Protein AF-A0AAD7T2M0-F1 (afdb_monomer_lite)

Structure (mmCIF, N/CA/C/O backbone):
data_AF-A0AAD7T2M0-F1
#
_entry.id   AF-A0AAD7T2M0-F1
#
loop_
_atom_site.group_PDB
_atom_site.id
_atom_site.type_symbol
_atom_site.label_atom_id
_atom_site.label_alt_id
_atom_site.label_comp_id
_atom_site.label_asym_id
_atom_site.label_entity_id
_atom_site.label_seq_id
_atom_site.pdbx_PDB_ins_code
_atom_site.Cartn_x
_atom_site.Cartn_y
_atom_site.Cartn_z
_atom_site.occupancy
_atom_site.B_iso_or_equiv
_atom_site.auth_seq_id
_atom_site.auth_comp_id
_atom_site.auth_asym_id
_atom_site.auth_atom_id
_atom_site.pdbx_PDB_model_num
ATOM 1 N N . MET A 1 1 ? -19.549 13.083 13.772 1.00 40.38 1 MET A N 1
ATOM 2 C CA . MET A 1 1 ? -20.221 12.566 14.987 1.00 40.38 1 MET A CA 1
ATOM 3 C C . MET A 1 1 ? -19.466 13.111 16.196 1.00 40.38 1 MET A C 1
ATOM 5 O O . MET A 1 1 ? -18.251 12.977 16.215 1.00 40.38 1 MET A O 1
ATOM 9 N N . ARG A 1 2 ? -20.111 13.800 17.146 1.00 36.94 2 ARG A N 1
ATOM 10 C CA . ARG A 1 2 ? -19.425 14.355 18.333 1.00 36.94 2 ARG A CA 1
ATOM 11 C C . ARG A 1 2 ? -19.653 13.391 19.523 1.00 36.94 2 ARG A C 1
ATOM 13 O O . ARG A 1 2 ? -20.783 12.989 19.768 1.00 36.94 2 ARG A O 1
ATOM 20 N N . ILE A 1 3 ? -18.576 12.944 20.177 1.00 47.09 3 ILE A N 1
ATOM 21 C CA . ILE A 1 3 ? -18.497 11.969 21.283 1.00 47.09 3 ILE A CA 1
ATOM 22 C C . ILE A 1 3 ? -17.583 12.508 22.401 1.00 47.09 3 ILE A C 1
ATOM 24 O O . ILE A 1 3 ? -16.381 12.629 22.202 1.00 47.09 3 ILE A O 1
ATOM 28 N N . LEU A 1 4 ? -18.121 12.740 23.598 1.00 38.88 4 LEU A N 1
ATOM 29 C CA . LEU A 1 4 ? -17.560 12.249 24.871 1.00 38.88 4 LEU A CA 1
ATOM 30 C C . LEU A 1 4 ? -18.621 12.475 25.951 1.00 38.88 4 LEU A C 1
ATOM 32 O O . LEU A 1 4 ? -19.007 13.614 26.202 1.00 38.88 4 LEU A O 1
ATOM 36 N N . ALA A 1 5 ? -18.976 11.413 26.658 1.00 44.84 5 ALA A N 1
ATOM 37 C CA . ALA A 1 5 ? -19.015 11.446 28.111 1.00 44.84 5 ALA A CA 1
ATOM 38 C C . ALA A 1 5 ? -17.910 10.480 28.556 1.00 44.84 5 ALA A C 1
ATOM 40 O O . ALA A 1 5 ? -17.757 9.412 27.965 1.00 44.84 5 ALA A O 1
ATOM 41 N N . HIS A 1 6 ? -17.059 10.891 29.495 1.00 53.56 6 HIS A N 1
ATOM 42 C CA . HIS A 1 6 ? -16.042 9.990 30.033 1.00 53.56 6 HIS A CA 1
ATOM 43 C C . HIS A 1 6 ? -16.741 8.774 30.655 1.00 53.56 6 HIS A C 1
ATOM 45 O O . HIS A 1 6 ? -17.757 8.977 31.324 1.00 53.56 6 HIS A O 1
ATOM 51 N N . PRO A 1 7 ? -16.210 7.546 30.509 1.00 56.19 7 PRO A N 1
ATOM 52 C CA . PRO A 1 7 ? -16.719 6.436 31.291 1.00 56.19 7 PRO A CA 1
ATOM 53 C C . PRO A 1 7 ? -16.462 6.776 32.761 1.00 56.19 7 PRO A C 1
ATOM 55 O O . PRO A 1 7 ? -15.310 6.841 33.205 1.00 56.19 7 PRO A O 1
ATOM 58 N N . VAL A 1 8 ? -17.532 7.076 33.495 1.00 56.59 8 VAL A N 1
ATOM 59 C CA . VAL A 1 8 ? -17.475 7.357 34.930 1.00 56.59 8 VAL A CA 1
ATOM 60 C C . VAL A 1 8 ? -16.790 6.160 35.601 1.00 56.59 8 VAL A C 1
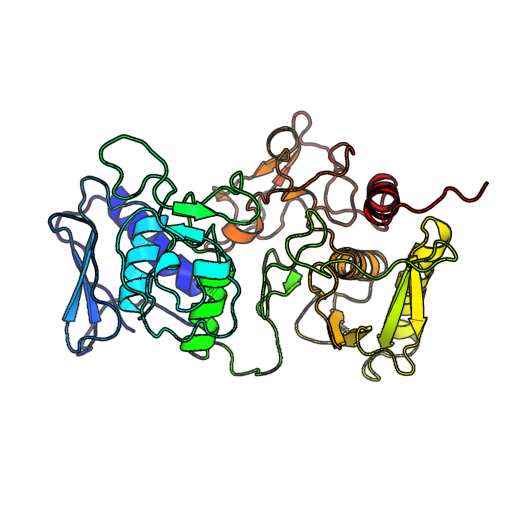ATOM 62 O O . VAL A 1 8 ? -17.179 5.016 35.384 1.00 56.59 8 VAL A O 1
ATOM 65 N N . GLY A 1 9 ? -15.704 6.411 36.338 1.00 64.38 9 GLY A N 1
ATOM 66 C CA . GLY A 1 9 ? -14.931 5.366 37.024 1.00 64.38 9 GLY A CA 1
ATOM 67 C C . GLY A 1 9 ? -13.825 4.664 36.215 1.00 64.38 9 GLY A C 1
ATOM 68 O O . GLY A 1 9 ? -13.161 3.790 36.771 1.00 64.38 9 GLY A O 1
ATOM 69 N N . ALA A 1 10 ? -13.564 5.029 34.950 1.00 71.19 10 ALA A N 1
ATOM 70 C CA . ALA A 1 10 ? -12.425 4.478 34.199 1.00 71.19 10 ALA A CA 1
ATOM 71 C C . ALA A 1 10 ? -11.070 4.991 34.725 1.00 71.19 10 ALA A C 1
ATOM 73 O O . ALA A 1 10 ? -10.901 6.195 34.954 1.00 71.19 10 ALA A O 1
ATOM 74 N N . THR A 1 11 ? -10.092 4.088 34.838 1.00 82.25 11 THR A N 1
ATOM 75 C CA . THR A 1 11 ? -8.683 4.378 35.156 1.00 82.25 11 THR A CA 1
ATOM 76 C C . THR A 1 11 ? -8.000 5.174 34.043 1.00 82.25 11 THR A C 1
ATOM 78 O O . THR A 1 11 ? -8.418 5.151 32.882 1.00 82.25 11 THR A O 1
ATOM 81 N N . SER A 1 12 ? -6.880 5.828 34.361 1.00 82.62 12 SER A N 1
ATOM 82 C CA . SER A 1 12 ? -6.051 6.551 33.384 1.00 82.62 12 SER A CA 1
ATOM 83 C C . SER A 1 12 ? -5.588 5.658 32.223 1.00 82.62 12 SER A C 1
ATOM 85 O O . SER A 1 12 ? -5.546 6.097 31.073 1.00 82.62 12 SER A O 1
ATOM 87 N N . ARG A 1 13 ? -5.300 4.376 32.496 1.00 84.88 13 ARG A N 1
ATOM 88 C CA . ARG A 1 13 ? -4.904 3.396 31.474 1.00 84.88 13 ARG A CA 1
ATOM 89 C C . ARG A 1 13 ? -6.051 3.075 30.516 1.00 84.88 13 ARG A C 1
ATOM 91 O O . ARG A 1 13 ? -5.841 3.078 29.305 1.00 84.88 13 ARG A O 1
ATOM 98 N N . GLU A 1 14 ? -7.244 2.816 31.048 1.00 84.88 14 GLU A N 1
ATOM 99 C CA . GLU A 1 14 ? -8.445 2.527 30.252 1.00 84.88 14 GLU A CA 1
ATOM 100 C C . GLU A 1 14 ? -8.814 3.723 29.365 1.00 84.88 14 GLU A C 1
ATOM 102 O O . GLU A 1 14 ? -9.023 3.557 28.162 1.00 84.88 14 GLU A O 1
ATOM 107 N N . ARG A 1 15 ? -8.784 4.944 29.921 1.00 84.19 15 ARG A N 1
ATOM 108 C CA . ARG A 1 15 ? -9.014 6.186 29.161 1.00 84.19 15 ARG A CA 1
ATOM 109 C C . ARG A 1 15 ? -8.040 6.327 27.999 1.00 84.19 15 ARG A C 1
ATOM 111 O O . ARG A 1 15 ? -8.470 6.541 26.872 1.00 84.19 15 ARG A O 1
ATOM 118 N N . SER A 1 16 ? -6.750 6.107 28.249 1.00 85.94 16 SER A N 1
ATOM 119 C CA . SER A 1 16 ? -5.724 6.188 27.208 1.00 85.94 16 SER A CA 1
ATOM 120 C C . SER A 1 16 ? -5.950 5.175 26.075 1.00 85.94 16 SER A C 1
ATOM 122 O O . SER A 1 16 ? -5.704 5.480 24.910 1.00 85.94 16 SER A O 1
ATOM 124 N N . ILE A 1 17 ? -6.436 3.963 26.376 1.00 88.25 17 ILE A N 1
ATOM 125 C CA . ILE A 1 17 ? -6.766 2.962 25.345 1.00 88.25 17 ILE A CA 1
ATOM 126 C C . ILE A 1 17 ? -7.955 3.425 24.496 1.00 88.25 17 ILE A C 1
ATOM 128 O O . ILE A 1 17 ? -7.887 3.339 23.266 1.00 88.25 17 ILE A O 1
ATOM 132 N N . ILE A 1 18 ? -9.009 3.940 25.137 1.00 89.06 18 ILE A N 1
ATOM 133 C CA . ILE A 1 18 ? -10.207 4.453 24.459 1.00 89.06 18 ILE A CA 1
ATOM 134 C C . ILE A 1 18 ? -9.843 5.637 23.558 1.00 89.06 18 ILE A C 1
ATOM 136 O O . ILE A 1 18 ? -10.189 5.641 22.379 1.00 89.06 18 ILE A O 1
ATOM 140 N N . GLU A 1 19 ? -9.076 6.599 24.071 1.00 87.44 19 GLU A N 1
ATOM 141 C CA . GLU A 1 19 ? -8.604 7.762 23.313 1.00 87.44 19 GLU A CA 1
ATOM 142 C C . GLU A 1 19 ? -7.775 7.355 22.093 1.00 87.44 19 GLU A C 1
ATOM 144 O O . GLU A 1 19 ? -8.030 7.842 20.991 1.00 87.44 19 GLU A O 1
ATOM 149 N N . ARG A 1 20 ? -6.857 6.389 22.239 1.00 85.44 20 ARG A N 1
ATOM 150 C CA . ARG A 1 20 ? -6.114 5.838 21.093 1.00 85.44 20 ARG A CA 1
ATOM 151 C C . ARG A 1 20 ? -7.035 5.178 20.068 1.00 85.44 20 ARG A C 1
ATOM 153 O O . ARG A 1 20 ? -6.788 5.303 18.869 1.00 85.44 20 ARG A O 1
ATOM 160 N N . GLY A 1 21 ? -8.076 4.476 20.520 1.00 88.88 21 GLY A N 1
ATOM 161 C CA . GLY A 1 21 ? -9.120 3.925 19.654 1.00 88.88 21 GLY A CA 1
ATOM 162 C C . GLY A 1 21 ? -9.814 5.020 18.844 1.00 88.88 21 GLY A C 1
ATOM 163 O O . GLY A 1 21 ? -9.824 4.955 17.619 1.00 88.88 21 GLY A O 1
ATOM 164 N N . LEU A 1 22 ? -10.284 6.082 19.499 1.00 88.56 22 LEU A N 1
ATOM 165 C CA . LEU A 1 22 ? -10.930 7.228 18.847 1.00 88.56 22 LEU A CA 1
ATOM 166 C C . LEU A 1 22 ? -9.993 7.933 17.848 1.00 88.56 22 LEU A C 1
ATOM 168 O O . LEU A 1 22 ? -10.365 8.190 16.704 1.00 88.56 22 LEU A O 1
ATOM 172 N N . GLN A 1 23 ? -8.751 8.207 18.252 1.00 83.44 23 GLN A N 1
ATOM 173 C CA . GLN A 1 23 ? -7.759 8.909 17.428 1.00 83.44 23 GLN A CA 1
ATOM 174 C C . GLN A 1 23 ? -7.315 8.099 16.203 1.00 83.44 23 GLN A C 1
ATOM 176 O O . GLN A 1 23 ? -6.891 8.682 15.207 1.00 83.44 23 GLN A O 1
ATOM 181 N N . SER A 1 24 ? -7.450 6.771 16.224 1.00 83.94 24 SER A N 1
ATOM 182 C CA . SER A 1 24 ? -7.114 5.940 15.061 1.00 83.94 24 SER A CA 1
ATOM 183 C C . SER A 1 24 ? -8.011 6.207 13.846 1.00 83.94 24 SER A C 1
ATOM 185 O O . SER A 1 24 ? -7.521 6.216 12.721 1.00 83.94 24 SER A O 1
ATOM 187 N N . PHE A 1 25 ? -9.293 6.525 14.059 1.00 86.06 25 PHE A N 1
ATOM 188 C CA . PHE A 1 25 ? -10.183 6.960 12.980 1.00 86.06 25 PHE A CA 1
ATOM 189 C C . PHE A 1 25 ? -9.742 8.312 12.434 1.00 86.06 25 PHE A C 1
ATOM 191 O O . PHE A 1 25 ? -9.721 8.515 11.220 1.00 86.06 25 PHE A O 1
ATOM 198 N N . ALA A 1 26 ? -9.326 9.213 13.326 1.00 78.88 26 ALA A N 1
ATOM 199 C CA . ALA A 1 26 ? -8.868 10.532 12.937 1.00 78.88 26 ALA A CA 1
ATOM 200 C C . ALA A 1 26 ? -7.619 10.493 12.043 1.00 78.88 26 ALA A C 1
ATOM 202 O O . ALA A 1 26 ? -7.456 11.325 11.158 1.00 78.88 26 ALA A O 1
ATOM 203 N N . ALA A 1 27 ? -6.744 9.516 12.253 1.00 71.62 27 ALA A N 1
ATOM 204 C CA . ALA A 1 27 ? -5.490 9.422 11.520 1.00 71.62 27 ALA A CA 1
ATOM 205 C C . ALA A 1 27 ? -5.632 8.903 10.083 1.00 71.62 27 ALA A C 1
ATOM 207 O O . ALA A 1 27 ? -4.814 9.248 9.233 1.00 71.62 27 ALA A O 1
ATOM 208 N N . SER A 1 28 ? -6.647 8.080 9.812 1.00 72.50 28 SER A N 1
ATOM 209 C CA . SER A 1 28 ? -6.766 7.349 8.540 1.00 72.50 28 SER A CA 1
ATOM 210 C C . SER A 1 28 ? -8.077 7.611 7.793 1.00 72.50 28 SER A C 1
ATOM 212 O O . SER A 1 28 ? -8.258 7.133 6.673 1.00 72.50 28 SER A O 1
ATOM 214 N N . THR A 1 29 ? -8.993 8.375 8.394 1.00 80.69 29 THR A N 1
ATOM 215 C CA . THR A 1 29 ? -10.296 8.719 7.807 1.00 80.69 29 THR A CA 1
ATOM 216 C C . THR A 1 29 ? -10.627 10.198 8.009 1.00 80.69 29 THR A C 1
ATOM 218 O O . THR A 1 29 ? -9.829 10.938 8.582 1.00 80.69 29 THR A O 1
ATOM 221 N N . CYS A 1 30 ? -11.802 10.653 7.571 1.00 80.69 30 CYS A N 1
ATOM 222 C CA . CYS A 1 30 ? -12.370 11.963 7.927 1.00 80.69 30 CYS A CA 1
ATOM 223 C C . CYS A 1 30 ? -13.141 11.955 9.254 1.00 80.69 30 CYS A C 1
ATOM 225 O O . CYS A 1 30 ? -13.544 13.011 9.742 1.00 80.69 30 CYS A O 1
ATOM 227 N N . ILE A 1 31 ? -13.366 10.785 9.857 1.00 87.69 31 ILE A N 1
ATOM 228 C CA . ILE A 1 31 ? -14.125 10.688 11.099 1.00 87.69 31 ILE A CA 1
ATOM 229 C C . ILE A 1 31 ? -13.291 11.278 12.231 1.00 87.69 31 ILE A C 1
ATOM 231 O O . ILE A 1 31 ? -12.141 10.902 12.460 1.00 87.69 31 ILE A O 1
ATOM 235 N N . ARG A 1 32 ? -13.868 12.254 12.926 1.00 85.19 32 ARG A N 1
ATOM 236 C CA . ARG A 1 32 ? -13.291 12.887 14.109 1.00 85.19 32 ARG A CA 1
ATOM 237 C C . ARG A 1 32 ? -14.288 12.783 15.247 1.00 85.19 32 ARG A C 1
ATOM 239 O O . ARG A 1 32 ? -15.454 13.147 15.088 1.00 85.19 32 ARG A O 1
ATOM 246 N N . PHE A 1 33 ? -13.814 12.293 16.384 1.00 86.19 33 PHE A N 1
ATOM 247 C CA . PHE A 1 33 ? -14.583 12.217 17.615 1.00 86.19 33 PHE A CA 1
ATOM 248 C C . PHE A 1 33 ? -14.186 13.384 18.524 1.00 86.19 33 PHE A C 1
ATOM 250 O O . PHE A 1 33 ? -13.005 13.594 18.787 1.00 86.19 33 PHE A O 1
ATOM 257 N N . HIS A 1 34 ? -15.175 14.155 18.974 1.00 81.75 34 HIS A N 1
ATOM 258 C CA . HIS A 1 34 ? -14.987 15.372 19.774 1.00 81.75 34 HIS A CA 1
ATOM 259 C C . HIS A 1 34 ? -15.900 15.379 20.982 1.00 81.75 34 HIS A C 1
ATOM 261 O O . HIS A 1 34 ? -17.050 14.980 20.836 1.00 81.75 34 HIS A O 1
ATOM 267 N N . ARG A 1 35 ? -15.458 15.936 22.113 1.00 82.94 35 ARG A N 1
ATOM 268 C CA . ARG A 1 35 ? -16.269 15.971 23.334 1.00 82.94 35 ARG A CA 1
ATOM 269 C C . ARG A 1 35 ? -17.652 16.561 23.093 1.00 82.94 35 ARG A C 1
ATOM 271 O O . ARG A 1 35 ? -17.779 17.575 22.410 1.00 82.94 35 ARG A O 1
ATOM 278 N N . ARG A 1 36 ? -18.681 15.894 23.627 1.00 82.81 36 ARG A N 1
ATOM 279 C CA . ARG A 1 36 ? -20.059 16.367 23.492 1.00 82.81 36 ARG A CA 1
ATOM 280 C C . ARG A 1 36 ? -20.191 17.690 24.239 1.00 82.81 36 ARG A C 1
ATOM 282 O O . ARG A 1 36 ? -19.743 17.799 25.377 1.00 82.81 36 ARG A O 1
ATOM 289 N N . THR A 1 37 ? -20.837 18.655 23.599 1.00 84.44 37 THR A N 1
ATOM 290 C CA . THR A 1 37 ? -21.296 19.888 24.246 1.00 84.44 37 THR A CA 1
ATOM 291 C C . THR A 1 37 ? -22.820 19.886 24.301 1.00 84.44 37 THR A C 1
ATOM 293 O O . THR A 1 37 ? -23.400 19.550 25.324 1.00 84.44 37 THR A O 1
ATOM 296 N N . ASN A 1 38 ? -23.475 20.140 23.170 1.00 84.25 38 ASN A N 1
ATOM 297 C CA . ASN A 1 38 ? -24.929 20.277 23.053 1.00 84.25 38 ASN A CA 1
ATOM 298 C C . ASN A 1 38 ? -25.537 19.406 21.942 1.00 84.25 38 ASN A C 1
ATOM 300 O O . ASN A 1 38 ? -26.686 19.593 21.554 1.00 84.25 38 ASN A O 1
ATOM 304 N N . GLN A 1 39 ? -24.771 18.466 21.383 1.00 84.75 39 GLN A N 1
ATOM 305 C CA . GLN A 1 39 ? -25.257 17.671 20.260 1.00 84.75 39 GLN A CA 1
ATOM 306 C C . GLN A 1 39 ? -26.356 16.714 20.707 1.00 84.75 39 GLN A C 1
ATOM 308 O O . GLN A 1 39 ? -26.219 16.029 21.729 1.00 84.75 39 GLN A O 1
ATOM 313 N N . ARG A 1 40 ? -27.425 16.666 19.905 1.00 85.31 40 ARG A N 1
ATOM 314 C CA . ARG A 1 40 ? -28.539 15.733 20.074 1.00 85.31 40 ARG A CA 1
ATOM 315 C C . ARG A 1 40 ? -28.072 14.297 19.878 1.00 85.31 40 ARG A C 1
ATOM 317 O O . ARG A 1 40 ? -28.267 13.485 20.771 1.00 85.31 40 ARG A O 1
ATOM 324 N N . ASP A 1 41 ? -27.406 14.017 18.760 1.00 86.62 41 ASP A N 1
ATOM 325 C CA . ASP A 1 41 ? -26.873 12.690 18.456 1.00 86.62 41 ASP A CA 1
ATOM 326 C C . ASP A 1 41 ? -25.431 12.546 18.920 1.00 86.62 41 ASP A C 1
ATOM 328 O O . ASP A 1 41 ? -24.550 13.323 18.532 1.00 86.62 41 ASP A O 1
ATOM 332 N N . PHE A 1 42 ? -25.184 11.529 19.735 1.00 87.44 42 PHE A N 1
ATOM 333 C CA . PHE A 1 42 ? -23.865 11.249 20.275 1.00 87.44 42 PHE A CA 1
ATOM 334 C C . PHE A 1 42 ? -23.734 9.775 20.628 1.00 87.44 42 PHE A C 1
ATOM 336 O O . PHE A 1 42 ? -24.712 9.079 20.888 1.00 87.44 42 PHE A O 1
ATOM 343 N N . VAL A 1 43 ? -22.494 9.311 20.688 1.00 89.06 43 VAL A N 1
ATOM 344 C CA . VAL A 1 43 ? -22.185 8.023 21.298 1.00 89.06 43 VAL A CA 1
ATOM 345 C C . VAL A 1 43 ? -21.828 8.250 22.761 1.00 89.06 43 VAL A C 1
ATOM 347 O O . VAL A 1 43 ? -21.082 9.174 23.093 1.00 89.06 43 VAL A O 1
ATOM 350 N N . ASN A 1 44 ? -22.341 7.392 23.628 1.00 88.44 44 ASN A N 1
ATOM 351 C CA . ASN A 1 44 ? -22.036 7.341 25.043 1.00 88.44 44 ASN A CA 1
ATOM 352 C C . ASN A 1 44 ? -21.187 6.098 25.337 1.00 88.44 44 ASN A C 1
ATOM 354 O O . ASN A 1 44 ? -21.708 4.980 25.353 1.00 88.44 44 ASN A O 1
ATOM 358 N N . ILE A 1 45 ? -19.884 6.304 25.542 1.00 89.00 45 ILE A N 1
ATOM 359 C CA . ILE A 1 45 ? -18.942 5.231 25.873 1.00 89.00 45 ILE A CA 1
ATOM 360 C C . ILE A 1 45 ? -18.986 4.996 27.381 1.00 89.00 45 ILE A C 1
ATOM 362 O O . ILE A 1 45 ? -18.593 5.861 28.163 1.00 89.00 45 ILE A O 1
ATOM 366 N N . GLN A 1 46 ? -19.432 3.814 27.790 1.00 87.12 46 GLN A N 1
ATOM 367 C CA . GLN A 1 46 ? -19.602 3.462 29.199 1.00 87.12 46 GLN A CA 1
ATOM 368 C C . GLN A 1 46 ? -19.315 1.980 29.442 1.00 87.12 46 GLN A C 1
ATOM 370 O O . GLN A 1 46 ? -19.354 1.171 28.520 1.00 87.12 46 GLN A O 1
ATOM 375 N N . SER A 1 47 ? -19.040 1.619 30.695 1.00 86.81 47 SER A N 1
ATOM 376 C CA . SER A 1 47 ? -18.869 0.220 31.089 1.00 86.81 47 SER A CA 1
ATOM 377 C C . SER A 1 47 ? -20.221 -0.384 31.450 1.00 86.81 47 SER A C 1
ATOM 379 O O . SER A 1 47 ? -20.816 0.007 32.453 1.00 86.81 47 SER A O 1
ATOM 381 N N . ARG A 1 48 ? -20.690 -1.354 30.664 1.00 87.81 48 ARG A N 1
ATOM 382 C CA . ARG A 1 48 ? -21.776 -2.278 31.034 1.00 87.81 48 ARG A CA 1
ATOM 383 C C . ARG A 1 48 ? -21.267 -3.712 30.894 1.00 87.81 48 ARG A C 1
ATOM 385 O O . ARG A 1 48 ? -20.120 -3.909 30.505 1.00 87.81 48 ARG A O 1
ATOM 392 N N . SER A 1 49 ? -22.098 -4.694 31.239 1.00 89.38 49 SER A N 1
ATOM 393 C CA . SER A 1 49 ? -21.744 -6.102 31.055 1.00 89.38 49 SER A CA 1
ATOM 394 C C . SER A 1 49 ? -21.594 -6.412 29.562 1.00 89.38 49 SER A C 1
ATOM 396 O O . SER A 1 49 ? -22.544 -6.253 28.795 1.00 89.38 49 SER A O 1
ATOM 398 N N . GLY A 1 50 ? -20.389 -6.822 29.163 1.00 90.38 50 GLY A N 1
ATOM 399 C CA . GLY A 1 50 ? -20.053 -7.184 27.784 1.00 90.38 50 GLY A CA 1
ATOM 400 C C . GLY A 1 50 ? -19.648 -6.026 26.856 1.00 90.38 50 GLY A C 1
ATOM 401 O O . GLY A 1 50 ? -19.773 -4.838 27.174 1.00 90.38 50 GLY A O 1
ATOM 402 N N . CYS A 1 51 ? -19.140 -6.403 25.678 1.00 93.56 51 CYS A N 1
ATOM 403 C CA . CYS A 1 51 ? -18.734 -5.489 24.607 1.00 93.56 51 CYS A CA 1
ATOM 404 C C . CYS A 1 51 ? -19.827 -5.472 23.540 1.00 93.56 51 CYS A C 1
ATOM 406 O O . CYS A 1 51 ? -20.091 -6.512 22.935 1.00 93.56 51 CYS A O 1
ATOM 408 N N . TYR A 1 52 ? -20.498 -4.337 23.356 1.00 94.44 52 TYR A N 1
ATOM 409 C CA . TYR A 1 52 ? -21.549 -4.228 22.347 1.00 94.44 52 TYR A CA 1
ATOM 410 C C . TYR A 1 52 ? -21.866 -2.778 21.995 1.00 94.44 52 TYR A C 1
ATOM 412 O O . TYR A 1 52 ? -21.716 -1.861 22.810 1.00 94.44 52 TYR A O 1
ATOM 420 N N . SER A 1 53 ? -22.398 -2.597 20.790 1.00 94.25 53 SER A N 1
ATOM 421 C CA . SER A 1 53 ? -22.826 -1.315 20.246 1.00 94.25 53 SER A CA 1
ATOM 422 C C . SER A 1 53 ? -23.987 -1.524 19.292 1.00 94.25 53 SER A C 1
ATOM 424 O O . SER A 1 53 ? -24.079 -2.551 18.621 1.00 94.25 53 SER A O 1
ATOM 426 N N . PHE A 1 54 ? -24.863 -0.531 19.193 1.00 92.75 54 PHE A N 1
ATOM 427 C CA . PHE A 1 54 ? -25.871 -0.523 18.139 1.00 92.75 54 PHE A CA 1
ATOM 428 C C . PHE A 1 54 ? -25.226 -0.256 16.779 1.00 92.75 54 PHE A C 1
ATOM 430 O O . PHE A 1 54 ? -24.332 0.588 16.672 1.00 92.75 54 PHE A O 1
ATOM 437 N N . VAL A 1 55 ? -25.717 -0.939 15.743 1.00 92.31 55 VAL A N 1
ATOM 438 C CA . VAL A 1 55 ? -25.241 -0.740 14.373 1.00 92.31 55 VAL A CA 1
ATOM 439 C C . VAL A 1 55 ? -25.862 0.530 13.788 1.00 92.31 55 VAL A C 1
ATOM 441 O O . VAL A 1 55 ? -27.075 0.625 13.622 1.00 92.31 55 VAL A O 1
ATOM 444 N N . GLY A 1 56 ? -25.029 1.514 13.458 1.00 90.44 56 GLY A N 1
ATOM 445 C CA . GLY A 1 56 ? -25.432 2.777 12.840 1.00 90.44 56 GLY A CA 1
ATOM 446 C C . GLY A 1 56 ? -26.038 3.793 13.811 1.00 90.44 56 GLY A C 1
ATOM 447 O O . GLY A 1 56 ? -26.081 3.599 15.029 1.00 90.44 56 GLY A O 1
ATOM 448 N N . ARG A 1 57 ? -26.499 4.920 13.252 1.00 89.62 57 ARG A N 1
ATOM 449 C CA . ARG A 1 57 ? -27.103 6.019 14.018 1.00 89.62 57 ARG A CA 1
ATOM 450 C C . ARG A 1 57 ? -28.489 5.613 14.511 1.00 89.62 57 ARG A C 1
ATOM 452 O O . ARG A 1 57 ? -29.393 5.452 13.702 1.00 89.62 57 ARG A O 1
ATOM 459 N N . GLN A 1 58 ? -28.653 5.546 15.828 1.00 90.50 58 GLN A N 1
ATOM 460 C CA . GLN A 1 58 ? -29.943 5.235 16.465 1.00 90.50 58 GLN A CA 1
ATOM 461 C C . GLN A 1 58 ? -30.789 6.481 16.774 1.00 90.50 58 GLN A C 1
ATOM 463 O O . GLN A 1 58 ? -31.969 6.376 17.089 1.00 90.50 58 GLN A O 1
ATOM 468 N N . GLY A 1 59 ? -30.191 7.671 16.676 1.00 81.62 59 GLY A N 1
ATOM 469 C CA . GLY A 1 59 ? -30.806 8.914 17.136 1.00 81.62 59 GLY A CA 1
ATOM 470 C C . GLY A 1 59 ? -30.548 9.161 18.626 1.00 81.62 59 GLY A C 1
ATOM 471 O O . GLY A 1 59 ? -30.486 8.229 19.424 1.00 81.62 59 GLY A O 1
ATOM 472 N N . ASN A 1 60 ? -30.394 10.428 19.012 1.00 86.44 60 ASN A N 1
ATOM 473 C CA . ASN A 1 60 ? -30.067 10.833 20.384 1.00 86.44 60 ASN A CA 1
ATOM 474 C C . ASN A 1 60 ? -28.760 10.173 20.903 1.00 86.44 60 ASN A C 1
ATOM 476 O O . ASN A 1 60 ? -27.808 9.960 20.148 1.00 86.44 60 ASN A O 1
ATOM 480 N N . GLY A 1 61 ? -28.672 9.899 22.207 1.00 84.44 61 GLY A N 1
ATOM 481 C CA . GLY A 1 61 ? -27.528 9.215 22.806 1.00 84.44 61 GLY A CA 1
ATOM 482 C C . GLY A 1 61 ? -27.590 7.704 22.600 1.00 84.44 61 GLY A C 1
ATOM 483 O O . GLY A 1 61 ? -28.478 7.060 23.149 1.00 84.44 61 GLY A O 1
ATOM 484 N N . GLN A 1 62 ? -26.617 7.128 21.890 1.00 91.38 62 GLN A N 1
ATOM 485 C CA . GLN A 1 62 ? -26.493 5.676 21.713 1.00 91.38 62 GLN A CA 1
ATOM 486 C C . GLN A 1 62 ? -25.323 5.099 22.508 1.00 91.38 62 GLN A C 1
ATOM 488 O O . GLN A 1 62 ? -24.261 5.709 22.606 1.00 91.38 62 GLN A O 1
ATOM 493 N N . VAL A 1 63 ? -25.503 3.910 23.075 1.00 91.19 63 VAL A N 1
ATOM 494 C CA . VAL A 1 63 ? -24.494 3.278 23.931 1.00 91.19 63 VAL A CA 1
ATOM 495 C C . VAL A 1 63 ? -23.438 2.555 23.100 1.00 91.19 63 VAL A C 1
ATOM 497 O O . VAL A 1 63 ? -23.775 1.786 22.204 1.00 91.19 63 VAL A O 1
ATOM 500 N N . VAL A 1 64 ? -22.174 2.771 23.464 1.00 93.19 64 VAL A N 1
ATOM 501 C CA . VAL A 1 64 ? -21.054 1.871 23.171 1.00 93.19 64 VAL A CA 1
ATOM 502 C C . VAL A 1 64 ? -20.588 1.299 24.507 1.00 93.19 64 VAL A C 1
ATOM 504 O O . VAL A 1 64 ? -20.052 2.027 25.350 1.00 93.19 64 VAL A O 1
ATOM 507 N N . SER A 1 65 ? -20.864 0.015 24.728 1.00 93.19 65 SER A N 1
ATOM 508 C CA . SER A 1 65 ? -20.485 -0.693 25.947 1.00 93.19 65 SER A CA 1
ATOM 509 C C . SER A 1 65 ? -19.078 -1.249 25.819 1.00 93.19 65 SER A C 1
ATOM 511 O O . SER A 1 65 ? -18.799 -2.065 24.941 1.00 93.19 65 SER A O 1
ATOM 513 N N . LEU A 1 66 ? -18.205 -0.833 26.729 1.00 91.62 66 LEU A N 1
ATOM 514 C CA . LEU A 1 66 ? -16.865 -1.379 26.889 1.00 91.62 66 LEU A CA 1
ATOM 515 C C . LEU A 1 66 ? -16.703 -1.856 28.331 1.00 91.62 66 LEU A C 1
ATOM 517 O O . LEU A 1 66 ? -16.289 -1.081 29.196 1.00 91.62 66 LEU A O 1
ATOM 521 N N . ASP A 1 67 ? -17.031 -3.125 28.586 1.00 89.50 67 ASP A N 1
ATOM 522 C CA . ASP A 1 67 ? -16.781 -3.755 29.883 1.00 89.50 67 ASP A CA 1
ATOM 523 C C . ASP A 1 67 ? -15.297 -3.653 30.258 1.00 89.50 67 ASP A C 1
ATOM 525 O O . ASP A 1 67 ? -14.385 -4.016 29.503 1.00 89.50 67 ASP A O 1
ATOM 529 N N . ARG A 1 68 ? -15.047 -3.175 31.470 1.00 84.31 68 ARG A N 1
ATOM 530 C CA . ARG A 1 68 ? -13.704 -3.089 32.046 1.00 84.31 68 ARG A CA 1
ATOM 531 C C . ARG A 1 68 ? -13.058 -4.467 32.174 1.00 84.31 68 ARG A C 1
ATOM 533 O O . ARG A 1 68 ? -11.839 -4.589 32.068 1.00 84.31 68 ARG A O 1
ATOM 540 N N . ARG A 1 69 ? -13.867 -5.518 32.331 1.00 83.94 69 ARG A N 1
ATOM 541 C CA . ARG A 1 69 ? -13.435 -6.918 32.336 1.00 83.94 69 ARG A CA 1
ATOM 542 C C . ARG A 1 69 ? -13.412 -7.469 30.909 1.00 83.94 69 ARG A C 1
ATOM 544 O O . ARG A 1 69 ? -14.232 -8.293 30.530 1.00 83.94 69 ARG A O 1
ATOM 551 N N . GLY A 1 70 ? -12.436 -7.020 30.121 1.00 84.31 70 GLY A N 1
ATOM 552 C CA . GLY A 1 70 ? -12.076 -7.685 28.863 1.00 84.31 70 GLY A CA 1
ATOM 553 C C . GLY A 1 70 ? -12.430 -6.961 27.562 1.00 84.31 70 GLY A C 1
ATOM 554 O O . GLY A 1 70 ? -12.035 -7.449 26.508 1.00 84.31 70 GLY A O 1
ATOM 555 N N . CYS A 1 71 ? -13.083 -5.792 27.594 1.00 90.06 71 CYS A N 1
ATOM 556 C CA . CYS A 1 71 ? -13.403 -5.033 26.374 1.00 90.06 71 CYS A CA 1
ATOM 557 C C . CYS A 1 71 ? -12.474 -3.842 26.118 1.00 90.06 71 CYS A C 1
ATOM 559 O O . CYS A 1 71 ? -12.426 -3.326 25.003 1.00 90.06 71 CYS A O 1
ATOM 561 N N . VAL A 1 72 ? -11.716 -3.375 27.117 1.00 89.19 72 VAL A N 1
ATOM 562 C CA . VAL A 1 72 ? -10.864 -2.179 26.975 1.00 89.19 72 VAL A CA 1
ATOM 563 C C . VAL A 1 72 ? -9.524 -2.526 26.313 1.00 89.19 72 VAL A C 1
ATOM 565 O O . VAL A 1 72 ? -8.445 -2.352 26.877 1.00 89.19 72 VAL A O 1
ATOM 568 N N . TYR A 1 73 ? -9.599 -3.011 25.075 1.00 90.88 73 TYR A N 1
ATOM 569 C CA . TYR A 1 73 ? -8.467 -3.258 24.184 1.00 90.88 73 TYR A CA 1
ATOM 570 C C . TYR A 1 73 ? -8.629 -2.457 22.896 1.00 90.88 73 TYR A C 1
ATOM 572 O O . TYR A 1 73 ? -9.742 -2.236 22.428 1.00 90.88 73 TYR A O 1
ATOM 580 N N . HIS A 1 74 ? -7.516 -2.032 22.298 1.00 88.94 74 HIS A N 1
ATOM 581 C CA . HIS A 1 74 ? -7.521 -1.103 21.164 1.00 88.94 74 HIS A CA 1
ATOM 582 C C . HIS A 1 74 ? -8.405 -1.569 19.991 1.00 88.94 74 HIS A C 1
ATOM 584 O O . HIS A 1 74 ? -9.203 -0.783 19.482 1.00 88.94 74 HIS A O 1
ATOM 590 N N . GLN A 1 75 ? -8.318 -2.848 19.622 1.00 92.50 75 GLN A N 1
ATOM 591 C CA . GLN A 1 75 ? -9.128 -3.459 18.569 1.00 92.50 75 GLN A CA 1
ATOM 592 C C . GLN A 1 75 ? -10.617 -3.539 18.907 1.00 92.50 75 GLN A C 1
ATOM 594 O O . GLN A 1 75 ? -11.440 -3.367 18.016 1.00 92.50 75 GLN A O 1
ATOM 599 N N . ILE A 1 76 ? -10.971 -3.762 20.177 1.00 94.12 76 ILE A N 1
ATOM 600 C CA . ILE A 1 76 ? -12.373 -3.859 20.603 1.00 94.12 76 ILE A CA 1
ATOM 601 C C . ILE A 1 76 ? -12.998 -2.465 20.611 1.00 94.12 76 ILE A C 1
ATOM 603 O O . ILE A 1 76 ? -14.086 -2.286 20.083 1.00 94.12 76 ILE A O 1
ATOM 607 N N . VAL A 1 77 ? -12.275 -1.444 21.088 1.00 93.38 77 VAL A N 1
ATOM 608 C CA . VAL A 1 77 ? -12.738 -0.050 20.982 1.00 93.38 77 VAL A CA 1
ATOM 609 C C . VAL A 1 77 ? -13.029 0.314 19.523 1.00 93.38 77 VAL A C 1
ATOM 611 O O . VAL A 1 77 ? -14.057 0.914 19.232 1.00 93.38 77 VAL A O 1
ATOM 614 N N . GLN A 1 78 ? -12.151 -0.064 18.591 1.00 94.81 78 GLN A N 1
ATOM 615 C CA . GLN A 1 78 ? -12.380 0.166 17.163 1.00 94.81 78 GLN A CA 1
ATOM 616 C C . GLN A 1 78 ? -13.565 -0.631 16.608 1.00 94.81 78 GLN A C 1
ATOM 618 O O . GLN A 1 78 ? -14.349 -0.064 15.855 1.00 94.81 78 GLN A O 1
ATOM 623 N N . HIS A 1 79 ? -13.702 -1.905 16.984 1.00 96.06 79 HIS A N 1
ATOM 624 C CA . HIS A 1 79 ? -14.818 -2.773 16.595 1.00 96.06 79 HIS A CA 1
ATOM 625 C C . HIS A 1 79 ? -16.168 -2.163 16.985 1.00 96.06 79 HIS A C 1
ATOM 627 O O . HIS A 1 79 ? -17.053 -1.991 16.152 1.00 96.06 79 HIS A O 1
ATOM 633 N N . GLU A 1 80 ? -16.297 -1.759 18.245 1.00 95.88 80 GLU A N 1
ATOM 634 C CA . GLU A 1 80 ? -17.526 -1.176 18.777 1.00 95.88 80 GLU A CA 1
ATOM 635 C C . GLU A 1 80 ? -17.848 0.190 18.151 1.00 95.88 80 GLU A C 1
ATOM 637 O O . GLU A 1 80 ? -18.995 0.495 17.818 1.00 95.88 80 GLU A O 1
ATOM 642 N N . LEU A 1 81 ? -16.824 1.006 17.886 1.00 94.69 81 LEU A N 1
ATOM 643 C CA . LEU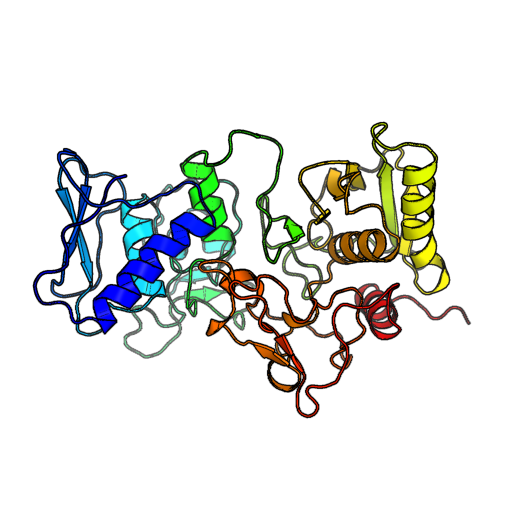 A 1 81 ? -17.004 2.259 17.152 1.00 94.69 81 LEU A CA 1
ATOM 644 C C . LEU A 1 81 ? -17.402 2.029 15.686 1.00 94.69 81 LEU A C 1
ATOM 646 O O . LEU A 1 81 ? -18.191 2.807 15.157 1.00 94.69 81 LEU A O 1
ATOM 650 N N . LEU A 1 82 ? -16.900 0.981 15.026 1.00 95.25 82 LEU A N 1
ATOM 651 C CA . LEU A 1 82 ? -17.309 0.620 13.664 1.00 95.25 82 LEU A CA 1
ATOM 652 C C . LEU A 1 82 ? -18.784 0.205 13.610 1.00 95.25 82 LEU A C 1
ATOM 654 O O . LEU A 1 82 ? -19.492 0.665 12.714 1.00 95.25 82 LEU A O 1
ATOM 658 N N . HIS A 1 83 ? -19.282 -0.555 14.592 1.00 95.44 83 HIS A N 1
ATOM 659 C CA . HIS A 1 83 ? -20.725 -0.800 14.726 1.00 95.44 83 HIS A CA 1
ATOM 660 C C . HIS A 1 83 ? -21.494 0.511 14.845 1.00 95.44 83 HIS A C 1
ATOM 662 O O . HIS A 1 83 ? -22.390 0.754 14.043 1.00 95.44 83 HIS A O 1
ATOM 668 N N . ALA A 1 84 ? -21.098 1.419 15.743 1.00 93.44 84 ALA A N 1
ATOM 669 C CA . ALA A 1 84 ? -21.760 2.723 15.882 1.00 93.44 84 ALA A CA 1
ATOM 670 C C . ALA A 1 84 ? -21.748 3.561 14.582 1.00 93.44 84 ALA A C 1
ATOM 672 O O . ALA A 1 84 ? -22.641 4.380 14.357 1.00 93.44 84 ALA A O 1
ATOM 673 N N . LEU A 1 85 ? -20.764 3.329 13.706 1.00 92.31 85 LEU A N 1
ATOM 674 C CA . LEU A 1 85 ? -20.642 3.918 12.367 1.00 92.31 85 LEU A CA 1
ATOM 675 C C . LEU A 1 85 ? -21.377 3.127 11.260 1.00 92.31 85 LEU A C 1
ATOM 677 O O . LEU A 1 85 ? -21.312 3.493 10.089 1.00 92.31 85 LEU A O 1
ATOM 681 N N . GLY A 1 86 ? -22.100 2.061 11.603 1.00 92.25 86 GLY A N 1
ATOM 682 C CA . GLY A 1 86 ? -22.956 1.306 10.683 1.00 92.25 86 GLY A CA 1
ATOM 683 C C . GLY A 1 86 ? -22.300 0.099 10.015 1.00 92.25 86 GLY A C 1
ATOM 684 O O . GLY A 1 86 ? -22.859 -0.437 9.058 1.00 92.25 86 GLY A O 1
ATOM 685 N N . PHE A 1 87 ? -21.133 -0.344 10.480 1.00 93.06 87 PHE A N 1
ATOM 686 C CA . PHE A 1 87 ? -20.464 -1.518 9.924 1.00 93.06 87 PHE A CA 1
ATOM 687 C C . PHE A 1 87 ? -20.914 -2.797 10.622 1.00 93.06 87 PHE A C 1
ATOM 689 O O . PHE A 1 87 ? -20.864 -2.892 11.839 1.00 93.06 87 PHE A O 1
ATOM 696 N N . ASN A 1 88 ? -21.302 -3.794 9.828 1.00 93.31 88 ASN A N 1
ATOM 697 C CA . ASN A 1 88 ? -21.587 -5.146 10.299 1.00 93.31 88 ASN A CA 1
ATOM 698 C C . ASN A 1 88 ? -20.326 -6.020 10.275 1.00 93.31 88 ASN A C 1
ATOM 700 O O . ASN A 1 88 ? -19.324 -5.672 9.641 1.00 93.31 88 ASN A O 1
ATOM 704 N N . HIS A 1 89 ? -20.397 -7.177 10.935 1.00 93.31 89 HIS A N 1
ATOM 705 C CA . HIS A 1 89 ? -19.305 -8.147 10.939 1.00 93.31 89 HIS A CA 1
ATOM 706 C C . HIS A 1 89 ? -18.927 -8.645 9.539 1.00 93.31 89 HIS A C 1
ATOM 708 O O . HIS A 1 89 ? -19.771 -8.822 8.669 1.00 93.31 89 HIS A O 1
ATOM 714 N N . GLU A 1 90 ? -17.646 -8.932 9.320 1.00 91.94 90 GLU A N 1
ATOM 715 C CA . GLU A 1 90 ? -17.150 -9.349 8.001 1.00 91.94 90 GLU A CA 1
ATOM 716 C C . GLU A 1 90 ? -17.754 -10.697 7.562 1.00 91.94 90 GLU A C 1
ATOM 718 O O . GLU A 1 90 ? -18.128 -10.876 6.405 1.00 91.94 90 GLU A O 1
ATOM 723 N N . GLN A 1 91 ? -17.974 -11.625 8.498 1.00 90.62 91 GLN A N 1
ATOM 724 C CA . GLN A 1 91 ? -18.625 -12.908 8.214 1.00 90.62 91 GLN A CA 1
ATOM 725 C C . GLN A 1 91 ? -20.157 -12.838 8.052 1.00 90.62 91 GLN A C 1
ATOM 727 O O . GLN A 1 91 ? -20.797 -13.883 7.941 1.00 90.62 91 GLN A O 1
ATOM 732 N N . THR A 1 92 ? -20.785 -11.657 8.043 1.00 90.75 92 THR A N 1
ATOM 733 C CA . THR A 1 92 ? -22.219 -11.522 7.700 1.00 90.75 92 THR A CA 1
ATOM 734 C C . THR A 1 92 ? -22.460 -11.084 6.268 1.00 90.75 92 THR A C 1
ATOM 736 O O . THR A 1 92 ? -23.612 -11.010 5.850 1.00 90.75 92 THR A O 1
ATOM 739 N N . ARG A 1 93 ? -21.401 -10.837 5.492 1.00 89.25 93 ARG A N 1
ATOM 740 C CA . ARG A 1 93 ? -21.518 -10.387 4.104 1.00 89.25 93 ARG A CA 1
ATOM 741 C C . ARG A 1 93 ? -22.325 -11.352 3.237 1.00 89.25 93 ARG A C 1
ATOM 743 O O . ARG A 1 93 ? -22.271 -12.573 3.405 1.00 89.25 93 ARG A O 1
ATOM 750 N N . SER A 1 94 ? -22.994 -10.796 2.232 1.00 88.88 94 SER A N 1
ATOM 751 C CA . SER A 1 94 ? -23.756 -11.555 1.234 1.00 88.88 94 SER A CA 1
ATOM 752 C C . SER A 1 94 ? -22.886 -12.542 0.433 1.00 88.88 94 SER A C 1
ATOM 754 O O . SER A 1 94 ? -23.316 -13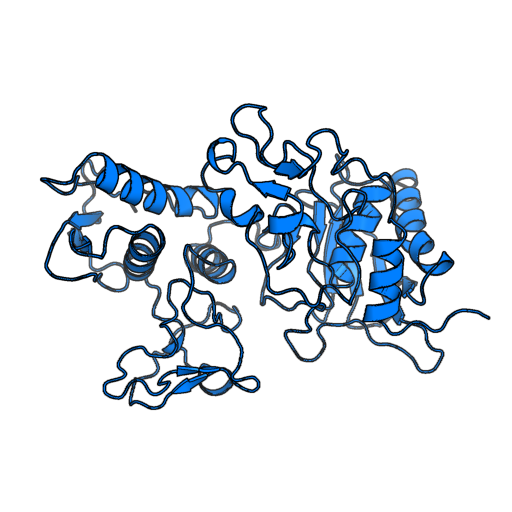.667 0.156 1.00 88.88 94 SER A O 1
ATOM 756 N N . ASP A 1 95 ? -21.641 -12.155 0.133 1.00 86.44 95 ASP A N 1
ATOM 757 C CA . ASP A 1 95 ? -20.640 -12.911 -0.636 1.00 86.44 95 ASP A CA 1
ATOM 758 C C . ASP A 1 95 ? -19.748 -13.838 0.210 1.00 86.44 95 ASP A C 1
ATOM 760 O O . ASP A 1 95 ? -18.894 -14.534 -0.341 1.00 86.44 95 ASP A O 1
ATOM 764 N N . ARG A 1 96 ? -19.942 -13.901 1.537 1.00 88.75 96 ARG A N 1
ATOM 765 C CA . ARG A 1 96 ? -19.027 -14.607 2.456 1.00 88.75 96 ARG A CA 1
ATOM 766 C C . ARG A 1 96 ? -18.770 -16.072 2.092 1.00 88.75 96 ARG A C 1
ATOM 768 O O . ARG A 1 96 ? -17.676 -16.561 2.343 1.00 88.75 96 ARG A O 1
ATOM 775 N N . ASP A 1 97 ? -19.742 -16.766 1.497 1.00 90.56 97 ASP A N 1
ATOM 776 C CA . ASP A 1 97 ? -19.641 -18.205 1.208 1.00 90.56 97 ASP A CA 1
ATOM 777 C C . ASP A 1 97 ? -18.627 -18.505 0.089 1.00 90.56 97 ASP A C 1
ATOM 779 O O . ASP A 1 97 ? -18.260 -19.657 -0.121 1.00 90.56 97 ASP A O 1
ATOM 783 N N . GLN A 1 98 ? -18.129 -17.474 -0.606 1.00 87.62 98 GLN A N 1
ATOM 784 C CA . GLN A 1 98 ? -16.999 -17.572 -1.536 1.00 87.62 98 GLN A CA 1
ATOM 785 C C . GLN A 1 98 ? -15.634 -17.553 -0.817 1.00 87.62 98 GLN A C 1
ATOM 787 O O . GLN A 1 98 ? -14.600 -17.798 -1.439 1.00 87.62 98 GLN A O 1
ATOM 792 N N . HIS A 1 99 ? -15.614 -17.237 0.482 1.00 86.50 99 HIS A N 1
ATOM 793 C CA . HIS A 1 99 ? -14.409 -16.889 1.243 1.00 86.50 99 HIS A CA 1
ATOM 794 C C . HIS A 1 99 ? -14.276 -17.662 2.554 1.00 86.50 99 HIS A C 1
ATOM 796 O O . HIS A 1 99 ? -13.176 -18.041 2.955 1.00 86.50 99 HIS A O 1
ATOM 802 N N . VAL A 1 100 ? -15.388 -17.941 3.229 1.00 90.25 100 VAL A N 1
ATOM 803 C CA . VAL A 1 100 ? -15.423 -18.710 4.469 1.00 90.25 100 VAL A CA 1
ATOM 804 C C . VAL A 1 100 ? -16.543 -19.736 4.432 1.00 90.25 100 VAL A C 1
ATOM 806 O O . VAL A 1 100 ? -17.645 -19.476 3.963 1.00 90.25 100 VAL A O 1
ATOM 809 N N . ARG A 1 101 ? -16.271 -20.905 5.004 1.00 91.88 101 ARG A N 1
ATOM 810 C CA . ARG A 1 101 ? -17.283 -21.895 5.355 1.00 91.88 101 ARG A CA 1
ATOM 811 C C . ARG A 1 101 ? -17.623 -21.750 6.835 1.00 91.88 101 ARG A C 1
ATOM 813 O O . ARG A 1 101 ? -16.739 -21.913 7.681 1.00 91.88 101 ARG A O 1
ATOM 820 N N . LEU A 1 102 ? -18.891 -21.478 7.135 1.00 91.44 102 LEU A N 1
ATOM 821 C CA . LEU A 1 102 ? -19.422 -21.443 8.498 1.00 91.44 102 LEU A CA 1
ATOM 822 C C . LEU A 1 102 ? -19.970 -22.820 8.891 1.00 91.44 102 LEU A C 1
ATOM 824 O O . LEU A 1 102 ? -20.622 -23.480 8.087 1.00 91.44 102 LEU A O 1
ATOM 828 N N . ARG A 1 103 ? -19.695 -23.264 10.122 1.00 87.31 103 ARG A N 1
ATOM 829 C CA . ARG A 1 103 ? -20.234 -24.512 10.705 1.00 87.31 103 ARG A CA 1
ATOM 830 C C . ARG A 1 103 ? -21.323 -24.261 11.755 1.00 87.31 103 ARG A C 1
ATOM 832 O O . ARG A 1 103 ? -21.506 -25.061 12.663 1.00 87.31 103 ARG A O 1
ATOM 839 N N . PHE A 1 104 ? -21.999 -23.126 11.651 1.00 81.50 104 PHE A N 1
ATOM 840 C CA . PHE A 1 104 ? -23.113 -22.720 12.500 1.00 81.50 104 PHE A CA 1
ATOM 841 C C . PHE A 1 104 ? -24.059 -21.844 11.679 1.00 81.50 104 PHE A C 1
ATOM 843 O O . PHE A 1 104 ? -23.630 -21.203 10.713 1.00 81.50 104 PHE A O 1
ATOM 850 N N . ALA A 1 105 ? -25.337 -21.831 12.054 1.00 75.25 105 ALA A N 1
ATOM 851 C CA . ALA A 1 105 ? -26.317 -20.946 11.445 1.00 75.25 105 ALA A CA 1
ATOM 852 C C . ALA A 1 105 ? -26.017 -19.503 11.869 1.00 75.25 105 ALA A C 1
ATOM 854 O O . ALA A 1 105 ? -26.022 -19.174 13.054 1.00 75.25 105 ALA A O 1
ATOM 855 N N . PHE A 1 106 ? -25.704 -18.658 10.895 1.00 78.25 106 PHE A N 1
ATOM 856 C CA . PHE A 1 106 ? -25.536 -17.225 11.096 1.00 78.25 106 PHE A CA 1
ATOM 857 C C . PHE A 1 106 ? -26.091 -16.520 9.875 1.00 78.25 106 PHE A C 1
ATOM 859 O O . PHE A 1 106 ? -25.658 -16.813 8.759 1.00 78.25 106 PHE A O 1
ATOM 866 N N . ASP A 1 107 ? -27.030 -15.604 10.046 1.00 83.31 107 ASP A N 1
ATOM 867 C CA . ASP A 1 107 ? -27.691 -15.005 8.894 1.00 83.31 107 ASP A CA 1
ATOM 868 C C . ASP A 1 107 ? -26.740 -14.111 8.098 1.00 83.31 107 ASP A C 1
ATOM 870 O O . ASP A 1 107 ? -25.781 -13.525 8.618 1.00 83.31 107 ASP A O 1
ATOM 874 N N . LYS A 1 108 ? -26.956 -14.070 6.782 1.00 87.00 108 LYS A N 1
ATOM 875 C CA . LYS A 1 108 ? -26.331 -13.058 5.932 1.00 87.00 108 LYS A CA 1
ATOM 876 C C . LYS A 1 108 ? -27.107 -11.768 6.106 1.00 87.00 108 LYS A C 1
ATOM 878 O O . LYS A 1 108 ? -28.333 -11.768 6.103 1.00 87.00 108 LYS A O 1
ATOM 883 N N . ILE A 1 109 ? -26.387 -10.665 6.187 1.00 83.50 109 ILE A N 1
ATOM 884 C CA . ILE A 1 109 ? -26.972 -9.335 6.140 1.00 83.50 109 ILE A CA 1
ATOM 885 C C . ILE A 1 109 ? -26.832 -8.843 4.702 1.00 83.50 109 ILE A C 1
ATOM 887 O O . ILE A 1 109 ? -25.786 -9.021 4.071 1.00 83.50 109 ILE A O 1
ATOM 891 N N . ASN A 1 110 ? -27.883 -8.215 4.171 1.00 77.06 110 ASN A N 1
ATOM 892 C CA . ASN A 1 110 ? -27.803 -7.515 2.894 1.00 77.06 110 ASN A CA 1
ATOM 893 C C . ASN A 1 110 ? -26.970 -6.235 3.069 1.00 77.06 110 ASN A C 1
ATOM 895 O O . ASN A 1 110 ? -27.493 -5.137 3.244 1.00 77.06 110 ASN A O 1
ATOM 899 N N . SER A 1 111 ? -25.650 -6.401 3.120 1.00 70.94 111 SER A N 1
ATOM 900 C CA . SER A 1 111 ? -24.693 -5.318 3.276 1.00 70.94 111 SER A CA 1
ATOM 901 C C . SER A 1 111 ? -24.066 -4.971 1.934 1.00 70.94 111 SER A C 1
ATOM 903 O O . SER A 1 111 ? -23.527 -5.838 1.245 1.00 70.94 111 SER A O 1
ATOM 905 N N . ASN A 1 112 ? -24.046 -3.683 1.592 1.00 68.81 112 ASN A N 1
ATOM 906 C CA . ASN A 1 112 ? -23.153 -3.202 0.549 1.00 68.81 112 ASN A CA 1
ATOM 907 C C . ASN A 1 112 ? -21.713 -3.334 1.064 1.00 68.81 112 ASN A C 1
ATOM 909 O O . ASN A 1 112 ? -21.317 -2.665 2.019 1.00 68.81 112 ASN A O 1
ATOM 913 N N . ASN A 1 113 ? -20.920 -4.185 0.418 1.00 74.44 113 ASN A N 1
ATOM 914 C CA . ASN A 1 113 ? -19.512 -4.393 0.759 1.00 74.44 113 ASN A CA 1
ATOM 915 C C . ASN A 1 113 ? -18.625 -3.208 0.346 1.00 74.44 113 ASN A C 1
ATOM 917 O O . ASN A 1 113 ? -17.406 -3.277 0.463 1.00 74.44 113 ASN A O 1
ATOM 921 N N . LEU A 1 114 ? -19.223 -2.129 -0.172 1.00 79.69 114 LEU A N 1
ATOM 922 C CA . LEU A 1 114 ? -18.563 -0.902 -0.607 1.00 79.69 114 LEU A CA 1
ATOM 923 C C . LEU A 1 114 ? -17.405 -1.195 -1.565 1.00 79.69 114 LEU A C 1
ATOM 925 O O . LEU A 1 114 ? -16.383 -0.523 -1.510 1.00 79.69 114 LEU A O 1
ATOM 929 N N . GLY A 1 115 ? -17.524 -2.235 -2.398 1.00 72.44 115 GLY A N 1
ATOM 930 C CA . GLY A 1 115 ? -16.490 -2.659 -3.345 1.00 72.44 115 GLY A CA 1
ATOM 931 C C . GLY A 1 115 ? -15.175 -3.135 -2.709 1.00 72.44 115 GLY A C 1
ATOM 932 O O . GLY A 1 115 ? -14.131 -3.048 -3.357 1.00 72.44 115 GLY A O 1
ATOM 933 N N . THR A 1 116 ? -15.170 -3.565 -1.443 1.00 69.81 116 THR A N 1
ATOM 934 C CA . THR A 1 116 ? -13.973 -4.116 -0.783 1.00 69.81 116 THR A CA 1
ATOM 935 C C . THR A 1 116 ? -13.975 -5.650 -0.818 1.00 69.81 116 THR A C 1
ATOM 937 O O . THR A 1 116 ? -15.045 -6.266 -0.761 1.00 69.81 116 THR A O 1
ATOM 940 N N . PRO A 1 117 ? -12.798 -6.302 -0.897 1.00 76.62 117 PRO A N 1
ATOM 941 C CA . PRO A 1 117 ? -12.693 -7.761 -0.867 1.00 76.62 117 PRO A CA 1
ATOM 942 C C . PRO A 1 117 ? -13.125 -8.275 0.511 1.00 76.62 117 PRO A C 1
ATOM 944 O O . PRO A 1 117 ? -13.317 -7.481 1.438 1.00 76.62 117 PRO A O 1
ATOM 947 N N . TYR A 1 118 ? -13.197 -9.592 0.661 1.00 82.00 118 TYR A N 1
ATOM 948 C CA . TYR A 1 118 ? -13.314 -10.204 1.977 1.00 82.00 118 TYR A CA 1
ATOM 949 C C . TYR A 1 118 ? -12.036 -10.013 2.799 1.00 82.00 118 TYR A C 1
ATOM 951 O O . TYR A 1 118 ? -10.929 -10.237 2.298 1.00 82.00 118 TYR A O 1
ATOM 959 N N . ASP A 1 119 ? -12.183 -9.612 4.058 1.00 84.38 119 ASP A N 1
ATOM 960 C CA . ASP A 1 119 ? -11.060 -9.298 4.936 1.00 84.38 119 ASP A CA 1
ATOM 961 C C . ASP A 1 119 ? -10.951 -10.196 6.173 1.00 84.38 119 ASP A C 1
ATOM 963 O O . ASP A 1 119 ? -11.474 -9.907 7.249 1.00 84.38 119 ASP A O 1
ATOM 967 N N . TYR A 1 120 ? -10.139 -11.246 6.062 1.00 84.62 120 TYR A N 1
ATOM 968 C CA . TYR A 1 120 ? -9.847 -12.153 7.176 1.00 84.62 120 TYR A CA 1
ATOM 969 C C . TYR A 1 120 ? -9.176 -11.472 8.388 1.00 84.62 120 TYR A C 1
ATOM 971 O O . TYR A 1 120 ? -9.195 -12.030 9.489 1.00 84.62 120 TYR A O 1
ATOM 979 N N . ASN A 1 121 ? -8.588 -10.284 8.198 1.00 85.38 121 ASN A N 1
ATOM 980 C CA . ASN A 1 121 ? -7.885 -9.505 9.219 1.00 85.38 121 ASN A CA 1
ATOM 981 C C . ASN A 1 121 ? -8.645 -8.237 9.641 1.00 85.38 121 ASN A C 1
ATOM 983 O O . ASN A 1 121 ? -8.073 -7.393 10.341 1.00 85.38 121 ASN A O 1
ATOM 987 N N . SER A 1 122 ? -9.910 -8.094 9.247 1.00 90.94 122 SER A N 1
ATOM 988 C CA . SER A 1 122 ? -10.777 -7.024 9.738 1.00 90.94 122 SER A CA 1
ATOM 989 C C . SER A 1 122 ? -10.935 -7.130 11.257 1.00 90.94 122 SER A C 1
ATOM 991 O O . SER A 1 122 ? -11.011 -8.232 11.808 1.00 90.94 122 SER A O 1
ATOM 993 N N . VAL A 1 123 ? -11.024 -5.996 11.961 1.00 94.31 123 VAL A N 1
ATOM 994 C CA . VAL A 1 123 ? -11.456 -6.027 13.374 1.00 94.31 123 VAL A CA 1
ATOM 995 C C . VAL A 1 123 ? -12.911 -6.467 13.510 1.00 94.31 123 VAL A C 1
ATOM 997 O O . VAL A 1 123 ? -13.302 -6.917 14.579 1.00 94.31 123 VAL A O 1
ATOM 1000 N N . MET A 1 124 ? -13.693 -6.397 12.432 1.00 94.94 124 MET A N 1
ATOM 1001 C CA . MET A 1 124 ? -15.077 -6.864 12.342 1.00 94.94 124 MET A CA 1
ATOM 1002 C C . MET A 1 124 ? -15.182 -8.358 12.004 1.00 94.94 124 MET A C 1
ATOM 1004 O O . MET A 1 124 ? -16.293 -8.880 11.933 1.00 94.94 124 MET A O 1
ATOM 1008 N N . GLN A 1 125 ? -14.062 -9.058 11.797 1.00 94.31 125 GLN A N 1
ATOM 1009 C CA . GLN A 1 125 ? -14.030 -10.493 11.519 1.00 94.31 125 GLN A CA 1
ATOM 1010 C C . GLN A 1 125 ? -13.874 -11.300 12.810 1.00 94.31 125 GLN A C 1
ATOM 1012 O O . GLN A 1 125 ? -12.893 -11.159 13.542 1.00 94.31 125 GLN A O 1
ATOM 1017 N N . TYR A 1 126 ? -14.795 -12.231 13.053 1.00 93.25 126 TYR A N 1
ATOM 1018 C CA . TYR A 1 126 ? -14.653 -13.181 14.153 1.00 93.25 126 TYR A CA 1
ATOM 1019 C C . TYR A 1 126 ? -13.542 -14.205 13.929 1.00 93.25 126 TYR A C 1
ATOM 1021 O O . TYR A 1 126 ? -13.218 -14.595 12.803 1.00 93.25 126 TYR A O 1
ATOM 1029 N N . GLY A 1 127 ? -12.964 -14.656 15.043 1.00 92.12 127 GLY A N 1
ATOM 1030 C CA . GLY A 1 127 ? -11.925 -15.673 15.059 1.00 92.12 127 GLY A CA 1
ATOM 1031 C C . GLY A 1 127 ? -12.434 -17.057 14.658 1.00 92.12 127 GLY A C 1
ATOM 1032 O O . GLY A 1 127 ? -13.615 -17.377 14.767 1.00 92.12 127 GLY A O 1
ATOM 1033 N N . ARG A 1 128 ? -11.493 -17.915 14.261 1.00 93.62 128 ARG A N 1
ATOM 1034 C CA . ARG A 1 128 ? -11.725 -19.293 13.784 1.00 93.62 128 ARG A CA 1
ATOM 1035 C C . ARG A 1 128 ? -12.637 -20.153 14.666 1.00 93.62 128 ARG A C 1
ATOM 1037 O O . ARG A 1 128 ? -13.312 -21.036 14.148 1.00 93.62 128 ARG A O 1
ATOM 1044 N N . TYR A 1 129 ? -12.599 -19.930 15.976 1.00 93.56 129 TYR A N 1
ATOM 1045 C CA . TYR A 1 129 ? -13.292 -20.732 16.988 1.00 93.56 129 TYR A CA 1
ATOM 1046 C C . TYR A 1 129 ? -14.448 -19.976 17.656 1.00 93.56 129 TYR A C 1
ATOM 1048 O O . TYR A 1 129 ? -14.928 -20.400 18.705 1.00 93.56 129 TYR A O 1
ATOM 1056 N N . ALA A 1 130 ? -14.872 -18.838 17.100 1.00 90.44 130 ALA A N 1
ATOM 1057 C CA . ALA A 1 130 ? -15.986 -18.077 17.655 1.00 90.44 130 ALA A CA 1
ATOM 1058 C C . ALA A 1 130 ? -17.247 -18.952 17.731 1.00 90.44 130 ALA A C 1
ATOM 1060 O O . ALA A 1 130 ? -17.572 -19.645 16.770 1.00 90.44 130 ALA A O 1
ATOM 1061 N N . PHE A 1 131 ? -17.936 -18.936 18.874 1.00 89.81 131 PHE A N 1
ATOM 1062 C CA . PHE A 1 131 ? -19.122 -19.767 19.146 1.00 89.81 131 PHE A CA 1
ATOM 1063 C C . PHE A 1 131 ? -18.878 -21.286 19.151 1.00 89.81 131 PHE A C 1
ATOM 1065 O O . PHE A 1 131 ? -19.822 -22.068 19.088 1.00 89.81 131 PHE A O 1
ATOM 1072 N N . SER A 1 132 ? -17.622 -21.730 19.233 1.00 91.62 132 SER A N 1
ATOM 1073 C CA . SER A 1 132 ? -17.302 -23.152 19.343 1.00 91.62 132 SER A CA 1
ATOM 1074 C C . SER A 1 132 ? -17.509 -23.656 20.773 1.00 91.62 132 SER A C 1
ATOM 1076 O O . SER A 1 132 ? -16.858 -23.174 21.698 1.00 91.62 132 SER A O 1
ATOM 1078 N N . SER A 1 133 ? -18.367 -24.662 20.955 1.00 91.81 133 SER A N 1
ATOM 1079 C CA . SER A 1 133 ? -18.553 -25.364 22.237 1.00 91.81 133 SER A CA 1
ATOM 1080 C C . SER A 1 133 ? -17.611 -26.562 22.409 1.00 91.81 133 SER A C 1
ATOM 1082 O O . SER A 1 133 ? -17.317 -26.971 23.527 1.00 91.81 133 SER A O 1
ATOM 1084 N N . ASN A 1 134 ? -17.093 -27.108 21.307 1.00 92.81 134 ASN A N 1
ATOM 1085 C CA . ASN A 1 134 ? -16.281 -28.330 21.264 1.00 92.81 134 ASN A CA 1
ATOM 1086 C C . ASN A 1 134 ? -14.843 -28.084 20.771 1.00 92.81 134 ASN A C 1
ATOM 1088 O O . ASN A 1 134 ? -14.146 -29.021 20.382 1.00 92.81 134 ASN A O 1
ATOM 1092 N N . ARG A 1 135 ? -14.408 -26.815 20.747 1.00 90.56 135 ARG A N 1
ATOM 1093 C CA . ARG A 1 135 ? -13.098 -26.353 20.247 1.00 90.56 135 ARG A CA 1
ATOM 1094 C C . ARG A 1 135 ? -12.833 -26.653 18.765 1.00 90.56 135 ARG A C 1
ATOM 1096 O O . ARG A 1 135 ? -11.716 -26.445 18.294 1.00 90.56 135 ARG A O 1
ATOM 1103 N N . GLN A 1 136 ? -13.839 -27.084 18.005 1.00 93.62 136 GLN A N 1
ATOM 1104 C CA . GLN A 1 136 ? -13.711 -27.247 16.560 1.00 93.62 136 GLN A CA 1
ATOM 1105 C C . GLN A 1 136 ? -13.815 -25.895 15.838 1.00 93.62 136 GLN A C 1
ATOM 1107 O O . GLN A 1 136 ? -14.550 -25.014 16.295 1.00 93.62 136 GLN A O 1
ATOM 1112 N N . PRO A 1 137 ? -13.109 -25.704 14.705 1.00 92.81 137 PRO A N 1
ATOM 1113 C CA . PRO A 1 137 ? -13.234 -24.501 13.890 1.00 92.81 137 PRO A CA 1
ATOM 1114 C C . PRO A 1 137 ? -14.671 -24.295 13.407 1.00 92.81 137 PRO A C 1
ATOM 1116 O O . PRO A 1 137 ? -15.245 -25.174 12.765 1.00 92.81 137 PRO A O 1
ATOM 1119 N N . THR A 1 138 ? -15.222 -23.116 13.665 1.00 94.19 138 THR A N 1
ATOM 1120 C CA . THR A 1 138 ? -16.576 -22.712 13.269 1.00 94.19 138 THR A CA 1
ATOM 1121 C C . THR A 1 138 ? -16.566 -21.795 12.049 1.00 94.19 138 THR A C 1
ATOM 1123 O O . THR A 1 138 ? -17.521 -21.808 11.277 1.00 94.19 138 THR A O 1
ATOM 1126 N N . ILE A 1 139 ? -15.473 -21.053 11.831 1.00 94.12 139 ILE A N 1
ATOM 1127 C CA . ILE A 1 139 ? -15.247 -20.193 10.662 1.00 94.12 139 ILE A CA 1
ATOM 1128 C C . ILE A 1 139 ? -13.961 -20.646 9.967 1.00 94.12 139 ILE A C 1
ATOM 1130 O O . ILE A 1 139 ? -12.863 -20.497 10.512 1.00 94.12 139 ILE A O 1
ATOM 1134 N N . VAL A 1 140 ? -14.082 -21.215 8.766 1.00 92.56 140 VAL A N 1
ATOM 1135 C CA . VAL A 1 140 ? -12.952 -21.803 8.030 1.00 92.56 140 VAL A CA 1
ATOM 1136 C C . VAL A 1 140 ? -12.741 -21.073 6.701 1.00 92.56 140 VAL A C 1
ATOM 1138 O O . VAL A 1 140 ? -13.614 -21.167 5.842 1.00 92.56 140 VAL A O 1
ATOM 1141 N N . PRO A 1 141 ? -11.601 -20.387 6.492 1.00 86.94 141 PRO A N 1
ATOM 1142 C CA . PRO A 1 141 ? -11.270 -19.783 5.203 1.00 86.94 141 PRO A CA 1
ATOM 1143 C C . PRO A 1 141 ? -11.198 -20.806 4.067 1.00 86.94 141 PRO A C 1
ATOM 1145 O O . PRO A 1 141 ? -10.737 -21.932 4.268 1.00 86.94 141 PRO A O 1
ATOM 1148 N N . ILE A 1 142 ? -11.602 -20.391 2.870 1.00 80.75 142 ILE A N 1
ATOM 1149 C CA . ILE A 1 142 ? -11.515 -21.168 1.632 1.00 80.75 142 ILE A CA 1
ATOM 1150 C C . ILE A 1 142 ? -10.884 -20.324 0.506 1.00 80.75 142 ILE A C 1
ATOM 1152 O O . ILE A 1 142 ? -10.956 -19.096 0.537 1.00 80.75 142 ILE A O 1
ATOM 1156 N N . PRO A 1 143 ? -10.213 -20.953 -0.478 1.00 74.12 143 PRO A N 1
ATOM 1157 C CA . PRO A 1 143 ? -9.929 -22.391 -0.572 1.00 74.12 143 PRO A CA 1
ATOM 1158 C C . PRO A 1 143 ? -8.829 -22.863 0.396 1.00 74.12 143 PRO A C 1
ATOM 1160 O O . PRO A 1 143 ? -8.674 -24.059 0.611 1.00 74.12 143 PRO A O 1
ATOM 1163 N N . ASN A 1 144 ? -8.069 -21.943 0.998 1.00 77.06 144 ASN A N 1
ATOM 1164 C CA . ASN A 1 144 ? -6.959 -22.276 1.886 1.00 77.06 144 ASN A CA 1
ATOM 1165 C C . ASN A 1 144 ? -7.356 -22.158 3.366 1.00 77.06 144 ASN A C 1
ATOM 1167 O O . ASN A 1 144 ? -7.393 -21.061 3.924 1.00 77.06 144 ASN A O 1
ATOM 1171 N N . SER A 1 145 ? -7.542 -23.298 4.032 1.00 81.56 145 SER A N 1
ATOM 1172 C CA . SER A 1 145 ? -7.916 -23.361 5.447 1.00 81.56 145 SER A CA 1
ATOM 1173 C C . SER A 1 145 ? -6.841 -22.870 6.416 1.00 81.56 145 SER A C 1
ATOM 1175 O O . SER A 1 145 ? -7.159 -22.678 7.588 1.00 81.56 145 SER A O 1
ATOM 1177 N N . ASN A 1 146 ? -5.595 -22.655 5.983 1.00 80.06 146 ASN A N 1
ATOM 1178 C CA . ASN A 1 146 ? -4.491 -22.219 6.849 1.00 80.06 146 ASN A CA 1
ATOM 1179 C C . ASN A 1 146 ? -4.402 -20.696 7.006 1.00 80.06 146 ASN A C 1
ATOM 1181 O O . ASN A 1 146 ? -3.606 -20.209 7.808 1.00 80.06 146 ASN A O 1
ATOM 1185 N N . VAL A 1 147 ? -5.226 -19.932 6.282 1.00 77.56 147 VAL A N 1
ATOM 1186 C CA . VAL A 1 147 ? -5.252 -18.469 6.391 1.00 77.56 147 VAL A CA 1
ATOM 1187 C C . VAL A 1 147 ? -5.615 -18.051 7.832 1.00 77.56 147 VAL A C 1
ATOM 1189 O O . VAL A 1 147 ? -6.627 -18.513 8.377 1.00 77.56 147 VAL A O 1
ATOM 1192 N N . PRO A 1 148 ? -4.805 -17.204 8.497 1.00 80.94 148 PRO A N 1
ATOM 1193 C CA . PRO A 1 148 ? -5.174 -16.616 9.782 1.00 80.94 148 PRO A CA 1
ATOM 1194 C C . PRO A 1 148 ? -6.458 -15.788 9.653 1.00 80.94 148 PRO A C 1
ATOM 1196 O O . PRO A 1 148 ? -6.619 -15.054 8.685 1.00 80.94 148 PRO A O 1
ATOM 1199 N N . ILE A 1 149 ? -7.367 -15.901 10.625 1.00 85.44 149 ILE A N 1
ATOM 1200 C CA . ILE A 1 149 ? -8.665 -15.213 10.600 1.00 85.44 149 ILE A CA 1
ATOM 1201 C C . ILE A 1 149 ? -9.031 -14.680 11.987 1.00 85.44 149 ILE A C 1
ATOM 1203 O O . ILE A 1 149 ? -8.855 -15.388 12.986 1.00 85.44 149 ILE A O 1
ATOM 1207 N N . GLY A 1 150 ? -9.514 -13.435 12.043 1.00 86.44 150 GLY A N 1
ATOM 1208 C CA . GLY A 1 150 ? -10.022 -12.790 13.259 1.00 86.44 150 GLY A CA 1
ATOM 1209 C C . GLY A 1 150 ? -8.973 -12.621 14.362 1.00 86.44 150 GLY A C 1
ATOM 1210 O O . GLY A 1 150 ? -9.276 -12.770 15.542 1.00 86.44 150 GLY A O 1
ATOM 1211 N N . ARG A 1 151 ? -7.712 -12.366 13.984 1.00 85.81 151 ARG A N 1
ATOM 1212 C CA . ARG A 1 151 ? -6.583 -12.130 14.911 1.00 85.81 151 ARG A CA 1
ATOM 1213 C C . ARG A 1 151 ? -6.122 -10.670 14.927 1.00 85.81 151 ARG A C 1
ATOM 1215 O O . ARG A 1 151 ? -4.980 -10.379 15.275 1.00 85.81 151 ARG A O 1
ATOM 1222 N N . SER A 1 152 ? -6.986 -9.763 14.483 1.00 86.69 152 SER A N 1
ATOM 1223 C CA . SER A 1 152 ? -6.628 -8.363 14.293 1.00 86.69 152 SER A CA 1
ATOM 1224 C C . SER A 1 152 ? -6.459 -7.632 15.623 1.00 86.69 152 SER A C 1
ATOM 1226 O O . SER A 1 152 ? -7.263 -7.785 16.539 1.00 86.69 152 SER A O 1
ATOM 1228 N N . THR A 1 153 ? -5.415 -6.811 15.722 1.00 87.62 153 THR A N 1
ATOM 1229 C CA . THR A 1 153 ? -5.147 -5.943 16.882 1.00 87.62 153 THR A CA 1
ATOM 1230 C C . THR A 1 153 ? -5.461 -4.473 16.603 1.00 87.62 153 THR A C 1
ATOM 1232 O O . THR A 1 153 ? -5.341 -3.635 17.499 1.00 87.62 153 THR A O 1
ATOM 1235 N N . GLN A 1 154 ? -5.868 -4.146 15.371 1.00 89.00 154 GLN A N 1
ATOM 1236 C CA . GLN A 1 154 ? -6.360 -2.824 14.989 1.00 89.00 154 GLN A CA 1
ATOM 1237 C C . GLN A 1 154 ? -7.005 -2.828 13.598 1.00 89.00 154 GLN A C 1
ATOM 1239 O O . GLN A 1 154 ? -6.640 -3.664 12.774 1.00 89.00 154 GLN A O 1
ATOM 1244 N N . MET A 1 155 ? -7.872 -1.844 13.306 1.00 87.75 155 MET A N 1
ATOM 1245 C CA . MET A 1 155 ? -8.569 -1.686 12.013 1.00 87.75 155 MET A CA 1
ATOM 1246 C C . MET A 1 155 ? -7.671 -2.010 10.825 1.00 87.75 155 MET A C 1
ATOM 1248 O O . MET A 1 155 ? -6.574 -1.464 10.700 1.00 87.75 155 MET A O 1
ATOM 1252 N N . SER A 1 156 ? -8.100 -2.917 9.969 1.00 82.19 156 SER A N 1
ATOM 1253 C CA . SER A 1 156 ? -7.373 -3.299 8.771 1.00 82.19 156 SER A CA 1
ATOM 1254 C C . SER A 1 156 ? -7.384 -2.184 7.711 1.00 82.19 156 SER A C 1
ATOM 1256 O O . SER A 1 156 ? -8.152 -1.220 7.801 1.00 82.19 156 SER A O 1
ATOM 1258 N N . PRO A 1 157 ? -6.573 -2.340 6.653 1.00 75.19 157 PRO A N 1
ATOM 1259 C CA . PRO A 1 157 ? -6.763 -1.627 5.400 1.00 75.19 157 PRO A CA 1
ATOM 1260 C C . PRO A 1 157 ? -8.200 -1.498 4.902 1.00 75.19 157 PRO A C 1
ATOM 1262 O O . PRO A 1 157 ? -8.650 -0.400 4.570 1.00 75.19 157 PRO A O 1
ATOM 1265 N N . ASN A 1 158 ? -8.927 -2.614 4.862 1.00 77.31 158 ASN A N 1
ATOM 1266 C CA . ASN A 1 158 ? -10.271 -2.617 4.311 1.00 77.31 158 ASN A CA 1
ATOM 1267 C C . ASN A 1 158 ? -11.263 -1.969 5.277 1.00 77.31 158 ASN A C 1
ATOM 1269 O O . ASN A 1 158 ? -12.166 -1.290 4.804 1.00 77.31 158 ASN A O 1
ATOM 1273 N N . ASP A 1 159 ? -11.073 -2.088 6.595 1.00 87.75 159 ASP A N 1
ATOM 1274 C CA . ASP A 1 159 ? -11.894 -1.379 7.584 1.00 87.75 159 ASP A CA 1
ATOM 1275 C C . ASP A 1 159 ? -11.832 0.138 7.342 1.00 87.75 159 ASP A C 1
ATOM 1277 O O . ASP A 1 159 ? -12.860 0.805 7.214 1.00 87.75 159 ASP A O 1
ATOM 1281 N N . ILE A 1 160 ? -10.619 0.679 7.184 1.00 84.94 160 ILE A N 1
ATOM 1282 C CA . ILE A 1 160 ? -10.381 2.106 6.919 1.00 84.94 160 ILE A CA 1
ATOM 1283 C C . ILE A 1 160 ? -10.999 2.527 5.579 1.00 84.94 160 ILE A C 1
ATOM 1285 O O . ILE A 1 160 ? -11.695 3.543 5.503 1.00 84.94 160 ILE A O 1
ATOM 1289 N N . LEU A 1 161 ? -10.767 1.747 4.520 1.00 76.38 161 LEU A N 1
ATOM 1290 C CA . LEU A 1 161 ? -11.309 2.011 3.187 1.00 76.38 161 LEU A CA 1
ATOM 1291 C C . LEU A 1 161 ? -12.844 2.021 3.192 1.00 76.38 161 LEU A C 1
ATOM 1293 O O . LEU A 1 161 ? -13.458 2.913 2.603 1.00 76.38 161 LEU A O 1
ATOM 1297 N N . ARG A 1 162 ? -13.470 1.065 3.885 1.00 85.56 162 ARG A N 1
ATOM 1298 C CA . ARG A 1 162 ? -14.927 0.980 4.038 1.00 85.56 162 ARG A CA 1
ATOM 1299 C C . ARG A 1 162 ? -15.478 2.212 4.758 1.00 85.56 162 ARG A C 1
ATOM 1301 O O . ARG A 1 162 ? -16.447 2.794 4.274 1.00 85.56 162 ARG A O 1
ATOM 1308 N N . VAL A 1 163 ? -14.829 2.675 5.833 1.00 88.62 163 VAL A N 1
ATOM 1309 C CA . VAL A 1 163 ? -15.189 3.943 6.503 1.00 88.62 163 VAL A CA 1
ATOM 1310 C C . VAL A 1 163 ? -15.086 5.121 5.535 1.00 88.62 163 VAL A C 1
ATOM 1312 O O . VAL A 1 163 ? -16.038 5.888 5.401 1.00 88.62 163 VAL A O 1
ATOM 1315 N N . ASN A 1 164 ? -13.969 5.247 4.817 1.00 82.00 164 ASN A N 1
ATOM 1316 C CA . ASN A 1 164 ? -13.748 6.358 3.892 1.00 82.00 164 ASN A CA 1
ATOM 1317 C C . ASN A 1 164 ? -14.766 6.401 2.750 1.00 82.00 164 ASN A C 1
ATOM 1319 O O . ASN A 1 164 ? -15.219 7.487 2.390 1.00 82.00 164 ASN A O 1
ATOM 1323 N N . ARG A 1 165 ? -15.156 5.238 2.216 1.00 82.81 165 ARG A N 1
ATOM 1324 C CA . ARG A 1 165 ? -16.183 5.119 1.174 1.00 82.81 165 ARG A CA 1
ATOM 1325 C C . ARG A 1 165 ? -17.571 5.466 1.687 1.00 82.81 165 ARG A C 1
ATOM 1327 O O . ARG A 1 165 ? -18.253 6.274 1.064 1.00 82.81 165 ARG A O 1
ATOM 1334 N N . LEU A 1 166 ? -17.972 4.891 2.824 1.00 87.19 166 LEU A N 1
ATOM 1335 C CA . LEU A 1 166 ? -19.301 5.121 3.392 1.00 87.19 166 LEU A CA 1
ATOM 1336 C C . LEU A 1 166 ? -19.512 6.598 3.744 1.00 87.19 166 LEU A C 1
ATOM 1338 O O . LEU A 1 166 ? -20.556 7.167 3.439 1.00 87.19 166 LEU A O 1
ATOM 1342 N N . TYR A 1 167 ? -18.499 7.223 4.345 1.00 86.12 167 TYR A N 1
ATOM 1343 C CA . TYR A 1 167 ? -18.564 8.603 4.825 1.00 86.12 167 TYR A CA 1
ATOM 1344 C C . TYR A 1 167 ? -17.985 9.636 3.857 1.00 86.12 167 TYR A C 1
ATOM 1346 O O . TYR A 1 167 ? -17.883 10.806 4.218 1.00 86.12 167 TYR A O 1
ATOM 1354 N N . ARG A 1 168 ? -17.620 9.224 2.633 1.00 82.62 168 ARG A N 1
ATOM 1355 C CA . ARG A 1 168 ? -17.091 10.099 1.571 1.00 82.62 168 ARG A CA 1
ATOM 1356 C C . ARG A 1 168 ? -15.973 11.014 2.074 1.00 82.62 168 ARG A C 1
ATOM 1358 O O . ARG A 1 168 ? -15.949 12.212 1.812 1.00 82.62 168 ARG A O 1
ATOM 1365 N N . CYS A 1 169 ? -15.045 10.431 2.826 1.00 74.88 169 CYS A N 1
ATOM 1366 C CA . CYS A 1 169 ? -14.031 11.169 3.570 1.00 74.88 169 CYS A CA 1
ATOM 1367 C C . CYS A 1 169 ? -13.022 11.943 2.710 1.00 74.88 169 CYS A C 1
ATOM 1369 O O . CYS A 1 169 ? -12.261 12.745 3.252 1.00 74.88 169 CYS A O 1
ATOM 1371 N N . ARG A 1 170 ? -13.010 11.716 1.394 1.00 62.91 170 ARG A N 1
ATOM 1372 C CA . ARG A 1 170 ? -12.264 12.497 0.408 1.00 62.91 170 ARG A CA 1
ATOM 1373 C C . ARG A 1 170 ? -13.168 12.737 -0.800 1.00 62.91 170 ARG A C 1
ATOM 1375 O O . ARG A 1 170 ? -13.672 11.783 -1.382 1.00 62.91 170 ARG A O 1
ATOM 1382 N N . GLN A 1 171 ? -13.384 14.006 -1.136 1.00 47.88 171 GLN A N 1
ATOM 1383 C CA . GLN A 1 171 ? -14.114 14.448 -2.331 1.00 47.88 171 GLN A CA 1
ATOM 1384 C C . GLN A 1 171 ? -13.245 14.470 -3.602 1.00 47.88 171 GLN A C 1
ATOM 1386 O O . GLN A 1 171 ? -13.761 14.782 -4.669 1.00 47.88 171 GLN A O 1
ATOM 1391 N N . GLU A 1 172 ? -11.964 14.097 -3.538 1.00 45.88 172 GLU A N 1
ATOM 1392 C CA . GLU A 1 172 ? -11.197 13.771 -4.746 1.00 45.88 172 GLU A CA 1
ATOM 1393 C C . GLU A 1 172 ? -11.569 12.350 -5.172 1.00 45.88 172 GLU A C 1
ATOM 1395 O O . GLU A 1 172 ? -10.952 11.373 -4.754 1.00 45.88 172 GLU A O 1
ATOM 1400 N N . LEU A 1 173 ? -12.640 12.245 -5.958 1.00 47.16 173 LEU A N 1
ATOM 1401 C CA . LEU A 1 173 ? -13.258 10.998 -6.423 1.00 47.16 173 LEU A CA 1
ATOM 1402 C C . LEU A 1 173 ? -12.315 10.053 -7.206 1.00 47.16 173 LEU A C 1
ATOM 1404 O O . LEU A 1 173 ? -12.725 8.931 -7.483 1.00 47.16 173 LEU A O 1
ATOM 1408 N N . ASP A 1 174 ? -11.072 10.460 -7.494 1.00 56.12 174 ASP A N 1
ATOM 1409 C CA . ASP A 1 174 ? -10.095 9.712 -8.299 1.00 56.12 174 ASP A CA 1
ATOM 1410 C C . ASP A 1 174 ? -8.829 9.248 -7.547 1.00 56.12 174 ASP A C 1
ATOM 1412 O O . ASP A 1 174 ? -8.028 8.512 -8.131 1.00 56.12 174 ASP A O 1
ATOM 1416 N N . GLU A 1 175 ? -8.598 9.641 -6.286 1.00 59.34 175 GLU A N 1
ATOM 1417 C CA . GLU A 1 175 ? -7.387 9.245 -5.541 1.00 59.34 175 GLU A CA 1
ATOM 1418 C C . GLU A 1 175 ? -7.635 8.006 -4.656 1.00 59.34 175 GLU A C 1
ATOM 1420 O O . GLU A 1 175 ? -8.472 8.047 -3.744 1.00 59.34 175 GLU A O 1
ATOM 1425 N N . PRO A 1 176 ? -6.897 6.895 -4.851 1.00 64.50 176 PRO A N 1
ATOM 1426 C CA . PRO A 1 176 ? -7.050 5.706 -4.024 1.00 64.50 176 PRO A CA 1
ATOM 1427 C C . PRO A 1 176 ? -6.602 5.963 -2.575 1.00 64.50 176 PRO A C 1
ATOM 1429 O O . PRO A 1 176 ? -5.778 6.830 -2.280 1.00 64.50 176 PRO A O 1
ATOM 1432 N N . THR A 1 177 ? -7.125 5.171 -1.632 1.00 65.75 177 THR A N 1
ATOM 1433 C CA . THR A 1 177 ? -6.597 5.177 -0.257 1.00 65.75 177 THR A CA 1
ATOM 1434 C C . THR A 1 177 ? -5.168 4.646 -0.285 1.00 65.75 177 THR A C 1
ATOM 1436 O O . THR A 1 177 ? -4.937 3.573 -0.830 1.00 65.75 177 THR A O 1
ATOM 1439 N N . VAL A 1 178 ? -4.224 5.373 0.311 1.00 64.62 178 VAL A N 1
ATOM 1440 C CA . VAL A 1 178 ? -2.815 4.970 0.392 1.00 64.62 178 VAL A CA 1
ATOM 1441 C C . VAL A 1 178 ? -2.514 4.446 1.794 1.00 64.62 178 VAL A C 1
ATOM 1443 O O . VAL A 1 178 ? -2.914 5.041 2.796 1.00 64.62 178 VAL A O 1
ATOM 1446 N N . MET A 1 179 ? -1.830 3.313 1.859 1.00 63.44 179 MET A N 1
ATOM 1447 C CA . MET A 1 179 ? -1.463 2.583 3.065 1.00 63.44 179 MET A CA 1
ATOM 1448 C C . MET A 1 179 ? -0.003 2.218 3.043 1.00 63.44 179 MET A C 1
ATOM 1450 O O . MET A 1 179 ? 0.585 2.172 1.975 1.00 63.44 179 MET A O 1
ATOM 1454 N N . PHE A 1 180 ? 0.579 1.944 4.212 1.00 64.44 180 PHE A N 1
ATOM 1455 C CA . PHE A 1 180 ? 2.026 1.770 4.298 1.00 64.44 180 PHE A CA 1
ATOM 1456 C C . PHE A 1 180 ? 2.715 2.934 3.577 1.00 64.44 180 PHE A C 1
ATOM 1458 O O . PHE A 1 180 ? 3.570 2.717 2.742 1.00 64.44 180 PHE A O 1
ATOM 1465 N N . GLY A 1 181 ? 2.274 4.171 3.806 1.00 72.94 181 GLY A N 1
ATOM 1466 C CA . GLY A 1 181 ? 2.840 5.364 3.166 1.00 72.94 181 GLY A CA 1
ATOM 1467 C C . GLY A 1 181 ? 2.565 5.575 1.670 1.00 72.94 181 GLY A C 1
ATOM 1468 O O . GLY A 1 181 ? 2.233 6.702 1.316 1.00 72.94 181 GLY A O 1
ATOM 1469 N N . ASP A 1 182 ? 2.678 4.542 0.832 1.00 72.62 182 ASP A N 1
ATOM 1470 C CA . ASP A 1 182 ? 2.760 4.614 -0.642 1.00 72.62 182 ASP A CA 1
ATOM 1471 C C . ASP A 1 182 ? 2.082 3.418 -1.372 1.00 72.62 182 ASP A C 1
ATOM 1473 O O . ASP A 1 182 ? 2.133 3.305 -2.593 1.00 72.62 182 ASP A O 1
ATOM 1477 N N . ILE A 1 183 ? 1.360 2.536 -0.674 1.00 73.69 183 ILE A N 1
ATOM 1478 C CA . ILE A 1 183 ? 0.603 1.439 -1.301 1.00 73.69 183 ILE A CA 1
ATOM 1479 C C . ILE A 1 183 ? -0.870 1.822 -1.475 1.00 73.69 183 ILE A C 1
ATOM 1481 O O . ILE A 1 183 ? -1.627 1.915 -0.508 1.00 73.69 183 ILE A O 1
ATOM 1485 N N . ALA A 1 184 ? -1.316 1.975 -2.720 1.00 71.44 184 ALA A N 1
ATOM 1486 C CA . ALA A 1 184 ? -2.715 2.218 -3.055 1.00 71.44 184 ALA A CA 1
ATOM 1487 C C . ALA A 1 184 ? -3.593 0.966 -2.846 1.00 71.44 184 ALA A C 1
ATOM 1489 O O . ALA A 1 184 ? -3.294 -0.131 -3.328 1.00 71.44 184 ALA A O 1
ATOM 1490 N N . VAL A 1 185 ? -4.728 1.143 -2.166 1.00 66.00 185 VAL A N 1
ATOM 1491 C CA . VAL A 1 185 ? -5.747 0.120 -1.902 1.00 66.00 185 VAL A CA 1
ATOM 1492 C C . VAL A 1 185 ? -7.124 0.655 -2.297 1.00 66.00 185 VAL A C 1
ATOM 1494 O O . VAL A 1 185 ? -7.795 1.363 -1.553 1.00 66.00 185 VAL A O 1
ATOM 1497 N N . GLU A 1 186 ? -7.554 0.345 -3.517 1.00 53.31 186 GLU A N 1
ATOM 1498 C CA . GLU A 1 186 ? -8.851 0.797 -4.026 1.00 53.31 186 GLU A CA 1
ATOM 1499 C C . GLU A 1 186 ? -9.901 -0.305 -3.872 1.00 53.31 186 GLU A C 1
ATOM 1501 O O . GLU A 1 186 ? -10.934 -0.083 -3.275 1.00 53.31 186 GLU A O 1
ATOM 1506 N N . THR A 1 187 ? -9.669 -1.536 -4.314 1.00 46.62 187 THR A N 1
ATOM 1507 C CA . THR A 1 187 ? -10.700 -2.600 -4.288 1.00 46.62 187 THR A CA 1
ATOM 1508 C C . THR A 1 187 ? -10.054 -3.961 -4.071 1.00 46.62 187 THR A C 1
ATOM 1510 O O . THR A 1 187 ? -9.973 -4.780 -4.978 1.00 46.62 187 THR A O 1
ATOM 1513 N N . GLY A 1 188 ? -9.456 -4.216 -2.908 1.00 47.16 188 GLY A N 1
ATOM 1514 C CA . GLY A 1 188 ? -8.756 -5.493 -2.717 1.00 47.16 188 GLY A CA 1
ATOM 1515 C C . GLY A 1 188 ? -7.361 -5.344 -2.180 1.00 47.16 188 GLY A C 1
ATOM 1516 O O . GLY A 1 188 ? -6.611 -4.556 -2.744 1.00 47.16 188 GLY A O 1
ATOM 1517 N N . LEU A 1 189 ? -6.951 -6.192 -1.243 1.00 46.44 189 LEU A N 1
ATOM 1518 C CA . LEU A 1 189 ? -5.542 -6.558 -1.111 1.00 46.44 189 LEU A CA 1
ATOM 1519 C C . LEU A 1 189 ? -5.246 -7.661 -2.140 1.00 46.44 189 LEU A C 1
ATOM 1521 O O . LEU A 1 189 ? -5.100 -8.830 -1.784 1.00 46.44 189 LEU A O 1
ATOM 1525 N N . GLN A 1 190 ? -5.247 -7.324 -3.435 1.00 52.00 190 GLN A N 1
ATOM 1526 C CA . GLN A 1 190 ? -4.578 -8.171 -4.419 1.00 52.00 190 GLN A CA 1
ATOM 1527 C C . GLN A 1 190 ? -3.085 -7.922 -4.231 1.00 52.00 190 GLN A C 1
ATOM 1529 O O . GLN A 1 190 ? -2.647 -6.790 -4.374 1.00 52.00 190 GLN A O 1
ATOM 1534 N N . ASN A 1 191 ? -2.348 -8.959 -3.853 1.00 55.22 191 ASN A N 1
ATOM 1535 C CA . ASN A 1 191 ? -0.898 -8.957 -3.713 1.00 55.22 191 ASN A CA 1
ATOM 1536 C C . ASN A 1 191 ? -0.350 -10.040 -4.633 1.00 55.22 191 ASN A C 1
ATOM 1538 O O . ASN A 1 191 ? -1.021 -11.055 -4.822 1.00 55.22 191 ASN A O 1
ATOM 1542 N N . ALA A 1 192 ? 0.851 -9.862 -5.185 1.00 50.25 192 ALA A N 1
ATOM 1543 C CA . ALA A 1 192 ? 1.510 -10.919 -5.956 1.00 50.25 192 ALA A CA 1
ATOM 1544 C C . ALA A 1 192 ? 2.388 -11.838 -5.094 1.00 50.25 192 ALA A C 1
ATOM 1546 O O . ALA A 1 192 ? 2.677 -12.967 -5.510 1.00 50.25 192 ALA A O 1
ATOM 1547 N N . ASP A 1 193 ? 2.791 -11.365 -3.911 1.00 50.38 193 ASP A N 1
ATOM 1548 C CA . ASP A 1 193 ? 3.641 -12.072 -2.957 1.00 50.38 193 ASP A CA 1
ATOM 1549 C C . ASP A 1 193 ? 3.051 -12.056 -1.521 1.00 50.38 193 ASP A C 1
ATOM 1551 O O . ASP A 1 193 ? 3.192 -11.055 -0.812 1.00 50.38 193 ASP A O 1
ATOM 1555 N N . PRO A 1 194 ? 2.406 -13.158 -1.077 1.00 54.78 194 PRO A N 1
ATOM 1556 C CA . PRO A 1 194 ? 1.916 -14.260 -1.902 1.00 54.78 194 PRO A CA 1
ATOM 1557 C C . PRO A 1 194 ? 0.750 -13.799 -2.785 1.00 54.78 194 PRO A C 1
ATOM 1559 O O . PRO A 1 194 ? 0.072 -12.819 -2.485 1.00 54.78 194 PRO A O 1
ATOM 1562 N N . CYS A 1 195 ? 0.495 -14.530 -3.872 1.00 65.12 195 CYS A N 1
ATOM 1563 C CA . CYS A 1 195 ? -0.638 -14.243 -4.743 1.00 65.12 195 CYS A CA 1
ATOM 1564 C C . CYS A 1 195 ? -1.959 -14.454 -3.996 1.00 65.12 195 CYS A C 1
ATOM 1566 O O . CYS A 1 195 ? -2.351 -15.596 -3.762 1.00 65.12 195 CYS A O 1
ATOM 1568 N N . THR A 1 196 ? -2.643 -13.378 -3.615 1.00 59.97 196 THR A N 1
ATOM 1569 C CA . THR A 1 196 ? -3.875 -13.461 -2.805 1.00 59.97 196 THR A CA 1
ATOM 1570 C C . THR A 1 196 ? -5.146 -13.623 -3.640 1.00 59.97 196 THR A C 1
ATOM 1572 O O . THR A 1 196 ? -6.221 -13.833 -3.087 1.00 59.97 196 THR A O 1
ATOM 1575 N N . SER A 1 197 ? -5.051 -13.519 -4.969 1.00 59.34 197 SER A N 1
ATOM 1576 C CA . SER A 1 197 ? -6.196 -13.588 -5.886 1.00 59.34 197 SER A CA 1
ATOM 1577 C C . SER A 1 197 ? -5.790 -14.083 -7.275 1.00 59.34 197 SER A C 1
ATOM 1579 O O . SER A 1 197 ? -4.646 -13.915 -7.702 1.00 59.34 197 SER A O 1
ATOM 1581 N N . ARG A 1 198 ? -6.724 -14.684 -8.025 1.00 60.75 198 ARG A N 1
ATOM 1582 C CA . ARG A 1 198 ? -6.463 -15.098 -9.412 1.00 60.75 198 ARG A CA 1
ATOM 1583 C C . ARG A 1 198 ? -6.091 -13.872 -10.250 1.00 60.75 198 ARG A C 1
ATOM 1585 O O . ARG A 1 198 ? -6.859 -12.924 -10.340 1.00 60.75 198 ARG A O 1
ATOM 1592 N N . GLY A 1 199 ? -4.924 -13.912 -10.892 1.00 70.75 199 GLY A N 1
ATOM 1593 C CA . GLY A 1 199 ? -4.470 -12.831 -11.768 1.00 70.75 199 GLY A CA 1
ATOM 1594 C C . GLY A 1 199 ? -3.682 -11.706 -11.087 1.00 70.75 199 GLY A C 1
ATOM 1595 O O . GLY A 1 199 ? -3.349 -10.749 -11.773 1.00 70.75 199 GLY A O 1
ATOM 1596 N N . CYS A 1 200 ? -3.300 -11.850 -9.819 1.00 77.25 200 CYS A N 1
ATOM 1597 C CA . CYS A 1 200 ? -2.500 -10.875 -9.062 1.00 77.25 200 CYS A CA 1
ATOM 1598 C C . CYS A 1 200 ? -1.123 -10.505 -9.682 1.00 77.25 200 CYS A C 1
ATOM 1600 O O . CYS A 1 200 ? -0.495 -9.526 -9.283 1.00 77.25 200 CYS A O 1
ATOM 1602 N N . LYS A 1 201 ? -0.610 -11.324 -10.615 1.00 88.19 201 LYS A N 1
ATOM 1603 C CA . LYS A 1 201 ? 0.689 -11.172 -11.290 1.00 88.19 201 LYS A CA 1
ATOM 1604 C C . LYS A 1 201 ? 0.503 -10.696 -12.724 1.00 88.19 201 LYS A C 1
ATOM 1606 O O . LYS A 1 201 ? -0.505 -11.008 -13.368 1.00 88.19 201 LYS A O 1
ATOM 1611 N N . TRP A 1 202 ? 1.514 -10.007 -13.243 1.00 93.50 202 TRP A N 1
ATOM 1612 C CA . TRP A 1 202 ? 1.641 -9.764 -14.678 1.00 93.50 202 TRP A CA 1
ATOM 1613 C C . TRP A 1 202 ? 1.888 -11.072 -15.436 1.00 93.50 202 TRP A C 1
ATOM 1615 O O . TRP A 1 202 ? 2.497 -12.008 -14.914 1.00 93.50 202 TRP A O 1
ATOM 1625 N N . VAL A 1 203 ? 1.356 -11.152 -16.655 1.00 91.38 203 VAL A N 1
ATOM 1626 C CA . VAL A 1 203 ? 1.370 -12.384 -17.449 1.00 91.38 203 VAL A CA 1
ATOM 1627 C C . VAL A 1 203 ? 2.762 -12.616 -18.020 1.00 91.38 203 VAL A C 1
ATOM 1629 O O . VAL A 1 203 ? 3.360 -11.724 -18.621 1.00 91.38 203 VAL A O 1
ATOM 1632 N N . LYS A 1 204 ? 3.256 -13.840 -17.840 1.00 92.94 204 LYS A N 1
ATOM 1633 C CA . LYS A 1 204 ? 4.471 -14.319 -18.485 1.00 92.94 204 LYS A CA 1
ATOM 1634 C C . LYS A 1 204 ? 4.132 -14.939 -19.836 1.00 92.94 204 LYS A C 1
ATOM 1636 O O . LYS A 1 204 ? 3.224 -15.764 -19.910 1.00 92.94 204 LYS A O 1
ATOM 1641 N N . TYR A 1 205 ? 4.871 -14.548 -20.864 1.00 93.38 205 TYR A N 1
ATOM 1642 C CA . TYR A 1 205 ? 4.708 -15.009 -22.236 1.00 93.38 205 TYR A CA 1
ATOM 1643 C C . TYR A 1 205 ? 5.613 -16.215 -22.525 1.00 93.38 205 TYR A C 1
ATOM 1645 O O . TYR A 1 205 ? 6.490 -16.571 -21.730 1.00 93.38 205 TYR A O 1
ATOM 1653 N N . SER A 1 206 ? 5.355 -16.881 -23.651 1.00 93.19 206 SER A N 1
ATOM 1654 C CA . SER A 1 206 ? 6.046 -18.107 -24.077 1.00 93.19 206 SER A CA 1
ATOM 1655 C C . SER A 1 206 ? 7.540 -17.904 -24.338 1.00 93.19 206 SER A C 1
ATOM 1657 O O . SER A 1 206 ? 8.326 -18.821 -24.118 1.00 93.19 206 SER A O 1
ATOM 1659 N N . ASP A 1 207 ? 7.939 -16.694 -24.725 1.00 93.38 207 ASP A N 1
ATOM 1660 C CA . ASP A 1 207 ? 9.333 -16.278 -24.908 1.00 93.38 207 ASP A CA 1
ATOM 1661 C C . ASP A 1 207 ? 10.112 -16.139 -23.583 1.00 93.38 207 ASP A C 1
ATOM 1663 O O . ASP A 1 207 ? 11.315 -15.892 -23.569 1.00 93.38 207 ASP A O 1
ATOM 1667 N N . GLY A 1 208 ? 9.432 -16.304 -22.446 1.00 93.31 208 GLY A N 1
ATOM 1668 C CA . GLY A 1 208 ? 10.024 -16.212 -21.122 1.00 93.31 208 GLY A CA 1
ATOM 1669 C C . GLY A 1 208 ? 10.035 -14.803 -20.528 1.00 93.31 208 GLY A C 1
ATOM 1670 O O . GLY A 1 208 ? 10.478 -14.669 -19.381 1.00 93.31 208 GLY A O 1
ATOM 1671 N N . ASN A 1 209 ? 9.510 -13.795 -21.230 1.00 96.50 209 ASN A N 1
ATOM 1672 C CA . ASN A 1 209 ? 9.404 -12.420 -20.749 1.00 96.50 209 ASN A CA 1
ATOM 1673 C C . ASN A 1 209 ? 8.043 -12.121 -20.109 1.00 96.50 209 ASN A C 1
ATOM 1675 O O . ASN A 1 209 ? 7.045 -12.816 -20.298 1.00 96.50 209 ASN A O 1
ATOM 1679 N N . VAL A 1 210 ? 8.011 -11.055 -19.314 1.00 97.25 210 VAL A N 1
ATOM 1680 C CA . VAL A 1 210 ? 6.799 -10.490 -18.715 1.00 97.25 210 VAL A CA 1
ATOM 1681 C C . VAL A 1 210 ? 6.655 -9.071 -19.231 1.00 97.25 210 VAL A C 1
ATOM 1683 O O . VAL A 1 210 ? 7.406 -8.178 -18.838 1.00 97.25 210 VAL A O 1
ATOM 1686 N N . TYR A 1 211 ? 5.685 -8.863 -20.112 1.00 97.12 211 TYR A N 1
ATOM 1687 C CA . TYR A 1 211 ? 5.423 -7.554 -20.693 1.00 97.12 211 TYR A CA 1
ATOM 1688 C C . TYR A 1 211 ? 4.442 -6.775 -19.820 1.00 97.12 211 TYR A C 1
ATOM 1690 O O . TYR A 1 211 ? 3.321 -7.228 -19.582 1.00 97.12 211 TYR A O 1
ATOM 1698 N N . VAL A 1 212 ? 4.866 -5.600 -19.354 1.00 98.00 212 VAL A N 1
ATOM 1699 C CA . VAL A 1 212 ? 4.051 -4.674 -18.558 1.00 98.00 212 VAL A CA 1
ATOM 1700 C C . VAL A 1 212 ? 3.792 -3.419 -19.396 1.00 98.00 212 VAL A C 1
ATOM 1702 O O . VAL A 1 212 ? 4.681 -2.570 -19.522 1.00 98.00 212 VAL A O 1
ATOM 1705 N N . PRO A 1 213 ? 2.611 -3.299 -20.028 1.00 98.31 213 PRO A N 1
ATOM 1706 C CA . PRO A 1 213 ? 2.273 -2.128 -20.822 1.00 98.31 213 PRO A CA 1
ATOM 1707 C C . PRO A 1 213 ? 2.176 -0.885 -19.934 1.00 98.31 213 PRO A C 1
ATOM 1709 O O . PRO A 1 213 ? 1.633 -0.966 -18.831 1.00 98.31 213 PRO A O 1
ATOM 1712 N N . TYR A 1 214 ? 2.648 0.267 -20.409 1.00 98.38 214 TYR A N 1
ATOM 1713 C CA . TYR A 1 214 ? 2.566 1.527 -19.673 1.00 98.38 214 TYR A CA 1
ATOM 1714 C C . TYR A 1 214 ? 2.164 2.721 -20.546 1.00 98.38 214 TYR A C 1
ATOM 1716 O O . TYR A 1 214 ? 2.385 2.746 -21.760 1.00 98.38 214 TYR A O 1
ATOM 1724 N N . VAL A 1 215 ? 1.606 3.739 -19.894 1.00 98.12 215 VAL A N 1
ATOM 1725 C CA . VAL A 1 215 ? 1.380 5.086 -20.433 1.00 98.12 215 VAL A CA 1
ATOM 1726 C C . VAL A 1 215 ? 2.001 6.095 -19.468 1.00 98.12 215 VAL A C 1
ATOM 1728 O O . VAL A 1 215 ? 1.907 5.917 -18.256 1.00 98.12 215 VAL A O 1
ATOM 1731 N N . ILE A 1 216 ? 2.634 7.147 -19.996 1.00 98.19 216 ILE A N 1
ATOM 1732 C CA . ILE A 1 216 ? 3.157 8.270 -19.204 1.00 98.19 216 ILE A CA 1
ATOM 1733 C C . ILE A 1 216 ? 2.335 9.512 -19.534 1.00 98.19 216 ILE A C 1
ATOM 1735 O O . ILE A 1 216 ? 2.291 9.925 -20.699 1.00 98.19 216 ILE A O 1
ATOM 1739 N N . SER A 1 217 ? 1.733 10.111 -18.507 1.00 96.56 217 SER A N 1
ATOM 1740 C CA . SER A 1 217 ? 0.977 11.362 -18.592 1.00 96.56 217 SER A CA 1
ATOM 1741 C C . SER A 1 217 ? 1.766 12.480 -19.290 1.00 96.56 217 SER A C 1
ATOM 1743 O O . SER A 1 217 ? 2.995 12.574 -19.189 1.00 96.56 217 SER A O 1
ATOM 1745 N N . ASN A 1 218 ? 1.060 13.356 -20.003 1.00 95.56 218 ASN A N 1
ATOM 1746 C CA . ASN A 1 218 ? 1.633 14.559 -20.616 1.00 95.56 218 ASN A CA 1
ATOM 1747 C C . ASN A 1 218 ? 1.976 15.655 -19.586 1.00 95.56 218 ASN A C 1
ATOM 1749 O O . ASN A 1 218 ? 2.593 16.649 -19.948 1.00 95.56 218 ASN A O 1
ATOM 1753 N N . GLN A 1 219 ? 1.638 15.458 -18.306 1.00 95.50 219 GLN A N 1
ATOM 1754 C CA . GLN A 1 219 ? 1.994 16.362 -17.204 1.00 95.50 219 GLN A CA 1
ATOM 1755 C C . GLN A 1 219 ? 3.510 16.455 -16.957 1.00 95.50 219 GLN A C 1
ATOM 1757 O O . GLN A 1 219 ? 3.976 17.436 -16.378 1.00 95.50 219 GLN A O 1
ATOM 1762 N N . TYR A 1 220 ? 4.274 15.429 -17.342 1.00 97.50 220 TYR A N 1
ATOM 1763 C CA . TYR A 1 220 ? 5.721 15.374 -17.133 1.00 97.50 220 TYR A CA 1
ATOM 1764 C C . TYR A 1 220 ? 6.484 16.077 -18.256 1.00 97.50 220 TYR A C 1
ATOM 1766 O O . TYR A 1 220 ? 6.270 15.791 -19.434 1.00 97.50 220 TYR A O 1
ATOM 1774 N N . SER A 1 221 ? 7.449 16.917 -17.885 1.00 97.94 221 SER A N 1
ATOM 1775 C CA . SER A 1 221 ? 8.442 17.485 -18.802 1.00 97.94 221 SER A CA 1
ATOM 1776 C C . SER A 1 221 ? 9.316 16.404 -19.450 1.00 97.94 221 SER A C 1
ATOM 1778 O O . SER A 1 221 ? 9.433 15.286 -18.942 1.00 97.94 221 SER A O 1
ATOM 1780 N N . SER A 1 222 ? 10.016 16.749 -20.534 1.00 98.00 222 SER A N 1
ATOM 1781 C CA . SER A 1 222 ? 10.950 15.839 -21.218 1.00 98.00 222 SER A CA 1
ATOM 1782 C C . SER A 1 222 ? 12.035 15.292 -20.281 1.00 98.00 222 SER A C 1
ATOM 1784 O O . SER A 1 222 ? 12.381 14.113 -20.347 1.00 98.00 222 SER A O 1
ATOM 1786 N N . ARG A 1 223 ? 12.529 16.120 -19.347 1.00 97.81 223 ARG A N 1
ATOM 1787 C CA . ARG A 1 223 ? 13.520 15.707 -18.340 1.00 97.81 223 ARG A CA 1
ATOM 1788 C C . ARG A 1 223 ? 12.941 14.698 -17.349 1.00 97.81 223 ARG A C 1
ATOM 1790 O O . ARG A 1 223 ? 13.573 13.678 -17.083 1.00 97.81 223 ARG A O 1
ATOM 1797 N N . GLU A 1 224 ? 11.751 14.970 -16.817 1.00 98.38 224 GLU A N 1
ATOM 1798 C CA . GLU A 1 224 ? 11.046 14.067 -15.895 1.00 98.38 224 GLU A CA 1
ATOM 1799 C C . GLU A 1 224 ? 10.715 12.734 -16.584 1.00 98.38 224 GLU A C 1
ATOM 1801 O O . GLU A 1 224 ? 10.994 11.665 -16.043 1.00 98.38 224 GLU A O 1
ATOM 1806 N N . ARG A 1 225 ? 10.216 12.789 -17.825 1.00 98.25 225 ARG A N 1
ATOM 1807 C CA . ARG A 1 225 ? 9.928 11.611 -18.651 1.00 98.25 225 ARG A CA 1
ATOM 1808 C C . ARG A 1 225 ? 11.172 10.756 -18.883 1.00 98.25 225 ARG A C 1
ATOM 1810 O O . ARG A 1 225 ? 11.097 9.545 -18.716 1.00 98.25 225 ARG A O 1
ATOM 1817 N N . SER A 1 226 ? 12.319 11.372 -19.172 1.00 98.25 226 SER A N 1
ATOM 1818 C CA . SER A 1 226 ? 13.590 10.656 -19.335 1.00 98.25 226 SER A CA 1
ATOM 1819 C C . SER A 1 226 ? 14.012 9.905 -18.061 1.00 98.25 226 SER A C 1
ATOM 1821 O O . SER A 1 226 ? 14.515 8.786 -18.141 1.00 98.25 226 SER A O 1
ATOM 1823 N N . ILE A 1 227 ? 13.777 10.469 -16.869 1.00 98.38 227 ILE A N 1
ATOM 1824 C CA . ILE A 1 227 ? 14.049 9.784 -15.590 1.00 98.38 227 ILE A CA 1
ATOM 1825 C C . ILE A 1 227 ? 13.124 8.571 -15.413 1.00 98.38 227 ILE A C 1
ATOM 1827 O O . ILE A 1 227 ? 13.598 7.490 -15.056 1.00 98.38 227 ILE A O 1
ATOM 1831 N N . ILE A 1 228 ? 11.826 8.740 -15.690 1.00 98.56 228 ILE A N 1
ATOM 1832 C CA . ILE A 1 228 ? 10.825 7.666 -15.603 1.00 98.56 228 ILE A CA 1
ATOM 1833 C C . ILE A 1 228 ? 11.173 6.532 -16.576 1.00 98.56 228 ILE A C 1
ATOM 1835 O O . ILE A 1 228 ? 11.199 5.366 -16.186 1.00 98.56 228 ILE A O 1
ATOM 1839 N N . GLU A 1 229 ? 11.503 6.864 -17.825 1.00 98.19 229 GLU A N 1
ATOM 1840 C CA . GLU A 1 229 ? 11.877 5.893 -18.859 1.00 98.19 229 GLU A CA 1
ATOM 1841 C C . GLU A 1 229 ? 13.159 5.130 -18.499 1.00 98.19 229 GLU A C 1
ATOM 1843 O O . GLU A 1 229 ? 13.184 3.908 -18.644 1.00 98.19 229 GLU A O 1
ATOM 1848 N N . ARG A 1 230 ? 14.176 5.790 -17.921 1.00 97.75 230 ARG A N 1
ATOM 1849 C CA . ARG A 1 230 ? 15.356 5.089 -17.379 1.00 97.75 230 ARG A CA 1
ATOM 1850 C C . ARG A 1 230 ? 14.997 4.124 -16.248 1.00 97.75 230 ARG A C 1
ATOM 1852 O O . ARG A 1 230 ? 15.551 3.029 -16.178 1.00 97.75 230 ARG A O 1
ATOM 1859 N N . GLY A 1 231 ? 14.071 4.506 -15.366 1.00 97.44 231 GLY A N 1
ATOM 1860 C CA . GLY A 1 231 ? 13.557 3.620 -14.319 1.00 97.44 231 GLY A CA 1
ATOM 1861 C C . GLY A 1 231 ? 12.887 2.372 -14.900 1.00 97.44 231 GLY A C 1
ATOM 1862 O O . GLY A 1 231 ? 13.246 1.259 -14.524 1.00 97.44 231 GLY A O 1
ATOM 1863 N N . LEU A 1 232 ? 11.999 2.541 -15.885 1.00 97.75 232 LEU A N 1
ATOM 1864 C CA . LEU A 1 232 ? 11.329 1.441 -16.595 1.00 97.75 232 LEU A CA 1
ATOM 1865 C C . LEU A 1 232 ? 12.333 0.509 -17.299 1.00 97.75 232 LEU A C 1
ATOM 1867 O O . LEU A 1 232 ? 12.247 -0.712 -17.172 1.00 97.75 232 LEU A O 1
ATOM 1871 N N . GLN A 1 233 ? 13.311 1.074 -18.010 1.00 96.75 233 GLN A N 1
ATOM 1872 C CA . GLN A 1 233 ? 14.316 0.313 -18.761 1.00 96.75 233 GLN A CA 1
ATOM 1873 C C . GLN A 1 233 ? 15.267 -0.478 -17.854 1.00 96.75 233 GLN A C 1
ATOM 1875 O O . GLN A 1 233 ? 15.697 -1.569 -18.227 1.00 96.75 233 GLN A O 1
ATOM 1880 N N . SER A 1 234 ? 15.553 0.020 -16.646 1.00 96.50 234 SER A N 1
ATOM 1881 C CA . SER A 1 234 ? 16.509 -0.612 -15.724 1.00 96.50 234 SER A CA 1
ATOM 1882 C C . SER A 1 234 ? 16.158 -2.056 -15.337 1.00 96.50 234 SER A C 1
ATOM 1884 O O . SER A 1 234 ? 17.050 -2.858 -15.071 1.00 96.50 234 SER A O 1
ATOM 1886 N N . PHE A 1 235 ? 14.874 -2.428 -15.368 1.00 97.69 235 PHE A N 1
ATOM 1887 C CA . PHE A 1 235 ? 14.433 -3.794 -15.074 1.00 97.69 235 PHE A CA 1
ATOM 1888 C C . PHE A 1 235 ? 14.895 -4.800 -16.131 1.00 97.69 235 PHE A C 1
ATOM 1890 O O . PHE A 1 235 ? 15.156 -5.960 -15.801 1.00 97.69 235 PHE A O 1
ATOM 1897 N N . ALA A 1 236 ? 15.006 -4.377 -17.392 1.00 95.94 236 ALA A N 1
ATOM 1898 C CA . ALA A 1 236 ? 15.272 -5.286 -18.497 1.00 95.94 236 ALA A CA 1
ATOM 1899 C C . ALA A 1 236 ? 16.702 -5.847 -18.495 1.00 95.94 236 ALA A C 1
ATOM 1901 O O . ALA A 1 236 ? 16.920 -6.935 -19.023 1.00 95.94 236 ALA A O 1
ATOM 1902 N N . ALA A 1 237 ? 17.643 -5.136 -17.863 1.00 91.44 237 ALA A N 1
ATOM 1903 C CA . ALA A 1 237 ? 19.052 -5.516 -17.799 1.00 91.44 237 ALA A CA 1
ATOM 1904 C C . ALA A 1 237 ? 19.304 -6.779 -16.957 1.00 91.44 237 ALA A C 1
ATOM 1906 O O . ALA A 1 237 ? 20.198 -7.559 -17.269 1.00 91.44 237 ALA A O 1
ATOM 1907 N N . SER A 1 238 ? 18.504 -6.996 -15.908 1.00 93.62 238 SER A N 1
ATOM 1908 C CA . SER A 1 238 ? 18.777 -8.034 -14.897 1.00 93.62 238 SER A CA 1
ATOM 1909 C C . SER A 1 238 ? 17.583 -8.948 -14.612 1.00 93.62 238 SER A C 1
ATOM 1911 O O . SER A 1 238 ? 17.649 -9.807 -13.727 1.00 93.62 238 SER A O 1
ATOM 1913 N N . THR A 1 239 ? 16.473 -8.757 -15.330 1.00 97.38 239 THR A N 1
ATOM 1914 C CA . THR A 1 239 ? 15.240 -9.537 -15.164 1.00 97.38 239 THR A CA 1
ATOM 1915 C C . THR A 1 239 ? 14.574 -9.829 -16.505 1.00 97.38 239 THR A C 1
ATOM 1917 O O . THR A 1 239 ? 14.959 -9.288 -17.538 1.00 97.38 239 THR A O 1
ATOM 1920 N N . CYS A 1 240 ? 13.528 -10.656 -16.492 1.00 97.50 240 CYS A N 1
ATOM 1921 C CA . CYS A 1 240 ? 12.654 -10.893 -17.645 1.00 97.50 240 CYS A CA 1
ATOM 1922 C C . CYS A 1 240 ? 11.482 -9.895 -17.754 1.00 97.50 240 CYS A C 1
ATOM 1924 O O . CYS A 1 240 ? 10.594 -10.076 -18.585 1.00 97.50 240 CYS A O 1
ATOM 1926 N N . ILE A 1 241 ? 11.442 -8.847 -16.920 1.00 98.25 241 ILE A N 1
ATOM 1927 C CA . ILE A 1 241 ? 10.404 -7.810 -16.988 1.00 98.25 241 ILE A CA 1
ATOM 1928 C C . ILE A 1 241 ? 10.706 -6.851 -18.141 1.00 98.25 241 ILE A C 1
ATOM 1930 O O . ILE A 1 241 ? 11.834 -6.378 -18.301 1.00 98.25 241 ILE A O 1
ATOM 1934 N N . ARG A 1 242 ? 9.693 -6.554 -18.953 1.00 98.00 242 ARG A N 1
ATOM 1935 C CA . ARG A 1 242 ? 9.764 -5.644 -20.098 1.00 98.00 242 ARG A CA 1
ATOM 1936 C C . ARG A 1 242 ? 8.630 -4.631 -20.009 1.00 98.00 242 ARG A C 1
ATOM 1938 O O . ARG A 1 242 ? 7.484 -4.929 -20.342 1.00 98.00 242 ARG A O 1
ATOM 1945 N N . PHE A 1 243 ? 8.949 -3.419 -19.570 1.00 98.25 243 PHE A N 1
ATOM 1946 C CA . PHE A 1 243 ? 8.008 -2.309 -19.658 1.00 98.25 243 PHE A CA 1
ATOM 1947 C C . PHE A 1 243 ? 7.904 -1.845 -21.111 1.00 98.25 243 PHE A C 1
ATOM 1949 O O . PHE A 1 243 ? 8.906 -1.491 -21.726 1.00 98.25 243 PHE A O 1
ATOM 1956 N N . THR A 1 244 ? 6.697 -1.868 -21.671 1.00 97.69 244 THR A N 1
ATOM 1957 C CA . THR A 1 244 ? 6.451 -1.546 -23.087 1.00 97.69 244 THR A CA 1
ATOM 1958 C C . THR A 1 244 ? 5.397 -0.462 -23.220 1.00 97.69 244 THR A C 1
ATOM 1960 O O . THR A 1 244 ? 4.467 -0.396 -22.421 1.00 97.69 244 THR A O 1
ATOM 1963 N N . ARG A 1 245 ? 5.521 0.414 -24.223 1.00 97.62 245 ARG A N 1
ATOM 1964 C CA . ARG A 1 245 ? 4.481 1.419 -24.480 1.00 97.62 245 ARG A CA 1
ATOM 1965 C C . ARG A 1 245 ? 3.173 0.704 -24.802 1.00 97.62 245 ARG A C 1
ATOM 1967 O O . ARG A 1 245 ? 3.137 -0.188 -25.649 1.00 97.62 245 ARG A O 1
ATOM 1974 N N . ARG A 1 246 ? 2.102 1.091 -24.115 1.00 97.31 246 ARG A N 1
ATOM 1975 C CA . ARG A 1 246 ? 0.775 0.529 -24.349 1.00 97.31 246 ARG A CA 1
ATOM 1976 C C . ARG A 1 246 ? 0.287 0.891 -25.751 1.00 97.31 246 ARG A C 1
ATOM 1978 O O . ARG A 1 246 ? 0.405 2.035 -26.178 1.00 97.31 246 ARG A O 1
ATOM 1985 N N . THR A 1 247 ? -0.341 -0.079 -26.405 1.00 95.56 247 THR A N 1
ATOM 1986 C CA . THR A 1 247 ? -1.141 0.123 -27.615 1.00 95.56 247 THR A CA 1
ATOM 1987 C C . THR A 1 247 ? -2.611 -0.161 -27.303 1.00 95.56 247 THR A C 1
ATOM 1989 O O . THR A 1 247 ? -3.378 0.759 -27.043 1.00 95.56 247 THR A O 1
ATOM 1992 N N . ARG A 1 248 ? -3.000 -1.440 -27.246 1.00 93.50 248 ARG A N 1
ATOM 1993 C CA . ARG A 1 248 ? -4.393 -1.895 -27.066 1.00 93.50 248 ARG A CA 1
ATOM 1994 C C . ARG A 1 248 ? -4.606 -2.767 -25.828 1.00 93.50 248 ARG A C 1
ATOM 1996 O O . ARG A 1 248 ? -5.708 -3.257 -25.605 1.00 93.50 248 ARG A O 1
ATOM 2003 N N . GLN A 1 249 ? -3.568 -2.993 -25.024 1.00 96.19 249 GLN A N 1
ATOM 2004 C CA . GLN A 1 249 ? -3.661 -3.880 -23.867 1.00 96.19 249 GLN A CA 1
ATOM 2005 C C . GLN A 1 249 ? -4.666 -3.325 -22.851 1.00 96.19 249 GLN A C 1
ATOM 2007 O O . GLN A 1 249 ? -4.650 -2.131 -22.527 1.00 96.19 249 GLN A O 1
ATOM 2012 N N . ARG A 1 250 ? -5.547 -4.204 -22.359 1.00 92.62 250 ARG A N 1
ATOM 2013 C CA . ARG A 1 250 ? -6.544 -3.868 -21.335 1.00 92.62 250 ARG A CA 1
ATOM 2014 C C . ARG A 1 250 ? -5.875 -3.498 -20.017 1.00 92.62 250 ARG A C 1
ATOM 2016 O O . ARG A 1 250 ? -6.217 -2.479 -19.433 1.00 92.62 250 ARG A O 1
ATOM 2023 N N . ASP A 1 251 ? -4.919 -4.315 -19.585 1.00 94.06 251 ASP A N 1
ATOM 2024 C CA . ASP A 1 251 ? -4.239 -4.161 -18.304 1.00 94.06 251 ASP A CA 1
ATOM 2025 C C . ASP A 1 251 ? -2.910 -3.427 -18.519 1.00 94.06 251 ASP A C 1
ATOM 2027 O O . ASP A 1 251 ? -2.096 -3.856 -19.342 1.00 94.06 251 ASP A O 1
ATOM 2031 N N . PHE A 1 252 ? -2.698 -2.308 -17.828 1.00 96.75 252 PHE A N 1
ATOM 2032 C CA . PHE A 1 252 ? -1.517 -1.462 -18.023 1.00 96.75 252 PHE A CA 1
ATOM 2033 C C . PHE A 1 252 ? -1.243 -0.567 -16.814 1.00 96.75 252 PHE A C 1
ATOM 2035 O O . PHE A 1 252 ? -2.140 -0.265 -16.031 1.00 96.75 252 PHE A O 1
ATOM 2042 N N . VAL A 1 253 ? -0.005 -0.101 -16.696 1.00 97.94 253 VAL A N 1
ATOM 2043 C CA . VAL A 1 253 ? 0.406 0.904 -15.714 1.00 97.94 253 VAL A CA 1
ATOM 2044 C C . VAL A 1 253 ? 0.191 2.309 -16.284 1.00 97.94 253 VAL A C 1
ATOM 2046 O O . VAL A 1 253 ? 0.687 2.647 -17.358 1.00 97.94 253 VAL A O 1
ATOM 2049 N N . ASN A 1 254 ? -0.545 3.148 -15.565 1.00 97.12 254 ASN A N 1
ATOM 2050 C CA . ASN A 1 254 ? -0.833 4.530 -15.927 1.00 97.12 254 ASN A CA 1
ATOM 2051 C C . ASN A 1 254 ? -0.043 5.480 -15.017 1.00 97.12 254 ASN A C 1
ATOM 2053 O O . ASN A 1 254 ? -0.426 5.707 -13.870 1.00 97.12 254 ASN A O 1
ATOM 2057 N N . ILE A 1 255 ? 1.077 6.003 -15.515 1.00 98.31 255 ILE A N 1
ATOM 2058 C CA . ILE A 1 255 ? 1.988 6.847 -14.738 1.00 98.31 255 ILE A CA 1
ATOM 2059 C C . ILE A 1 255 ? 1.498 8.295 -14.787 1.00 98.31 255 ILE A C 1
ATOM 2061 O O . ILE A 1 255 ? 1.479 8.912 -15.859 1.00 98.31 255 ILE A O 1
ATOM 2065 N N . GLN A 1 256 ? 1.119 8.841 -13.631 1.00 96.06 256 GLN A N 1
ATOM 2066 C CA . GLN A 1 256 ? 0.526 10.177 -13.494 1.00 96.06 256 GLN A CA 1
ATOM 2067 C C . GLN A 1 256 ? 1.119 10.959 -12.324 1.00 96.06 256 GLN A C 1
ATOM 2069 O O . GLN A 1 256 ? 1.568 10.379 -11.337 1.00 96.06 256 GLN A O 1
ATOM 2074 N N . SER A 1 257 ? 1.080 12.291 -12.404 1.00 92.31 257 SER A N 1
ATOM 2075 C CA . SER A 1 257 ? 1.469 13.148 -11.286 1.00 92.31 257 SER A CA 1
ATOM 2076 C C . SER A 1 257 ? 0.254 13.446 -10.420 1.00 92.31 257 SER A C 1
ATOM 2078 O O . SER A 1 257 ? -0.476 14.398 -10.690 1.00 92.31 257 SER A O 1
ATOM 2080 N N . ARG A 1 258 ? 0.070 12.644 -9.375 1.00 88.94 258 ARG A N 1
ATOM 2081 C CA . ARG A 1 258 ? -1.013 12.768 -8.396 1.00 88.94 258 ARG A CA 1
ATOM 2082 C C . ARG A 1 258 ? -0.459 13.131 -7.012 1.00 88.94 258 ARG A C 1
ATOM 2084 O O . ARG A 1 258 ? 0.662 13.639 -6.901 1.00 88.94 258 ARG A O 1
ATOM 2091 N N . SER A 1 259 ? -1.243 12.918 -5.958 1.00 81.81 259 SER A N 1
ATOM 2092 C CA . SER A 1 259 ? -0.893 13.259 -4.577 1.00 81.81 259 SER A CA 1
ATOM 2093 C C . SER A 1 259 ? 0.124 12.279 -3.976 1.00 81.81 259 SER A C 1
ATOM 2095 O O . SER A 1 259 ? -0.230 11.340 -3.269 1.00 81.81 259 SER A O 1
ATOM 2097 N N . GLY A 1 260 ? 1.410 12.536 -4.232 1.00 87.81 260 GLY A N 1
ATOM 2098 C CA . GLY A 1 260 ? 2.544 11.813 -3.642 1.00 87.81 260 GLY A CA 1
ATOM 2099 C C . GLY A 1 260 ? 3.128 10.717 -4.536 1.00 87.81 260 GLY A C 1
ATOM 2100 O O . GLY A 1 260 ? 2.919 10.711 -5.753 1.00 87.81 260 GLY A O 1
ATOM 2101 N N . CYS A 1 261 ? 3.904 9.818 -3.932 1.00 92.94 261 CYS A N 1
ATOM 2102 C CA . CYS A 1 261 ? 4.480 8.647 -4.592 1.00 92.94 261 CYS A CA 1
ATOM 2103 C C . CYS A 1 261 ? 3.682 7.440 -4.115 1.00 92.94 261 CYS A C 1
ATOM 2105 O O . CYS A 1 261 ? 3.577 7.255 -2.902 1.00 92.94 261 CYS A O 1
ATOM 2107 N N . TYR A 1 262 ? 3.034 6.719 -5.027 1.00 92.12 262 TYR A N 1
ATOM 2108 C CA . TYR A 1 262 ? 2.324 5.502 -4.655 1.00 92.12 262 TYR A CA 1
ATOM 2109 C C . TYR A 1 262 ? 2.044 4.589 -5.845 1.00 92.12 262 TYR A C 1
ATOM 2111 O O . TYR A 1 262 ? 1.964 5.019 -7.002 1.00 92.12 262 TYR A O 1
ATOM 2119 N N . SER A 1 263 ? 1.764 3.326 -5.542 1.00 92.75 263 SER A N 1
ATOM 2120 C CA . SER A 1 263 ? 1.400 2.309 -6.520 1.00 92.75 263 SER A CA 1
ATOM 2121 C C . SER A 1 263 ? 0.525 1.226 -5.895 1.00 92.75 263 SER A C 1
ATOM 2123 O O . SER A 1 263 ? 0.499 1.024 -4.683 1.00 92.75 263 SER A O 1
ATOM 2125 N N . PHE A 1 264 ? -0.222 0.507 -6.726 1.00 89.44 264 PHE A N 1
ATOM 2126 C CA . PHE A 1 264 ? -0.897 -0.712 -6.291 1.00 89.44 264 PHE A CA 1
ATOM 2127 C C . PHE A 1 264 ? 0.094 -1.871 -6.205 1.00 89.44 264 PHE A C 1
ATOM 2129 O O . PHE A 1 264 ? 0.994 -1.980 -7.035 1.00 89.44 264 PHE A O 1
ATOM 2136 N N . VAL A 1 265 ? -0.130 -2.805 -5.279 1.00 88.44 265 VAL A N 1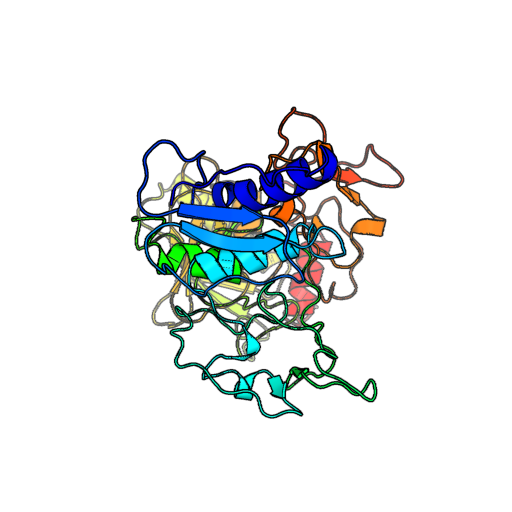
ATOM 2137 C CA . VAL A 1 265 ? 0.654 -4.044 -5.236 1.00 88.44 265 VAL A CA 1
ATOM 2138 C C . VAL A 1 265 ? 0.138 -5.028 -6.291 1.00 88.44 265 VAL A C 1
ATOM 2140 O O . VAL A 1 265 ? -0.990 -5.507 -6.222 1.00 88.44 265 VAL A O 1
ATOM 2143 N N . GLY A 1 266 ? 0.975 -5.361 -7.270 1.00 89.81 266 GLY A N 1
ATOM 2144 C CA . GLY A 1 266 ? 0.681 -6.359 -8.300 1.00 89.81 266 GLY A CA 1
ATOM 2145 C C . GLY A 1 266 ? -0.287 -5.871 -9.382 1.00 89.81 266 GLY A C 1
ATOM 2146 O O . GLY A 1 266 ? -0.630 -4.691 -9.467 1.00 89.81 266 GLY A O 1
ATOM 2147 N N . ARG A 1 267 ? -0.730 -6.795 -10.244 1.00 89.62 267 ARG A N 1
ATOM 2148 C CA . ARG A 1 267 ? -1.653 -6.491 -11.348 1.00 89.62 267 ARG A CA 1
ATOM 2149 C C . ARG A 1 267 ? -3.094 -6.438 -10.841 1.00 89.62 267 ARG A C 1
ATOM 2151 O O . ARG A 1 267 ? -3.579 -7.430 -10.304 1.00 89.62 267 ARG A O 1
ATOM 2158 N N . ARG A 1 268 ? -3.778 -5.314 -11.082 1.00 82.75 268 ARG A N 1
ATOM 2159 C CA . ARG A 1 268 ? -5.169 -5.066 -10.646 1.00 82.75 268 ARG A CA 1
ATOM 2160 C C . ARG A 1 268 ? -6.235 -5.412 -11.686 1.00 82.75 268 ARG A C 1
ATOM 2162 O O . ARG A 1 268 ? -7.381 -5.673 -11.329 1.00 82.75 268 ARG A O 1
ATOM 2169 N N . GLY A 1 269 ? -5.840 -5.450 -12.959 1.00 80.75 269 GLY A N 1
ATOM 2170 C CA . GLY A 1 269 ? -6.756 -5.471 -14.101 1.00 80.75 269 GLY A CA 1
ATOM 2171 C C . GLY A 1 269 ? -7.141 -4.051 -14.528 1.00 80.75 269 GLY A C 1
ATOM 2172 O O . GLY A 1 269 ? -7.216 -3.155 -13.693 1.00 80.75 269 GLY A O 1
ATOM 2173 N N . ASN A 1 270 ? -7.370 -3.849 -15.827 1.00 87.81 270 ASN A N 1
ATOM 2174 C CA . ASN A 1 270 ? -7.517 -2.531 -16.455 1.00 87.81 270 ASN A CA 1
ATOM 2175 C C . ASN A 1 270 ? -6.291 -1.616 -16.226 1.00 87.81 270 ASN A C 1
ATOM 2177 O O . ASN A 1 270 ? -5.198 -2.077 -15.883 1.00 87.81 270 ASN A O 1
ATOM 2181 N N . GLY A 1 271 ? -6.445 -0.316 -16.482 1.00 88.00 271 GLY A N 1
ATOM 2182 C CA . GLY A 1 271 ? -5.417 0.670 -16.164 1.00 88.00 271 GLY A CA 1
ATO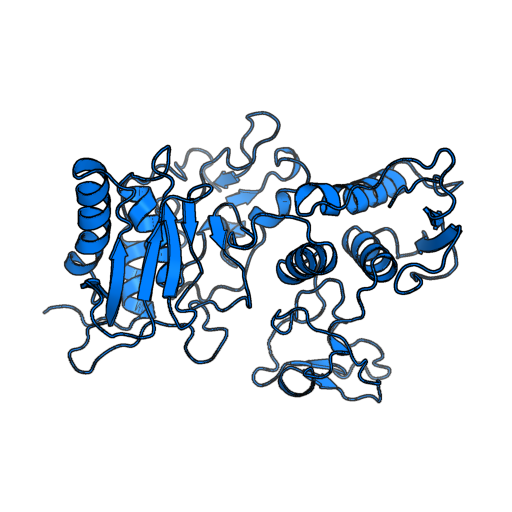M 2183 C C . GLY A 1 271 ? -5.289 0.862 -14.657 1.00 88.00 271 GLY A C 1
ATOM 2184 O O . GLY A 1 271 ? -6.268 1.227 -14.015 1.00 88.00 271 GLY A O 1
ATOM 2185 N N . GLN A 1 272 ? -4.090 0.665 -14.109 1.00 92.62 272 GLN A N 1
ATOM 2186 C CA . GLN A 1 272 ? -3.779 0.924 -12.701 1.00 92.62 272 GLN A CA 1
ATOM 2187 C C . GLN A 1 272 ? -2.802 2.087 -12.569 1.00 92.62 272 GLN A C 1
ATOM 2189 O O . GLN A 1 272 ? -1.813 2.169 -13.298 1.00 92.62 272 GLN A O 1
ATOM 2194 N N . VAL A 1 273 ? -3.076 2.992 -11.639 1.00 93.75 273 VAL A N 1
ATOM 2195 C CA . VAL A 1 273 ? -2.273 4.200 -11.452 1.00 93.75 273 VAL A CA 1
ATOM 2196 C C . VAL A 1 273 ? -0.971 3.886 -10.722 1.00 93.75 273 VAL A C 1
ATOM 2198 O O . VAL A 1 273 ? -0.962 3.168 -9.724 1.00 93.75 273 VAL A O 1
ATOM 2201 N N . VAL A 1 274 ? 0.114 4.477 -11.216 1.00 97.31 274 VAL A N 1
ATOM 2202 C CA . VAL A 1 274 ? 1.350 4.703 -10.465 1.00 97.31 274 VAL A CA 1
ATOM 2203 C C . VAL A 1 274 ? 1.515 6.212 -10.351 1.00 97.31 274 VAL A C 1
ATOM 2205 O O . VAL A 1 274 ? 1.713 6.894 -11.361 1.00 97.31 274 VAL A O 1
ATOM 2208 N N . SER A 1 275 ? 1.379 6.740 -9.137 1.00 96.88 275 SER A N 1
ATOM 2209 C CA . SER A 1 275 ? 1.581 8.158 -8.881 1.00 96.88 275 SER A CA 1
ATOM 2210 C C . SER A 1 275 ? 3.055 8.438 -8.678 1.00 96.88 275 SER A C 1
ATOM 2212 O O . SER A 1 275 ? 3.678 7.923 -7.754 1.00 96.88 275 SER A O 1
ATOM 2214 N N . LEU A 1 276 ? 3.595 9.312 -9.516 1.00 97.00 276 LEU A N 1
ATOM 2215 C CA . LEU A 1 276 ? 4.888 9.934 -9.290 1.00 97.00 276 LEU A CA 1
ATOM 2216 C C . LEU A 1 276 ? 4.667 11.439 -9.314 1.00 97.00 276 LEU A C 1
ATOM 2218 O O . LEU A 1 276 ? 4.737 12.057 -10.379 1.00 97.00 276 LEU A O 1
ATOM 2222 N N . ALA A 1 277 ? 4.372 12.035 -8.158 1.00 93.00 277 ALA A N 1
ATOM 2223 C CA . ALA A 1 277 ? 4.269 13.483 -8.057 1.00 93.00 277 ALA A CA 1
ATOM 2224 C C . ALA A 1 277 ? 5.536 14.141 -8.623 1.00 93.00 277 ALA A C 1
ATOM 2226 O O . ALA A 1 277 ? 6.662 13.816 -8.231 1.00 93.00 277 ALA A O 1
ATOM 2227 N N . ARG A 1 278 ? 5.349 15.090 -9.546 1.00 94.12 278 ARG A N 1
ATOM 2228 C CA . ARG A 1 278 ? 6.453 15.825 -10.191 1.00 94.12 278 ARG A CA 1
ATOM 2229 C C . ARG A 1 278 ? 7.446 16.391 -9.182 1.00 94.12 278 ARG A C 1
ATOM 2231 O O . ARG A 1 278 ? 8.656 16.335 -9.376 1.00 94.12 278 ARG A O 1
ATOM 2238 N N . ARG A 1 279 ? 6.923 16.887 -8.061 1.00 87.31 279 ARG A N 1
ATOM 2239 C CA . ARG A 1 279 ? 7.718 17.300 -6.907 1.00 87.31 279 ARG A CA 1
ATOM 2240 C C . ARG A 1 279 ? 7.878 16.115 -5.959 1.00 87.31 279 ARG A C 1
ATOM 2242 O O . ARG A 1 279 ? 6.901 15.654 -5.383 1.00 87.31 279 ARG A O 1
ATOM 2249 N N . GLY A 1 280 ? 9.116 15.662 -5.778 1.00 89.75 280 GLY A N 1
ATOM 2250 C CA . GLY A 1 280 ? 9.478 14.695 -4.739 1.00 89.75 280 GLY A CA 1
ATOM 2251 C C . GLY A 1 280 ? 9.542 13.228 -5.172 1.00 89.75 280 GLY A C 1
ATOM 2252 O O . GLY A 1 280 ? 10.257 12.481 -4.516 1.00 89.75 280 GLY A O 1
ATOM 2253 N N . CYS A 1 281 ? 8.898 12.813 -6.273 1.00 96.31 281 CYS A N 1
ATOM 2254 C CA . CYS A 1 281 ? 8.854 11.390 -6.660 1.00 96.31 281 CYS A CA 1
ATOM 2255 C C . CYS A 1 281 ? 9.643 11.033 -7.924 1.00 96.31 281 CYS A C 1
ATOM 2257 O O . CYS A 1 281 ? 9.933 9.862 -8.154 1.00 96.31 281 CYS A O 1
ATOM 2259 N N . VAL A 1 282 ? 10.002 12.006 -8.769 1.00 97.75 282 VAL A N 1
ATOM 2260 C CA . VAL A 1 282 ? 10.662 11.736 -10.061 1.00 97.75 282 VAL A CA 1
ATOM 2261 C C . VAL A 1 282 ? 12.176 11.556 -9.882 1.00 97.75 282 VAL A C 1
ATOM 2263 O O . VAL A 1 282 ? 12.993 12.309 -10.407 1.00 97.75 282 VAL A O 1
ATOM 2266 N N . TYR A 1 283 ? 12.545 10.530 -9.120 1.00 97.31 283 TYR A N 1
ATOM 2267 C CA . TYR A 1 283 ? 13.919 10.093 -8.879 1.00 97.31 283 TYR A CA 1
ATOM 2268 C C . TYR A 1 283 ? 14.050 8.606 -9.201 1.00 97.31 283 TYR A C 1
ATOM 2270 O O . TYR A 1 283 ? 13.108 7.846 -8.995 1.00 97.31 283 TYR A O 1
ATOM 2278 N N . HIS A 1 284 ? 15.213 8.178 -9.694 1.00 97.25 284 HIS A N 1
ATOM 2279 C CA . HIS A 1 284 ? 15.414 6.823 -10.218 1.00 97.25 284 HIS A CA 1
ATOM 2280 C C . HIS A 1 284 ? 14.987 5.717 -9.237 1.00 97.25 284 HIS A C 1
ATOM 2282 O O . HIS A 1 284 ? 14.213 4.834 -9.603 1.00 97.25 284 HIS A O 1
ATOM 2288 N N . GLN A 1 285 ? 15.424 5.815 -7.982 1.00 97.31 285 GLN A N 1
ATOM 2289 C CA . GLN A 1 285 ? 15.097 4.873 -6.917 1.00 97.31 285 GLN A CA 1
ATOM 2290 C C . GLN A 1 285 ? 13.605 4.847 -6.571 1.00 97.31 285 GLN A C 1
ATOM 2292 O O . GLN A 1 285 ? 13.064 3.779 -6.314 1.00 97.31 285 GLN A O 1
ATOM 2297 N N . ILE A 1 286 ? 12.922 5.997 -6.613 1.00 97.81 286 ILE A N 1
ATOM 2298 C CA . ILE A 1 286 ? 11.484 6.077 -6.315 1.00 97.81 286 ILE A CA 1
ATOM 2299 C C . ILE A 1 286 ? 10.684 5.497 -7.481 1.00 97.81 286 ILE A C 1
ATOM 2301 O O . ILE A 1 286 ? 9.774 4.707 -7.270 1.00 97.81 286 ILE A O 1
ATOM 2305 N N . VAL A 1 287 ? 11.076 5.787 -8.726 1.00 98.50 287 VAL A N 1
ATOM 2306 C CA . VAL A 1 287 ? 10.469 5.149 -9.904 1.00 98.50 287 VAL A CA 1
ATOM 2307 C C . VAL A 1 287 ? 10.598 3.625 -9.807 1.00 98.50 287 VAL A C 1
ATOM 2309 O O . VAL A 1 287 ? 9.616 2.918 -10.005 1.00 98.50 287 VAL A O 1
ATOM 2312 N N . GLN A 1 288 ? 11.779 3.100 -9.466 1.00 98.44 288 GLN A N 1
ATOM 2313 C CA . GLN A 1 288 ? 11.960 1.659 -9.261 1.00 98.44 288 GLN A CA 1
ATOM 2314 C C . GLN A 1 288 ? 11.101 1.113 -8.113 1.00 98.44 288 GLN A C 1
ATOM 2316 O O . GLN A 1 288 ? 10.509 0.047 -8.274 1.00 98.44 288 GLN A O 1
ATOM 2321 N N . HIS A 1 289 ? 10.999 1.841 -6.998 1.00 98.31 289 HIS A N 1
ATOM 2322 C CA . HIS A 1 289 ? 10.174 1.482 -5.843 1.00 98.31 289 HIS A CA 1
ATOM 2323 C C . HIS A 1 289 ? 8.696 1.305 -6.222 1.00 98.31 289 HIS A C 1
ATOM 2325 O O . HIS A 1 289 ? 8.112 0.241 -6.014 1.00 98.31 289 HIS A O 1
ATOM 2331 N N . GLU A 1 290 ? 8.103 2.301 -6.881 1.00 98.25 290 GLU A N 1
ATOM 2332 C CA . GLU A 1 290 ? 6.687 2.247 -7.263 1.00 98.25 290 GLU A CA 1
ATOM 2333 C C . GLU A 1 290 ? 6.402 1.183 -8.336 1.00 98.25 290 GLU A C 1
ATOM 2335 O O . GLU A 1 290 ? 5.333 0.558 -8.369 1.00 98.25 290 GLU A O 1
ATOM 2340 N N . LEU A 1 291 ? 7.372 0.924 -9.216 1.00 98.31 291 LEU A N 1
ATOM 2341 C CA . LEU A 1 291 ? 7.278 -0.154 -10.200 1.00 98.31 291 LEU A CA 1
ATOM 2342 C C . LEU A 1 291 ? 7.423 -1.538 -9.553 1.00 98.31 291 LEU A C 1
ATOM 2344 O O . LEU A 1 291 ? 6.746 -2.474 -9.976 1.00 98.31 291 LEU A O 1
ATOM 2348 N N . LEU A 1 292 ? 8.238 -1.685 -8.506 1.00 97.75 292 LEU A N 1
ATOM 2349 C CA . LEU A 1 292 ? 8.305 -2.906 -7.698 1.00 97.75 292 LEU A CA 1
ATOM 2350 C C . LEU A 1 292 ? 6.973 -3.184 -6.994 1.00 97.75 292 LEU A C 1
ATOM 2352 O O . LEU A 1 292 ? 6.506 -4.327 -7.021 1.00 97.75 292 LEU A O 1
ATOM 2356 N N . HIS A 1 293 ? 6.308 -2.159 -6.457 1.00 95.94 293 HIS A N 1
ATOM 2357 C CA . HIS A 1 293 ? 4.926 -2.292 -5.995 1.00 95.94 293 HIS A CA 1
ATOM 2358 C C . HIS A 1 293 ? 4.014 -2.794 -7.117 1.00 95.94 293 HIS A C 1
ATOM 2360 O O . HIS A 1 293 ? 3.391 -3.842 -6.954 1.00 95.94 293 HIS A O 1
ATOM 2366 N N . ALA A 1 294 ? 4.033 -2.175 -8.302 1.00 95.81 294 ALA A N 1
ATOM 2367 C CA . ALA A 1 294 ? 3.206 -2.612 -9.435 1.00 95.81 294 ALA A CA 1
ATOM 2368 C C . ALA A 1 294 ? 3.497 -4.063 -9.876 1.00 95.81 294 ALA A C 1
ATOM 2370 O O . ALA A 1 294 ? 2.608 -4.758 -10.372 1.00 95.81 294 ALA A O 1
ATOM 2371 N N . LEU A 1 295 ? 4.726 -4.550 -9.675 1.00 95.69 295 LEU A N 1
ATOM 2372 C CA . LEU A 1 295 ? 5.123 -5.945 -9.903 1.00 95.69 295 LEU A CA 1
ATOM 2373 C C . LEU A 1 295 ? 4.719 -6.892 -8.764 1.00 95.69 295 LEU A C 1
ATOM 2375 O O . LEU A 1 295 ? 4.681 -8.108 -8.973 1.00 95.69 295 LEU A O 1
ATOM 2379 N N . GLY A 1 296 ? 4.371 -6.343 -7.603 1.00 91.00 296 GLY A N 1
ATOM 2380 C CA . GLY A 1 296 ? 3.718 -7.023 -6.493 1.00 91.00 296 GLY A CA 1
ATOM 2381 C C . GLY A 1 296 ? 4.574 -7.261 -5.259 1.00 91.00 296 GLY A C 1
ATOM 2382 O O . GLY A 1 296 ? 4.281 -8.181 -4.492 1.00 91.00 296 GLY A O 1
ATOM 2383 N N . PHE A 1 297 ? 5.595 -6.430 -5.063 1.00 92.31 297 PHE A N 1
ATOM 2384 C CA . PHE A 1 297 ? 6.428 -6.424 -3.866 1.00 92.31 297 PHE A CA 1
ATOM 2385 C C . PHE A 1 297 ? 5.893 -5.434 -2.828 1.00 92.31 297 PHE A C 1
ATOM 2387 O O . PHE A 1 297 ? 5.435 -4.347 -3.167 1.00 92.31 297 PHE A O 1
ATOM 2394 N N . ASN A 1 298 ? 5.949 -5.823 -1.557 1.00 90.56 298 ASN A N 1
ATOM 2395 C CA . ASN A 1 298 ? 5.664 -4.953 -0.415 1.00 90.56 298 ASN A CA 1
ATOM 2396 C C . ASN A 1 298 ? 6.978 -4.429 0.181 1.00 90.56 298 ASN A C 1
ATOM 2398 O O . ASN A 1 298 ? 8.057 -4.884 -0.205 1.00 90.56 298 ASN A O 1
ATOM 2402 N N . HIS A 1 299 ? 6.899 -3.517 1.151 1.00 94.88 299 HIS A N 1
ATOM 2403 C CA . HIS A 1 299 ? 8.098 -3.006 1.814 1.00 94.88 299 HIS A CA 1
ATOM 2404 C C . HIS A 1 299 ? 8.848 -4.057 2.624 1.00 94.88 299 HIS A C 1
ATOM 2406 O O . HIS A 1 299 ? 8.244 -4.901 3.294 1.00 94.88 299 HIS A O 1
ATOM 2412 N N . GLU A 1 300 ? 10.170 -3.919 2.675 1.00 96.56 300 GLU A N 1
ATOM 2413 C CA . GLU A 1 300 ? 11.054 -4.854 3.373 1.00 96.56 300 GLU A CA 1
ATOM 2414 C C . GLU A 1 300 ? 10.743 -4.937 4.875 1.00 96.56 300 GLU A C 1
ATOM 2416 O O . GLU A 1 300 ? 10.630 -6.030 5.433 1.00 96.56 300 GLU A O 1
ATOM 2421 N N . GLN A 1 301 ? 10.486 -3.796 5.531 1.00 95.12 301 GLN A N 1
ATOM 2422 C CA . GLN A 1 301 ? 10.199 -3.755 6.972 1.00 95.12 301 GLN A CA 1
ATOM 2423 C C . GLN A 1 301 ? 8.843 -4.358 7.362 1.00 95.12 301 GLN A C 1
ATOM 2425 O O . GLN A 1 301 ? 8.530 -4.429 8.555 1.00 95.12 301 GLN A O 1
ATOM 2430 N N . THR A 1 302 ? 8.022 -4.763 6.389 1.00 88.31 302 THR A N 1
ATOM 2431 C CA . THR A 1 302 ? 6.727 -5.421 6.623 1.00 88.31 302 THR A CA 1
ATOM 2432 C C . THR A 1 302 ? 6.812 -6.945 6.535 1.00 88.31 302 THR A C 1
ATOM 2434 O O . THR A 1 302 ? 5.823 -7.617 6.826 1.00 88.31 302 THR A O 1
ATOM 2437 N N . ARG A 1 303 ? 7.977 -7.516 6.192 1.00 90.44 303 ARG A N 1
ATOM 2438 C CA . ARG A 1 303 ? 8.166 -8.971 6.111 1.00 90.44 303 ARG A CA 1
ATOM 2439 C C . ARG A 1 303 ? 7.746 -9.699 7.390 1.00 90.44 303 ARG A C 1
ATOM 2441 O O . ARG A 1 303 ? 7.883 -9.186 8.505 1.00 90.44 303 ARG A O 1
ATOM 2448 N N . SER A 1 304 ? 7.294 -10.940 7.228 1.00 85.94 304 SER A N 1
ATOM 2449 C CA . SER A 1 304 ? 6.887 -11.817 8.334 1.00 85.94 304 SER A CA 1
ATOM 2450 C C . SER A 1 304 ? 7.995 -12.043 9.379 1.00 85.94 304 SER A C 1
ATOM 2452 O O . SER A 1 304 ? 7.694 -12.139 10.573 1.00 85.94 304 SER A O 1
ATOM 2454 N N . ASP A 1 305 ? 9.259 -12.056 8.942 1.00 91.69 305 ASP A N 1
ATOM 2455 C CA . ASP A 1 305 ? 10.474 -12.297 9.734 1.00 91.69 305 ASP A CA 1
ATOM 2456 C C . ASP A 1 305 ? 11.187 -11.016 10.203 1.00 91.69 305 ASP A C 1
ATOM 2458 O O . ASP A 1 305 ? 12.189 -11.099 10.910 1.00 91.69 305 ASP A O 1
ATOM 2462 N N . ARG A 1 306 ? 10.661 -9.822 9.886 1.00 96.56 306 ARG A N 1
ATOM 2463 C CA . ARG A 1 306 ? 11.360 -8.544 10.120 1.00 96.56 306 ARG A CA 1
ATOM 2464 C C . ARG A 1 306 ? 11.792 -8.307 11.569 1.00 96.56 306 ARG A C 1
ATOM 2466 O O . ARG A 1 306 ? 12.781 -7.621 11.788 1.00 96.56 306 ARG A O 1
ATOM 2473 N N . ASP A 1 307 ? 11.092 -8.870 12.558 1.00 95.50 307 ASP A N 1
ATOM 2474 C CA . ASP A 1 307 ? 11.434 -8.700 13.982 1.00 95.50 307 ASP A CA 1
ATOM 2475 C C . ASP A 1 307 ? 12.765 -9.383 14.372 1.00 95.50 307 ASP A C 1
ATOM 2477 O O . ASP A 1 307 ? 13.278 -9.130 15.457 1.00 95.50 307 ASP A O 1
ATOM 2481 N N . GLN A 1 308 ? 13.347 -10.214 13.497 1.00 97.31 308 GLN A N 1
ATOM 2482 C CA . GLN A 1 308 ? 14.700 -10.771 13.655 1.00 97.31 308 GLN A CA 1
ATOM 2483 C C . GLN A 1 308 ? 15.804 -9.802 13.186 1.00 97.31 308 GLN A C 1
ATOM 2485 O O . GLN A 1 308 ? 16.983 -10.038 13.436 1.00 97.31 308 GLN A O 1
ATOM 2490 N N . HIS A 1 309 ? 15.428 -8.716 12.505 1.00 97.88 309 HIS A N 1
ATOM 2491 C CA . HIS A 1 309 ? 16.340 -7.819 11.787 1.00 97.88 309 HIS A CA 1
ATOM 2492 C C . HIS A 1 309 ? 16.154 -6.352 12.180 1.00 97.88 309 HIS A C 1
ATOM 2494 O O . HIS A 1 309 ? 17.102 -5.577 12.251 1.00 97.88 309 HIS A O 1
ATOM 2500 N N . VAL A 1 310 ? 14.930 -5.935 12.489 1.00 98.19 310 VAL A N 1
ATOM 2501 C CA . VAL A 1 310 ? 14.641 -4.572 12.929 1.00 98.19 310 VAL A CA 1
ATOM 2502 C C . VAL A 1 310 ? 13.713 -4.573 14.128 1.00 98.19 310 VAL A C 1
ATOM 2504 O O . VAL A 1 310 ? 12.771 -5.355 14.229 1.00 98.19 310 VAL A O 1
ATOM 2507 N N . ARG A 1 311 ? 13.933 -3.607 15.014 1.00 97.50 311 ARG A N 1
ATOM 2508 C CA . ARG A 1 311 ? 13.004 -3.253 16.079 1.00 97.50 311 ARG A CA 1
ATOM 2509 C C . ARG A 1 311 ? 12.229 -2.003 15.684 1.00 97.50 311 ARG A C 1
ATOM 2511 O O . ARG A 1 311 ? 12.827 -0.980 15.347 1.00 97.50 311 ARG A O 1
ATOM 2518 N N . ILE A 1 312 ? 10.903 -2.074 15.776 1.00 96.00 312 ILE A N 1
ATOM 2519 C CA . ILE A 1 312 ? 10.024 -0.917 15.574 1.00 96.00 312 ILE A CA 1
ATOM 2520 C C . ILE A 1 312 ? 9.788 -0.211 16.909 1.00 96.00 312 ILE A C 1
ATOM 2522 O O . ILE A 1 312 ? 9.246 -0.794 17.847 1.00 96.00 312 ILE A O 1
ATOM 2526 N N . LEU A 1 313 ? 10.176 1.060 16.988 1.00 94.75 313 LEU A N 1
ATOM 2527 C CA . LEU A 1 313 ? 9.982 1.918 18.155 1.00 94.75 313 LEU A CA 1
ATOM 2528 C C . LEU A 1 313 ? 8.656 2.674 18.030 1.00 94.75 313 LEU A C 1
ATOM 2530 O O . LEU A 1 313 ? 8.623 3.860 17.700 1.00 94.75 313 LEU A O 1
ATOM 2534 N N . TYR A 1 314 ? 7.542 1.982 18.289 1.00 85.56 314 TYR A N 1
ATOM 2535 C CA . TYR A 1 314 ? 6.188 2.544 18.163 1.00 85.56 314 TYR A CA 1
ATOM 2536 C C . TYR A 1 314 ? 5.958 3.813 18.997 1.00 85.56 314 TYR A C 1
ATOM 2538 O O . TYR A 1 314 ? 5.139 4.648 18.619 1.00 85.56 314 TYR A O 1
ATOM 2546 N N . GLN A 1 315 ? 6.698 4.004 20.092 1.00 86.38 315 GLN A N 1
ATOM 2547 C CA . GLN A 1 315 ? 6.671 5.226 20.897 1.00 86.38 315 GLN A CA 1
ATOM 2548 C C . GLN A 1 315 ? 7.167 6.474 20.148 1.00 86.38 315 GLN A C 1
ATOM 2550 O O . GLN A 1 315 ? 6.856 7.590 20.559 1.00 86.38 315 GLN A O 1
ATOM 2555 N N . ASN A 1 316 ? 7.916 6.309 19.056 1.00 89.06 316 ASN A N 1
ATOM 2556 C CA . ASN A 1 316 ? 8.396 7.403 18.209 1.00 89.06 316 ASN A CA 1
ATOM 2557 C C . ASN A 1 316 ? 7.523 7.606 16.962 1.00 89.06 316 ASN A C 1
ATOM 2559 O O . ASN A 1 316 ? 7.721 8.577 16.237 1.00 89.06 316 ASN A O 1
ATOM 2563 N N . VAL A 1 317 ? 6.548 6.729 16.704 1.00 77.19 317 VAL A N 1
ATOM 2564 C CA . VAL A 1 317 ? 5.693 6.795 15.510 1.00 77.19 317 VAL A CA 1
ATOM 2565 C C . VAL A 1 317 ? 4.588 7.841 15.693 1.00 77.19 317 VAL A C 1
ATOM 2567 O O . VAL A 1 317 ? 3.970 7.919 16.759 1.00 77.19 317 VAL A O 1
ATOM 2570 N N . ILE A 1 318 ? 4.319 8.635 14.649 1.00 72.88 318 ILE A N 1
ATOM 2571 C CA . ILE A 1 318 ? 3.176 9.561 14.576 1.00 72.88 318 ILE A CA 1
ATOM 2572 C C . ILE A 1 318 ? 1.904 8.809 14.944 1.00 72.88 318 ILE A C 1
ATOM 2574 O O . ILE A 1 318 ? 1.625 7.717 14.447 1.00 72.88 318 ILE A O 1
ATOM 2578 N N . GLN A 1 319 ? 1.122 9.397 15.842 1.00 65.00 319 GLN A N 1
ATOM 2579 C CA . GLN A 1 319 ? -0.077 8.752 16.331 1.00 65.00 319 GLN A CA 1
ATOM 2580 C C . GLN A 1 319 ? -1.039 8.428 15.179 1.00 65.00 319 GLN A C 1
ATOM 2582 O O . GLN A 1 319 ? -1.377 9.288 14.373 1.00 65.00 319 GLN A O 1
ATOM 2587 N N . GLY A 1 320 ? -1.460 7.164 15.112 1.00 57.31 320 GLY A N 1
ATOM 2588 C CA . GLY A 1 320 ? -2.317 6.628 14.063 1.00 57.31 320 GLY A CA 1
ATOM 2589 C C . GLY A 1 320 ? -1.576 6.120 12.823 1.00 57.31 320 GLY A C 1
ATOM 2590 O O . GLY A 1 320 ? -2.166 5.370 12.055 1.00 57.31 320 GLY A O 1
ATOM 2591 N N . GLN A 1 321 ? -0.279 6.405 12.666 1.00 69.50 321 GLN A N 1
ATOM 2592 C CA . GLN A 1 321 ? 0.562 5.889 11.572 1.00 69.50 321 GLN A CA 1
ATOM 2593 C C . GLN A 1 321 ? 1.209 4.528 11.889 1.00 69.50 321 GLN A C 1
ATOM 2595 O O . GLN A 1 321 ? 2.000 4.010 11.104 1.00 69.50 321 GLN A O 1
ATOM 2600 N N . GLN A 1 322 ? 0.868 3.896 13.021 1.00 75.31 322 GLN A N 1
ATOM 2601 C CA . GLN A 1 322 ? 1.421 2.587 13.404 1.00 75.31 322 GLN A CA 1
ATOM 2602 C C . GLN A 1 322 ? 1.081 1.482 12.396 1.00 75.31 322 GLN A C 1
ATOM 2604 O O . GLN A 1 322 ? 1.825 0.511 12.271 1.00 75.31 322 GLN 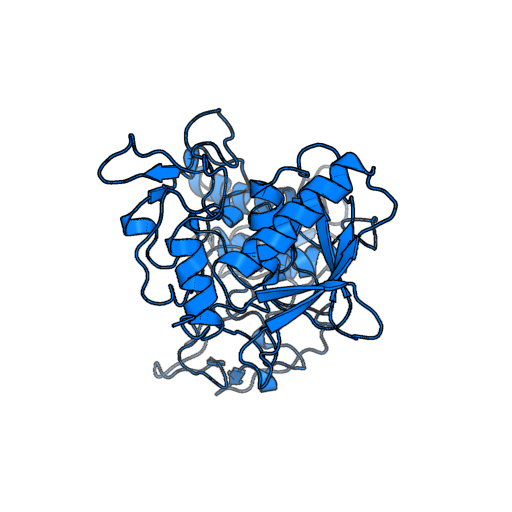A O 1
ATOM 2609 N N . HIS A 1 323 ? -0.021 1.637 11.657 1.00 64.56 323 HIS A N 1
ATOM 2610 C CA . HIS A 1 323 ? -0.440 0.674 10.645 1.00 64.56 323 HIS A CA 1
ATOM 2611 C C . HIS A 1 323 ? 0.593 0.503 9.514 1.00 64.56 323 HIS A C 1
ATOM 2613 O O . HIS A 1 323 ? 0.707 -0.601 8.988 1.00 64.56 323 HIS A O 1
ATOM 2619 N N . ASN A 1 324 ? 1.413 1.524 9.224 1.00 71.56 324 ASN A N 1
ATOM 2620 C CA . ASN A 1 324 ? 2.477 1.465 8.209 1.00 71.56 324 ASN A CA 1
ATOM 2621 C C . ASN A 1 324 ? 3.639 0.526 8.581 1.00 71.56 324 ASN A C 1
ATOM 2623 O O . ASN A 1 324 ? 4.465 0.193 7.738 1.00 71.56 324 ASN A O 1
ATOM 2627 N N . PHE A 1 325 ? 3.713 0.086 9.840 1.00 81.25 325 PHE A N 1
ATOM 2628 C CA . PHE A 1 325 ? 4.744 -0.829 10.335 1.00 81.25 325 PHE A CA 1
ATOM 2629 C C . PHE A 1 325 ? 4.197 -2.227 10.620 1.00 81.25 325 PHE A C 1
ATOM 2631 O O . PHE A 1 325 ? 4.878 -3.034 11.261 1.00 81.25 325 PHE A O 1
ATOM 2638 N N . ARG A 1 326 ? 2.964 -2.540 10.208 1.00 77.12 326 ARG A N 1
ATOM 2639 C CA . ARG A 1 326 ? 2.414 -3.882 10.418 1.00 77.12 326 ARG A CA 1
ATOM 2640 C C . ARG A 1 326 ? 3.164 -4.901 9.575 1.00 77.12 326 ARG A C 1
ATOM 2642 O O . ARG A 1 326 ? 3.466 -4.656 8.411 1.00 77.12 326 ARG A O 1
ATOM 2649 N N . LYS A 1 327 ? 3.421 -6.064 10.173 1.00 80.12 327 LYS A N 1
ATOM 2650 C CA . LYS A 1 327 ? 3.885 -7.225 9.421 1.00 80.12 327 LYS A CA 1
ATOM 2651 C C . LYS A 1 327 ? 2.753 -7.744 8.549 1.00 80.12 327 LYS A C 1
ATOM 2653 O O . LYS A 1 327 ? 1.601 -7.780 8.984 1.00 80.12 327 LYS A O 1
ATOM 2658 N N . ILE A 1 328 ? 3.100 -8.194 7.359 1.00 73.69 328 ILE A N 1
ATOM 2659 C CA . ILE A 1 328 ? 2.209 -8.909 6.457 1.00 73.69 328 ILE A CA 1
ATOM 2660 C C . ILE A 1 328 ? 2.731 -10.337 6.278 1.00 73.69 328 ILE A C 1
ATOM 2662 O O . ILE A 1 328 ? 3.911 -10.626 6.492 1.00 73.69 328 ILE A O 1
ATOM 2666 N N . ALA A 1 329 ? 1.844 -11.256 5.911 1.00 73.00 329 ALA A N 1
ATOM 2667 C CA . ALA A 1 329 ? 2.259 -12.602 5.543 1.00 73.00 329 ALA A CA 1
ATOM 2668 C C . ALA A 1 329 ? 2.938 -12.546 4.166 1.00 73.00 329 ALA A C 1
ATOM 2670 O O . ALA A 1 329 ? 2.258 -12.405 3.155 1.00 73.00 329 ALA A O 1
ATOM 2671 N N . THR A 1 330 ? 4.266 -12.627 4.138 1.00 74.88 330 THR A N 1
ATOM 2672 C CA . THR A 1 330 ? 5.095 -12.629 2.925 1.00 74.88 330 THR A CA 1
ATOM 2673 C C . THR A 1 330 ? 5.600 -14.039 2.602 1.00 74.88 330 THR A C 1
ATOM 2675 O O . THR A 1 330 ? 5.864 -14.821 3.516 1.00 74.88 330 THR A O 1
ATOM 2678 N N . ASN A 1 331 ? 5.792 -14.374 1.316 1.00 76.00 331 ASN A N 1
ATOM 2679 C CA . ASN A 1 331 ? 6.483 -15.616 0.926 1.00 76.00 331 ASN A CA 1
ATOM 2680 C C . ASN A 1 331 ? 8.003 -15.498 1.121 1.00 76.00 331 ASN A C 1
ATOM 2682 O O . ASN A 1 331 ? 8.708 -16.502 1.142 1.00 76.00 331 ASN A O 1
ATOM 2686 N N . ASN A 1 332 ? 8.540 -14.272 1.196 1.00 85.94 332 ASN A N 1
ATOM 2687 C CA . ASN A 1 332 ? 9.972 -13.948 1.309 1.00 85.94 332 ASN A CA 1
ATOM 2688 C C . ASN A 1 332 ? 10.857 -14.471 0.161 1.00 85.94 332 ASN A C 1
ATOM 2690 O O . ASN A 1 332 ? 12.038 -14.124 0.095 1.00 85.94 332 ASN A O 1
ATOM 2694 N N . LEU A 1 333 ? 10.297 -15.312 -0.715 1.00 86.81 333 LEU A N 1
ATOM 2695 C CA . LEU A 1 333 ? 10.885 -15.943 -1.890 1.00 86.81 333 LEU A CA 1
ATOM 2696 C C . LEU A 1 333 ? 12.255 -16.567 -1.614 1.00 86.81 333 LEU A C 1
ATOM 2698 O O . LEU A 1 333 ? 13.126 -16.546 -2.481 1.00 86.81 333 LEU A O 1
ATOM 2702 N N . GLY A 1 334 ? 12.465 -17.092 -0.402 1.00 87.94 334 GLY A N 1
ATOM 2703 C CA . GLY A 1 334 ? 13.719 -17.716 0.027 1.00 87.94 334 GLY A CA 1
ATOM 2704 C C . GLY A 1 334 ? 14.937 -16.785 0.005 1.00 87.94 334 GLY A C 1
ATOM 2705 O O . GLY A 1 334 ? 16.057 -17.255 -0.188 1.00 87.94 334 GLY A O 1
ATOM 2706 N N . THR A 1 335 ? 14.745 -15.465 0.074 1.00 94.31 335 THR A N 1
ATOM 2707 C CA . THR A 1 335 ? 15.850 -14.496 0.190 1.00 94.31 335 THR A CA 1
ATOM 2708 C C . THR A 1 335 ? 15.980 -13.996 1.628 1.00 94.31 335 THR A C 1
ATOM 2710 O O . THR A 1 335 ? 14.938 -13.829 2.284 1.00 94.31 335 THR A O 1
ATOM 2713 N N . PRO A 1 336 ? 17.206 -13.686 2.089 1.00 96.56 336 PRO A N 1
ATOM 2714 C CA . PRO A 1 336 ? 17.407 -13.046 3.382 1.00 96.56 336 PRO A CA 1
ATOM 2715 C C . PRO A 1 336 ? 16.790 -11.639 3.413 1.00 96.56 336 PRO A C 1
ATOM 2717 O O . PRO A 1 336 ? 16.451 -11.066 2.368 1.00 96.56 336 PRO A O 1
ATOM 2720 N N . TYR A 1 337 ? 16.646 -11.103 4.624 1.00 97.44 337 TYR A N 1
ATOM 2721 C CA . TYR A 1 337 ? 16.258 -9.714 4.849 1.00 97.44 337 TYR A CA 1
ATOM 2722 C C . TYR A 1 337 ? 17.333 -8.765 4.312 1.00 97.44 337 TYR A C 1
ATOM 2724 O O . TYR A 1 337 ? 18.526 -8.999 4.515 1.00 97.44 337 TYR A O 1
ATOM 2732 N N . ASP A 1 338 ? 16.919 -7.704 3.625 1.00 97.81 338 ASP A N 1
ATOM 2733 C CA . ASP A 1 338 ? 17.824 -6.779 2.947 1.00 97.81 338 ASP A CA 1
ATOM 2734 C C . ASP A 1 338 ? 17.660 -5.328 3.411 1.00 97.81 338 ASP A C 1
ATOM 2736 O O . ASP A 1 338 ? 16.803 -4.585 2.936 1.00 97.81 338 ASP A O 1
ATOM 2740 N N . TYR A 1 339 ? 18.552 -4.887 4.295 1.00 97.62 339 TYR A N 1
ATOM 2741 C CA . TYR A 1 339 ? 18.605 -3.498 4.759 1.00 97.62 339 TYR A CA 1
ATOM 2742 C C . TYR A 1 339 ? 18.835 -2.472 3.634 1.00 97.62 339 TYR A C 1
ATOM 2744 O O . TYR A 1 339 ? 18.438 -1.313 3.778 1.00 97.62 339 TYR A O 1
ATOM 2752 N N . ASN A 1 340 ? 19.446 -2.896 2.522 1.00 96.69 340 ASN A N 1
ATOM 2753 C CA . ASN A 1 340 ? 19.757 -2.059 1.364 1.00 96.69 340 ASN A CA 1
ATOM 2754 C C . ASN A 1 340 ? 18.719 -2.182 0.239 1.00 96.69 340 ASN A C 1
ATOM 2756 O O . ASN A 1 340 ? 18.934 -1.621 -0.836 1.00 96.69 340 ASN A O 1
ATOM 2760 N N . SER A 1 341 ? 17.611 -2.895 0.464 1.00 98.12 341 SER A N 1
ATOM 2761 C CA . SER A 1 341 ? 16.515 -2.961 -0.501 1.00 98.12 341 SER A CA 1
ATOM 2762 C C . SER A 1 341 ? 15.966 -1.562 -0.768 1.00 98.12 341 SER A C 1
ATOM 2764 O O . SER A 1 341 ? 15.755 -0.773 0.163 1.00 98.12 341 SER A O 1
ATOM 2766 N N . VAL A 1 342 ? 15.659 -1.270 -2.035 1.00 97.88 342 VAL A N 1
ATOM 2767 C CA . VAL A 1 342 ? 14.956 -0.030 -2.396 1.00 97.88 342 VAL A CA 1
ATOM 2768 C C . VAL A 1 342 ? 13.549 0.021 -1.794 1.00 97.88 342 VAL A C 1
ATOM 2770 O O . VAL A 1 342 ? 12.985 1.100 -1.654 1.00 97.88 342 VAL A O 1
ATOM 2773 N N . MET A 1 343 ? 13.016 -1.126 -1.357 1.00 97.62 343 MET A N 1
ATOM 2774 C CA . MET A 1 343 ? 11.726 -1.266 -0.681 1.00 97.62 343 MET A CA 1
ATOM 2775 C C . MET A 1 343 ? 11.803 -1.088 0.843 1.00 97.62 343 MET A C 1
ATOM 2777 O O . MET A 1 343 ? 10.784 -1.238 1.516 1.00 97.62 343 MET A O 1
ATOM 2781 N N . HIS A 1 344 ? 12.975 -0.814 1.427 1.00 98.06 344 HIS A N 1
ATOM 2782 C CA . HIS A 1 344 ? 13.116 -0.641 2.874 1.00 98.06 344 HIS A CA 1
ATOM 2783 C C . HIS A 1 344 ? 12.933 0.823 3.290 1.00 98.06 344 HIS A C 1
ATOM 2785 O O . HIS A 1 344 ? 13.624 1.720 2.813 1.00 98.06 344 HIS A O 1
ATOM 2791 N N . TYR A 1 345 ? 12.072 1.074 4.275 1.00 96.69 345 TYR A N 1
ATOM 2792 C CA . TYR A 1 345 ? 11.926 2.405 4.865 1.00 96.69 345 TYR A CA 1
ATOM 2793 C C . TYR A 1 345 ? 13.192 2.953 5.523 1.00 96.69 345 TYR A C 1
ATOM 2795 O O . TYR A 1 345 ? 13.994 2.226 6.112 1.00 96.69 345 TYR A O 1
ATOM 2803 N N . GLY A 1 346 ? 13.313 4.279 5.514 1.00 96.19 346 GLY A N 1
ATOM 2804 C CA . GLY A 1 346 ? 14.321 4.987 6.292 1.00 96.19 346 GLY A CA 1
ATOM 2805 C C . GLY A 1 346 ? 14.071 4.914 7.801 1.00 96.19 346 GLY A C 1
ATOM 2806 O O . GLY A 1 346 ? 12.944 4.780 8.277 1.00 96.19 346 GLY A O 1
ATOM 2807 N N . ARG A 1 347 ? 15.149 5.093 8.568 1.00 97.19 347 ARG A N 1
ATOM 2808 C CA . ARG A 1 347 ? 15.180 5.056 10.043 1.00 97.19 347 ARG A CA 1
ATOM 2809 C C . ARG A 1 347 ? 14.138 5.945 10.736 1.00 97.19 347 ARG A C 1
ATOM 2811 O O . ARG A 1 347 ? 13.688 5.610 11.829 1.00 97.19 347 ARG A O 1
ATOM 2818 N N . TYR A 1 348 ? 13.782 7.069 10.120 1.00 96.25 348 TYR A N 1
ATOM 2819 C CA . TYR A 1 348 ? 12.907 8.101 10.689 1.00 96.25 348 TYR A CA 1
ATOM 2820 C C . TYR A 1 348 ? 11.515 8.141 10.050 1.00 96.25 348 TYR A C 1
ATOM 2822 O O . TYR A 1 348 ? 10.774 9.102 10.269 1.00 96.25 348 TYR A O 1
ATOM 2830 N N . ALA A 1 349 ? 11.155 7.130 9.251 1.00 90.56 349 ALA A N 1
ATOM 2831 C CA . ALA A 1 349 ? 9.850 7.065 8.603 1.00 90.56 349 ALA A CA 1
ATOM 2832 C C . ALA A 1 349 ? 8.732 7.258 9.640 1.00 90.56 349 ALA A C 1
ATOM 2834 O O . ALA A 1 349 ? 8.747 6.621 10.692 1.00 90.56 349 ALA A O 1
ATOM 2835 N N . PHE A 1 350 ? 7.786 8.160 9.370 1.00 86.19 350 PHE A N 1
ATOM 2836 C CA . PHE A 1 350 ? 6.659 8.476 10.261 1.00 86.19 350 PHE A CA 1
ATOM 2837 C C . PHE A 1 350 ? 7.049 8.829 11.708 1.00 86.19 350 PHE A C 1
ATOM 2839 O O . PHE A 1 350 ? 6.299 8.525 12.637 1.00 86.19 350 PHE A O 1
ATOM 2846 N N . SER A 1 351 ? 8.212 9.449 11.926 1.00 92.00 351 SER A N 1
ATOM 2847 C CA . SER A 1 351 ? 8.640 9.886 13.258 1.00 92.00 351 SER A CA 1
ATOM 2848 C C . SER A 1 351 ? 7.876 11.127 13.730 1.00 92.00 351 SER A C 1
ATOM 2850 O O . SER A 1 351 ? 7.742 12.100 12.991 1.00 92.00 351 SER A O 1
ATOM 2852 N N . ARG A 1 352 ? 7.405 11.119 14.983 1.00 87.00 352 ARG A N 1
ATOM 2853 C CA . ARG A 1 352 ? 6.722 12.267 15.616 1.00 87.00 352 ARG A CA 1
ATOM 2854 C C . ARG A 1 352 ? 7.660 13.240 16.321 1.00 87.00 352 ARG A C 1
ATOM 2856 O O . ARG A 1 352 ? 7.257 14.340 16.670 1.00 87.00 352 ARG A O 1
ATOM 2863 N N . ASN A 1 353 ? 8.882 12.804 16.597 1.00 91.75 353 ASN A N 1
ATOM 2864 C CA . ASN A 1 353 ? 9.824 13.474 17.496 1.00 91.75 353 ASN A CA 1
ATOM 2865 C C . ASN A 1 353 ? 11.250 13.501 16.928 1.00 91.75 353 ASN A C 1
ATOM 2867 O O . ASN A 1 353 ? 12.200 13.701 17.677 1.00 91.75 353 ASN A O 1
ATOM 2871 N N . ARG A 1 354 ? 11.405 13.263 15.616 1.00 93.25 354 ARG A N 1
ATOM 2872 C CA . ARG A 1 354 ? 12.699 13.152 14.913 1.00 93.25 354 ARG A CA 1
ATOM 2873 C C . ARG A 1 354 ? 13.617 12.044 15.455 1.00 93.25 354 ARG A C 1
ATOM 2875 O O . ARG A 1 354 ? 14.774 11.959 15.059 1.00 93.25 354 ARG A O 1
ATOM 2882 N N . GLN A 1 355 ? 13.101 11.165 16.313 1.00 97.06 355 GLN A N 1
ATOM 2883 C CA . GLN A 1 355 ? 13.800 9.981 16.806 1.00 97.06 355 GLN A CA 1
ATOM 2884 C C . GLN A 1 355 ? 13.536 8.780 15.886 1.00 97.06 355 GLN A C 1
ATOM 2886 O O . GLN A 1 355 ? 12.517 8.762 15.182 1.00 97.06 355 GLN A O 1
ATOM 2891 N N . PRO A 1 356 ? 14.429 7.773 15.853 1.00 97.44 356 PRO A N 1
ATOM 2892 C CA . PRO A 1 356 ? 14.265 6.606 14.992 1.00 97.44 356 PRO A CA 1
ATOM 2893 C C . PRO A 1 356 ? 12.966 5.850 15.299 1.00 97.44 356 PRO A C 1
ATOM 2895 O O . PRO A 1 356 ? 12.644 5.595 16.459 1.00 97.44 356 PRO A O 1
ATOM 2898 N N . THR A 1 357 ? 12.240 5.453 14.258 1.00 97.38 357 THR A N 1
ATOM 2899 C CA . THR A 1 357 ? 11.087 4.540 14.337 1.00 97.38 357 THR A CA 1
ATOM 2900 C C . THR A 1 357 ? 11.478 3.108 13.987 1.00 97.38 357 THR A C 1
ATOM 2902 O O . THR A 1 357 ? 10.846 2.176 14.479 1.00 97.38 357 THR A O 1
ATOM 2905 N N . ILE A 1 358 ? 12.546 2.921 13.205 1.00 98.38 358 ILE A N 1
ATOM 2906 C CA . ILE A 1 358 ? 13.108 1.615 12.839 1.00 98.38 358 ILE A CA 1
ATOM 2907 C C . ILE A 1 358 ? 14.574 1.567 13.268 1.00 98.38 358 ILE A C 1
ATOM 2909 O O . ILE A 1 358 ? 15.361 2.428 12.878 1.00 98.38 358 ILE A O 1
ATOM 2913 N N . VAL A 1 359 ? 14.956 0.555 14.046 1.00 98.25 359 VAL A N 1
ATOM 2914 C CA . VAL A 1 359 ? 16.344 0.337 14.479 1.00 98.25 359 VAL A CA 1
ATOM 2915 C C . VAL A 1 359 ? 16.802 -1.056 14.046 1.00 98.25 359 VAL A C 1
ATOM 2917 O O . VAL A 1 359 ? 16.211 -2.030 14.513 1.00 98.25 359 VAL A O 1
ATOM 2920 N N . PRO A 1 360 ? 17.830 -1.175 13.187 1.00 98.19 360 PRO A N 1
ATOM 2921 C CA . PRO A 1 360 ? 18.420 -2.467 12.844 1.00 98.19 360 PRO A CA 1
ATOM 2922 C C . PRO A 1 360 ? 19.007 -3.187 14.059 1.00 98.19 360 PRO A C 1
ATOM 2924 O O . PRO A 1 360 ? 19.492 -2.548 14.995 1.00 98.19 360 PRO A O 1
ATOM 2927 N N . ILE A 1 361 ? 18.966 -4.515 14.035 1.00 97.00 361 ILE A N 1
ATOM 2928 C CA . ILE A 1 361 ? 19.530 -5.403 15.052 1.00 97.00 361 ILE A CA 1
ATOM 2929 C C . ILE A 1 361 ? 20.317 -6.548 14.382 1.00 97.00 361 ILE A C 1
ATOM 2931 O O . ILE A 1 361 ? 20.016 -6.924 13.250 1.00 97.00 361 ILE A O 1
ATOM 2935 N N . PRO A 1 362 ? 21.353 -7.098 15.044 1.00 95.62 362 PRO A N 1
ATOM 2936 C CA . PRO A 1 362 ? 21.896 -6.662 16.336 1.00 95.62 362 PRO A CA 1
ATOM 2937 C C . PRO A 1 362 ? 22.698 -5.353 16.241 1.00 95.62 362 PRO A C 1
ATOM 2939 O O . PRO A 1 362 ? 22.847 -4.652 17.236 1.00 95.62 362 PRO A O 1
ATOM 2942 N N . ASN A 1 363 ? 23.173 -4.984 15.048 1.00 96.44 363 ASN A N 1
ATOM 2943 C CA . ASN A 1 363 ? 23.960 -3.773 14.842 1.00 96.44 363 ASN A CA 1
ATOM 2944 C C . ASN A 1 363 ? 23.071 -2.579 14.459 1.00 96.44 363 ASN A C 1
ATOM 2946 O O . ASN A 1 363 ? 22.641 -2.450 13.312 1.00 96.44 363 ASN A O 1
ATOM 2950 N N . SER A 1 364 ? 22.870 -1.649 15.394 1.00 96.44 364 SER A N 1
ATOM 2951 C CA . SER A 1 364 ? 22.056 -0.447 15.184 1.00 96.44 364 SER A CA 1
ATOM 2952 C C . SER A 1 364 ? 22.642 0.569 14.205 1.00 96.44 364 SER A C 1
ATOM 2954 O O . SER A 1 364 ? 21.934 1.515 13.856 1.00 96.44 364 SER A O 1
ATOM 2956 N N . ASN A 1 365 ? 23.893 0.416 13.760 1.00 95.62 365 ASN A N 1
ATOM 2957 C CA . ASN A 1 365 ? 24.565 1.345 12.842 1.00 95.62 365 ASN A CA 1
ATOM 2958 C C . ASN A 1 365 ? 24.347 1.005 11.363 1.00 95.62 365 ASN A C 1
ATOM 2960 O O . ASN A 1 365 ? 24.713 1.797 10.498 1.00 95.62 365 ASN A O 1
ATOM 2964 N N . VAL A 1 366 ? 23.715 -0.134 11.061 1.00 97.00 366 VAL A N 1
ATOM 2965 C CA . VAL A 1 366 ? 23.389 -0.512 9.682 1.00 97.00 366 VAL A CA 1
ATOM 2966 C C . VAL A 1 366 ? 22.523 0.574 9.026 1.00 97.00 366 VAL A C 1
ATOM 2968 O O . VAL A 1 366 ? 21.566 1.099 9.615 1.00 97.00 366 VAL A O 1
ATOM 2971 N N . ALA A 1 367 ? 22.893 0.949 7.802 1.00 95.69 367 ALA A N 1
ATOM 2972 C CA . ALA A 1 367 ? 22.146 1.908 7.002 1.00 95.69 367 ALA A CA 1
ATOM 2973 C C . ALA A 1 367 ? 20.866 1.260 6.455 1.00 95.69 367 ALA A C 1
ATOM 2975 O O . ALA A 1 367 ? 20.891 0.123 6.001 1.00 95.69 367 ALA A O 1
ATOM 2976 N N . ILE A 1 368 ? 19.756 1.999 6.497 1.00 97.56 368 ILE A N 1
ATOM 2977 C CA . ILE A 1 368 ? 18.454 1.588 5.953 1.00 97.56 368 ILE A CA 1
ATOM 2978 C C . ILE A 1 368 ? 17.789 2.768 5.248 1.00 97.56 368 ILE A C 1
ATOM 2980 O O . ILE A 1 368 ? 17.948 3.915 5.680 1.00 97.56 368 ILE A O 1
ATOM 2984 N N . GLY A 1 369 ? 17.053 2.487 4.170 1.00 94.19 369 GLY A N 1
ATOM 2985 C CA . GLY A 1 369 ? 16.329 3.493 3.382 1.00 94.19 369 GLY A CA 1
ATOM 2986 C C . GLY A 1 369 ? 17.227 4.536 2.712 1.00 94.19 369 GLY A C 1
ATOM 2987 O O . GLY A 1 369 ? 16.843 5.697 2.598 1.00 94.19 369 GLY A O 1
ATOM 2988 N N . ARG A 1 370 ? 18.445 4.139 2.320 1.00 93.69 370 ARG A N 1
ATOM 2989 C CA . ARG A 1 370 ? 19.412 4.974 1.578 1.00 93.69 370 ARG A CA 1
ATOM 2990 C C . ARG A 1 370 ? 19.705 4.454 0.166 1.00 93.69 370 ARG A C 1
ATOM 2992 O O . ARG A 1 370 ? 20.618 4.950 -0.486 1.00 93.69 370 ARG A O 1
ATOM 2999 N N . ALA A 1 371 ? 18.969 3.441 -0.284 1.00 96.00 371 ALA A N 1
ATOM 3000 C CA . ALA A 1 371 ? 19.170 2.832 -1.589 1.00 96.00 371 ALA A CA 1
ATOM 3001 C C . ALA A 1 371 ? 18.925 3.849 -2.715 1.00 96.00 371 ALA A C 1
ATOM 3003 O O . ALA A 1 371 ? 17.917 4.556 -2.727 1.00 96.00 371 ALA A O 1
ATOM 3004 N N . THR A 1 372 ? 19.847 3.904 -3.672 1.00 96.31 372 THR A N 1
ATOM 3005 C CA . THR A 1 372 ? 19.745 4.732 -4.886 1.00 96.31 372 THR A CA 1
ATOM 3006 C C . THR A 1 372 ? 19.298 3.928 -6.108 1.00 96.31 372 THR A C 1
ATOM 3008 O O . THR A 1 372 ? 19.036 4.506 -7.162 1.00 96.31 372 THR A O 1
ATOM 3011 N N . GLN A 1 373 ? 19.187 2.605 -5.965 1.00 96.94 373 GLN A N 1
ATOM 3012 C CA . GLN A 1 373 ? 18.695 1.672 -6.972 1.00 96.94 373 GLN A CA 1
ATOM 3013 C C . GLN A 1 373 ? 18.281 0.340 -6.326 1.00 96.94 373 GLN A C 1
ATOM 3015 O O . GLN A 1 373 ? 18.611 0.088 -5.166 1.00 96.94 373 GLN A O 1
ATOM 3020 N N . MET A 1 374 ? 17.619 -0.527 -7.095 1.00 97.56 374 MET A N 1
ATOM 3021 C CA . MET A 1 374 ? 17.341 -1.916 -6.713 1.00 97.56 374 MET A CA 1
ATOM 3022 C C . MET A 1 374 ? 18.605 -2.652 -6.257 1.00 97.56 374 MET A C 1
ATOM 3024 O O . MET A 1 374 ? 19.648 -2.614 -6.920 1.00 97.56 374 MET A O 1
ATOM 3028 N N . SER A 1 375 ? 18.484 -3.386 -5.155 1.00 97.69 375 SER A N 1
ATOM 3029 C CA . SER A 1 375 ? 19.533 -4.266 -4.663 1.00 97.69 375 SER A CA 1
ATOM 3030 C C . SER A 1 375 ? 19.598 -5.577 -5.459 1.00 97.69 375 SER A C 1
ATOM 3032 O O . SER A 1 375 ? 18.703 -5.939 -6.232 1.00 97.69 375 SER A O 1
ATOM 3034 N N . ARG A 1 376 ? 20.646 -6.371 -5.208 1.00 96.69 376 ARG A N 1
ATOM 3035 C CA . ARG A 1 376 ? 20.735 -7.741 -5.734 1.00 96.69 376 ARG A CA 1
ATOM 3036 C C . ARG A 1 376 ? 19.565 -8.614 -5.265 1.00 96.69 376 ARG A C 1
ATOM 3038 O O . ARG A 1 376 ? 19.112 -9.468 -6.028 1.00 96.69 376 ARG A O 1
ATOM 3045 N N . ASN A 1 377 ? 19.074 -8.410 -4.041 1.00 96.62 377 ASN A N 1
ATOM 3046 C CA . ASN A 1 377 ? 17.945 -9.172 -3.514 1.00 96.62 377 ASN A CA 1
ATOM 3047 C C . ASN A 1 377 ? 16.624 -8.732 -4.145 1.00 96.62 377 ASN A C 1
ATOM 3049 O O . ASN A 1 377 ? 15.821 -9.606 -4.465 1.00 96.62 377 ASN A O 1
ATOM 3053 N N . ASP A 1 378 ? 16.428 -7.437 -4.405 1.00 97.94 378 ASP A N 1
ATOM 3054 C CA . ASP A 1 378 ? 15.255 -6.941 -5.138 1.00 97.94 378 ASP A CA 1
ATOM 3055 C C . ASP A 1 378 ? 15.158 -7.628 -6.513 1.00 97.94 378 ASP A C 1
ATOM 3057 O O . ASP A 1 378 ? 14.150 -8.257 -6.846 1.00 97.94 378 ASP A O 1
ATOM 3061 N N . ILE A 1 379 ? 16.262 -7.630 -7.268 1.00 97.56 379 ILE A N 1
ATOM 3062 C CA . ILE A 1 379 ? 16.373 -8.290 -8.579 1.00 97.56 379 ILE A CA 1
ATOM 3063 C C . ILE A 1 379 ? 16.123 -9.801 -8.472 1.00 97.56 379 ILE A C 1
ATOM 3065 O O . ILE A 1 379 ? 15.364 -10.380 -9.257 1.00 97.56 379 ILE A O 1
ATOM 3069 N N . LEU A 1 380 ? 16.742 -10.466 -7.492 1.00 96.06 380 LEU A N 1
ATOM 3070 C CA . LEU A 1 380 ? 16.580 -11.904 -7.279 1.00 96.06 380 LEU A CA 1
ATOM 3071 C C . LEU A 1 380 ? 15.123 -12.271 -6.976 1.00 96.06 380 LEU A C 1
ATOM 3073 O O . LEU A 1 380 ? 14.624 -13.277 -7.486 1.00 96.06 380 LEU A O 1
ATOM 3077 N N . ARG A 1 381 ? 14.425 -11.457 -6.179 1.00 95.50 381 ARG A N 1
ATOM 3078 C CA . ARG A 1 381 ? 13.010 -11.660 -5.860 1.00 95.50 381 ARG A CA 1
ATOM 3079 C C . ARG A 1 381 ? 12.120 -11.494 -7.083 1.00 95.50 381 ARG A C 1
ATOM 3081 O O . ARG A 1 381 ? 11.263 -12.352 -7.288 1.00 95.50 381 ARG A O 1
ATOM 3088 N N . ILE A 1 382 ? 12.357 -10.493 -7.937 1.00 96.38 382 ILE A N 1
ATOM 3089 C CA . ILE A 1 382 ? 11.663 -10.374 -9.235 1.00 96.38 382 ILE A CA 1
ATOM 3090 C C . ILE A 1 382 ? 11.844 -11.662 -10.043 1.00 96.38 382 ILE A C 1
ATOM 3092 O O . ILE A 1 382 ? 10.863 -12.286 -10.460 1.00 96.38 382 ILE A O 1
ATOM 3096 N N . ASN A 1 383 ? 13.093 -12.101 -10.201 1.00 96.12 383 ASN A N 1
ATOM 3097 C CA . ASN A 1 383 ? 13.426 -13.278 -10.995 1.00 96.12 383 ASN A CA 1
ATOM 3098 C C . ASN A 1 383 ? 12.788 -14.558 -10.447 1.00 96.12 383 ASN A C 1
ATOM 3100 O O . ASN A 1 383 ? 12.284 -15.366 -11.225 1.00 96.12 383 ASN A O 1
ATOM 3104 N N . ARG A 1 384 ? 12.729 -14.731 -9.123 1.00 94.12 384 ARG A N 1
ATOM 3105 C CA . ARG A 1 384 ? 12.039 -15.866 -8.489 1.00 94.12 384 ARG A CA 1
ATOM 3106 C C . ARG A 1 384 ? 10.522 -15.771 -8.643 1.00 94.12 384 ARG A C 1
ATOM 3108 O O . ARG A 1 384 ? 9.889 -16.755 -9.027 1.00 94.12 384 ARG A O 1
ATOM 3115 N N . LEU A 1 385 ? 9.933 -14.597 -8.405 1.00 92.38 385 LEU A N 1
ATOM 3116 C CA . LEU A 1 385 ? 8.482 -14.396 -8.452 1.00 92.38 385 LEU A CA 1
ATOM 3117 C C . LEU A 1 385 ? 7.902 -14.650 -9.851 1.00 92.38 385 LEU A C 1
ATOM 3119 O O . LEU A 1 385 ? 6.831 -15.261 -9.963 1.00 92.38 385 LEU A O 1
ATOM 3123 N N . TYR A 1 386 ? 8.623 -14.201 -10.884 1.00 94.44 386 TYR A N 1
ATOM 3124 C CA . TYR A 1 386 ? 8.272 -14.318 -12.304 1.00 94.44 386 TYR A CA 1
ATOM 3125 C C . TYR A 1 386 ? 9.017 -15.450 -13.033 1.00 94.44 386 TYR A C 1
ATOM 3127 O O . TYR A 1 386 ? 8.902 -15.605 -14.253 1.00 94.44 386 TYR A O 1
ATOM 3135 N N . ARG A 1 387 ? 9.756 -16.286 -12.291 1.00 93.88 387 ARG A N 1
ATOM 3136 C CA . ARG A 1 387 ? 10.491 -17.460 -12.796 1.00 93.88 387 ARG A CA 1
ATOM 3137 C C . ARG A 1 387 ? 11.379 -17.141 -14.003 1.00 93.88 387 ARG A C 1
ATOM 3139 O O . ARG A 1 387 ? 11.371 -17.886 -14.985 1.00 93.88 387 ARG A O 1
ATOM 3146 N N . CYS A 1 388 ? 12.042 -15.989 -13.999 1.00 94.25 388 CYS A N 1
ATOM 3147 C CA . CYS A 1 388 ? 12.907 -15.569 -15.096 1.00 94.25 388 CYS A CA 1
ATOM 3148 C C . CYS A 1 388 ? 14.017 -16.606 -15.303 1.00 94.25 388 CYS A C 1
ATOM 3150 O O . CYS A 1 388 ? 14.617 -17.078 -14.336 1.00 94.25 388 CYS A O 1
ATOM 3152 N N . ARG A 1 389 ? 14.258 -16.992 -16.559 1.00 85.19 389 ARG A N 1
ATOM 3153 C CA . ARG A 1 389 ? 15.390 -17.860 -16.894 1.00 85.19 389 ARG A CA 1
ATOM 3154 C C . ARG A 1 389 ? 16.661 -17.018 -16.799 1.00 85.19 389 ARG A C 1
ATOM 3156 O O . ARG A 1 389 ? 16.624 -15.834 -17.129 1.00 85.19 389 ARG A O 1
ATOM 3163 N N . ARG A 1 390 ? 17.761 -17.606 -16.326 1.00 63.12 390 ARG A N 1
ATOM 3164 C CA . ARG A 1 390 ? 19.071 -16.975 -16.502 1.00 63.12 390 ARG A CA 1
ATOM 3165 C C . ARG A 1 390 ? 19.316 -16.883 -18.004 1.00 63.12 390 ARG A C 1
ATOM 3167 O O . ARG A 1 390 ? 19.209 -17.902 -18.683 1.00 63.12 390 ARG A O 1
ATOM 3174 N N . SER A 1 391 ? 19.589 -15.682 -18.502 1.00 53.00 391 SER A N 1
ATOM 3175 C CA . SER A 1 391 ? 20.322 -15.539 -19.756 1.00 53.00 391 SER A CA 1
ATOM 3176 C C . SER A 1 391 ? 21.614 -16.334 -19.567 1.00 53.00 391 SER A C 1
ATOM 3178 O O . SER A 1 391 ? 22.293 -16.116 -18.558 1.00 53.00 391 SER A O 1
ATOM 3180 N N . GLY A 1 392 ? 21.830 -17.340 -20.416 1.00 37.22 392 GLY A N 1
ATOM 3181 C CA . GLY A 1 392 ? 23.065 -18.124 -20.427 1.00 37.22 392 GLY A CA 1
ATOM 3182 C C . GLY A 1 392 ? 24.276 -17.239 -20.646 1.00 37.22 392 GLY A C 1
ATOM 3183 O O . GLY A 1 392 ? 24.106 -16.201 -21.329 1.00 37.22 392 GLY A O 1
#

Radius of gyration: 22.51 Å; chains: 1; bounding box: 55×49×65 Å

Sequence (392 aa):
MRILAHPVGATSRERSIIERGLQSFAASTCIRFHRRTNQRDFVNIQSRSGCYSFVGRQGNGQVVSLDRRGCVYHQIVQHELLHALGFNHEQTRSDRDQHVRLRFAFDKINSNNLGTPYDYNSVMQYGRYAFSSNRQPTIVPIPNSNVPIGRSTQMSPNDILRVNRLYRCRQELDEPTVMFGDIAVETGLQNADPCTSRGCKWVKYSDGNVYVPYVISNQYSSRERSIIERGLQSFAASTCIRFTRRTRQRDFVNIQSRSGCYSFVGRRGNGQVVSLARRGCVYHQIVQHELLHALGFNHEQTRSDRDQHVRILYQNVIQGQQHNFRKIATNNLGTPYDYNSVMHYGRYAFSRNRQPTIVPIPNSNVAIGRATQMSRNDILRINRLYRCRRSG

Organism: NCBI:txid143900

Foldseek 3Di:
DEDDDDAVPDDPVLVVLLVLLQCLLVQQFLDHYHHDDPDQWYEYEYADPDAAWAAETPTGYTYGHQHPVPQSASLSSNLSVNRHHRDAALCQAPCNVVWKDFPDDDHRDPDDLLLADRDQQASSWQFQCVPPPPSHGGIATPPDRPDGGNPHRHGDPSSSQVSCSVVVRDPPPPAARDALNAAGDHHYPQFVFVGPDPQQAADADPVQAGEAEEDEDPVDDPVLVVLLVCLQVVLVVQFRYHYHHDDPDQWHEYEEQDDDAHFHAGTDTGYGYGHQHPPPQSANLSSNQRVLRHRGDAALLQAPCNVVWKDFPVVQAASSNVRSNHHDHGPLLPDDRDQQASRWDFQCVRGPPSHGRIATPPDRPDGHNPHRHGDPSSSVCNCSSSVRDPPD

Secondary structure (DSSP, 8-state):
-------TT--HHHHHHHHHHHHHHHHHSS------SS-SSEEEEE--SSEEE-SS--SSEEEEEE-TTTT-SHHHHHHHHHHHTTPPPGGG-TTGGGTEEESS--PPP----TT----TT-TTSPPTTTT-SSS--SEEESS-TTS--S--SS--HHHHHHHHHHTT----TTPPEEETTTEEESS----BTTB-STT-SPPBPTTS-EEEEEEE-TTS-HHHHHHHHHHHHHGGGTSSEEEEE-SS-SSEEEEE--SSEEEESS--SSEEEEEE-TTTT-SHHHHHHHHHHHHTPPPGGGSTTGGGTEEE-GGGBPTTGGGGG------GGGPPP-TT-TTSPPTTTTBSSSS-SEEESS-TT---S--SS--HHHHHHHHHHTTPPPP-

pLDDT: mean 86.43, std 13.04, range [36.94, 98.56]

InterPro domains:
  IPR001506 Peptidase M12A [PF01400] (11-167)
  IPR001506 Peptidase M12A [PF01400] (210-386)
  IPR001506 Peptidase M12A [PR00480] (228-246)
  IPR001506 Peptidase M12A [PR00480] (281-299)
  IPR001506 Peptidase M12A [PR00480] (300-317)
  IPR001506 Peptidase M12A [PR00480] (336-351)
  IPR001506 Peptidase M12A [PR00480] (374-387)
  IPR001506 Peptidase M12A [PS51864] (1-170)
  IPR001506 Peptidase M12A [PS51864] (191-389)
  IPR006026 Peptidase, metallopeptidase [SM00235] (2-122)
  IPR006026 Peptidase, metallopeptidase [SM00235] (198-341)
  IPR024079 Metallopeptidase, catalytic domain superfamily [G3DSA:3.40.390.10] (6-170)
  IPR024079 Metallopeptidase, catalytic domain superfamily [G3DSA:3.40.390.10] (192-389)
  IPR034039 Hatching enzyme, peptidase domain [cd04283] (207-388)